Protein AF-A0A919NDW6-F1 (afdb_monomer_lite)

Organism: NCBI:txid1223317

Sequence (455 aa):
MLDGATPSQVVRLFRKIVEAAEEIIGRDRRDPVPAIAAMSVSAFMNWDSELAAWFRKYTDPRTRLFLIALAFLEGEPAADVLDRSERLGATLGEARDFRGGIGTPGIRQLAQDVVAEVDELWQIRFTRAAYAASVLAFVHGDQSREFRRRLWEWAAVLPMRNGPPNLRIAGRVAAAMLDMHLAMPSPNTPELRFLVQSWWPHPALRPVVTNLITALALSPEAGSIMRRRLLQWAAEAADSRVLGAVAAVSAGSFADAYPQAAFTRMNWLAARGIVNDEVIGAVTALWQRPAHRTAVLRQVVSWTGEDGPRRMAGLRALAAISEEPSDVRAVFGELAGDDELRADLARMLADLFRQRGEPSGEFRQALKAWLEIAGERPEDRDLIAHLLIHGRPAGLDDGMSTHCAAVHSLLFEWRPVLGQDENSQARKFRTQLVRQLTQIDPLTRHRADPLAVAG

pLDDT: mean 84.76, std 16.21, range [28.59, 98.12]

Structure (mmCIF, N/CA/C/O backbone):
data_AF-A0A919NDW6-F1
#
_entry.id   AF-A0A919NDW6-F1
#
loop_
_atom_site.group_PDB
_atom_site.id
_atom_site.type_symbol
_atom_site.label_atom_id
_atom_site.label_alt_id
_atom_site.label_comp_id
_atom_site.label_asym_id
_atom_site.label_entity_id
_atom_site.label_seq_id
_atom_site.pdbx_PDB_ins_code
_atom_site.Cartn_x
_atom_site.Cartn_y
_atom_site.Cartn_z
_atom_site.occupancy
_atom_site.B_iso_or_equiv
_atom_site.auth_seq_id
_atom_site.auth_comp_id
_atom_site.auth_asym_id
_atom_site.auth_atom_id
_atom_site.pdbx_PDB_model_num
ATOM 1 N N . MET A 1 1 ? 3.712 -29.087 -14.406 1.00 39.53 1 MET A N 1
ATOM 2 C CA . MET A 1 1 ? 4.586 -30.029 -15.154 1.00 39.53 1 MET A CA 1
ATOM 3 C C . MET A 1 1 ? 5.912 -29.397 -15.616 1.00 39.53 1 MET A C 1
ATOM 5 O O . MET A 1 1 ? 6.682 -30.079 -16.275 1.00 39.53 1 MET A O 1
ATOM 9 N N . LEU A 1 2 ? 6.220 -28.142 -15.242 1.00 37.84 2 LEU A N 1
ATOM 10 C CA . LEU A 1 2 ? 7.505 -27.473 -15.519 1.00 37.84 2 LEU A CA 1
ATOM 11 C C . LEU A 1 2 ? 8.098 -26.792 -14.268 1.00 37.84 2 LEU A C 1
ATOM 13 O O . LEU A 1 2 ? 8.933 -25.900 -14.390 1.00 37.84 2 LEU A O 1
ATOM 17 N N . ASP A 1 3 ? 7.689 -27.203 -13.064 1.00 28.59 3 ASP A N 1
ATOM 18 C CA . ASP A 1 3 ? 8.279 -26.658 -11.839 1.00 28.59 3 ASP A CA 1
ATOM 19 C C . ASP A 1 3 ? 9.731 -27.132 -11.710 1.00 28.59 3 ASP A C 1
ATOM 21 O O . ASP A 1 3 ? 10.005 -28.332 -11.705 1.00 28.59 3 ASP A O 1
ATOM 25 N N . GLY A 1 4 ? 10.662 -26.177 -11.647 1.00 39.12 4 GLY A N 1
ATOM 26 C CA . GLY A 1 4 ? 12.099 -26.431 -11.506 1.00 39.12 4 GLY A CA 1
ATOM 27 C C . GLY A 1 4 ? 12.846 -26.767 -12.801 1.00 39.12 4 GLY A C 1
ATOM 28 O O . GLY A 1 4 ? 14.024 -27.118 -12.737 1.00 39.12 4 GLY A O 1
ATOM 29 N N . ALA A 1 5 ? 12.207 -26.661 -13.971 1.00 39.38 5 ALA A N 1
ATOM 30 C CA . ALA A 1 5 ? 12.891 -26.881 -15.242 1.00 39.38 5 ALA A CA 1
ATOM 31 C C . ALA A 1 5 ? 13.843 -25.715 -15.559 1.00 39.38 5 ALA A C 1
ATOM 33 O O . ALA A 1 5 ? 13.441 -24.552 -15.575 1.00 39.38 5 ALA A O 1
ATOM 34 N N . THR A 1 6 ? 15.109 -26.014 -15.853 1.00 46.75 6 THR A N 1
ATOM 35 C CA . THR A 1 6 ? 16.057 -24.989 -16.307 1.00 46.75 6 THR A CA 1
ATOM 36 C C . THR A 1 6 ? 15.668 -24.491 -17.708 1.00 46.75 6 THR A C 1
ATOM 38 O O . THR A 1 6 ? 15.090 -25.252 -18.492 1.00 46.75 6 THR A O 1
ATOM 41 N N . PRO A 1 7 ? 16.013 -23.249 -18.098 1.00 48.38 7 PRO A N 1
ATOM 42 C CA . PRO A 1 7 ? 15.682 -22.719 -19.427 1.00 48.38 7 PRO A CA 1
ATOM 43 C C . PRO A 1 7 ? 16.121 -23.633 -20.585 1.00 48.38 7 PRO A C 1
ATOM 45 O O . PRO A 1 7 ? 15.400 -23.807 -21.565 1.00 48.38 7 PRO A O 1
ATOM 48 N N . SER A 1 8 ? 17.257 -24.325 -20.441 1.00 43.81 8 SER A N 1
ATOM 49 C CA . SER A 1 8 ? 17.737 -25.306 -21.423 1.00 43.81 8 SER A CA 1
ATOM 50 C C . SER A 1 8 ? 16.869 -26.569 -21.507 1.00 43.81 8 SER A C 1
ATOM 52 O O . SER A 1 8 ? 16.726 -27.144 -22.587 1.00 43.81 8 SER A O 1
ATOM 54 N N . GLN A 1 9 ? 16.251 -26.998 -20.403 1.00 47.59 9 GLN A N 1
ATOM 55 C CA . GLN A 1 9 ? 15.308 -28.120 -20.377 1.00 47.59 9 GLN A CA 1
ATOM 56 C C . GLN A 1 9 ? 13.973 -27.753 -21.029 1.00 47.59 9 GLN A C 1
ATOM 58 O O . GLN A 1 9 ? 13.424 -28.575 -21.765 1.00 47.59 9 GLN A O 1
ATOM 63 N N . VAL A 1 10 ? 13.500 -26.518 -20.835 1.00 51.94 10 VAL A N 1
ATOM 64 C CA . VAL A 1 10 ? 12.293 -25.993 -21.491 1.00 51.94 10 VAL A CA 1
ATOM 65 C C . VAL A 1 10 ? 12.509 -25.882 -23.002 1.00 51.94 10 VAL A C 1
ATOM 67 O O . VAL A 1 10 ? 11.716 -26.427 -23.764 1.00 51.94 10 VAL A O 1
ATOM 70 N N . VAL A 1 11 ? 13.630 -25.303 -23.450 1.00 51.06 11 VAL A N 1
ATOM 71 C CA . VAL A 1 11 ? 13.991 -25.220 -24.881 1.00 51.06 11 VAL A CA 1
ATOM 72 C C . VAL A 1 11 ? 14.131 -26.610 -25.513 1.00 51.06 11 VAL A C 1
ATOM 74 O O . VAL A 1 11 ? 13.680 -26.829 -26.638 1.00 51.06 11 VAL A O 1
ATOM 77 N N . ARG A 1 12 ? 14.714 -27.580 -24.795 1.00 51.59 12 ARG A N 1
ATOM 78 C CA . ARG A 1 12 ? 14.836 -28.966 -25.275 1.00 51.59 12 ARG A CA 1
ATOM 79 C C . ARG A 1 12 ? 13.477 -29.653 -25.401 1.00 51.59 12 ARG A C 1
ATOM 81 O O . ARG A 1 12 ? 13.263 -30.382 -26.364 1.00 51.59 12 ARG A O 1
ATOM 88 N N . LEU A 1 13 ? 12.577 -29.448 -24.439 1.00 51.31 13 LEU A N 1
ATOM 89 C CA . LEU A 1 13 ? 11.221 -29.994 -24.484 1.00 51.31 13 LEU A CA 1
ATOM 90 C C . LEU A 1 13 ? 10.421 -29.367 -25.633 1.00 51.31 13 LEU A C 1
ATOM 92 O O . LEU A 1 13 ? 9.764 -30.084 -26.378 1.00 51.31 13 LEU A O 1
ATOM 96 N N . PHE A 1 14 ? 10.549 -28.055 -25.831 1.00 56.75 14 PHE A N 1
ATOM 97 C CA . PHE A 1 14 ? 9.870 -27.339 -26.909 1.00 56.75 14 PHE A CA 1
ATOM 98 C C . PHE A 1 14 ? 10.362 -27.771 -28.294 1.00 56.75 14 PHE A C 1
ATOM 100 O O . PHE A 1 14 ? 9.550 -27.999 -29.183 1.00 56.75 14 PHE A O 1
ATOM 107 N N . ARG A 1 15 ? 11.675 -27.982 -28.471 1.00 58.84 15 ARG A N 1
ATOM 108 C CA . ARG A 1 15 ? 12.238 -28.523 -29.721 1.00 58.84 15 ARG A CA 1
ATOM 109 C C . ARG A 1 15 ? 11.683 -29.909 -30.046 1.00 58.84 15 ARG A C 1
ATOM 111 O O . ARG A 1 15 ? 11.320 -30.153 -31.186 1.00 58.84 15 ARG A O 1
ATOM 118 N N . LYS A 1 16 ? 11.540 -30.772 -29.036 1.00 56.00 16 LYS A N 1
ATOM 119 C CA . LYS A 1 16 ? 10.923 -32.096 -29.202 1.00 56.00 16 LYS A CA 1
ATOM 120 C C . LYS A 1 16 ? 9.443 -32.021 -29.574 1.00 56.00 16 LYS A C 1
ATOM 122 O O . LYS A 1 16 ? 8.972 -32.860 -30.326 1.00 56.00 16 LYS A O 1
ATOM 127 N N . ILE A 1 17 ? 8.715 -31.031 -29.055 1.00 54.28 17 ILE A N 1
ATOM 128 C CA . ILE A 1 17 ? 7.313 -30.790 -29.426 1.00 54.28 17 ILE A CA 1
ATOM 129 C C . ILE A 1 17 ? 7.217 -30.316 -30.885 1.00 54.28 17 ILE A C 1
ATOM 131 O O . ILE A 1 17 ? 6.324 -30.758 -31.597 1.00 54.28 17 ILE A O 1
ATOM 135 N N . VAL A 1 18 ? 8.149 -29.473 -31.343 1.00 57.56 18 VAL A N 1
ATOM 136 C CA . VAL A 1 18 ? 8.225 -29.025 -32.746 1.00 57.56 18 VAL A CA 1
ATOM 137 C C . VAL A 1 18 ? 8.591 -30.179 -33.682 1.00 57.56 18 VAL A C 1
ATOM 139 O O . VAL A 1 18 ? 7.881 -30.393 -34.655 1.00 57.56 18 VAL A O 1
ATOM 142 N N . GLU A 1 19 ? 9.618 -30.969 -33.358 1.00 59.28 19 GLU A N 1
ATOM 143 C CA . GLU A 1 19 ? 10.011 -32.155 -34.140 1.00 59.28 19 GLU A CA 1
ATOM 144 C C . GLU A 1 19 ? 8.857 -33.170 -34.242 1.00 59.28 19 GLU A C 1
ATOM 146 O O . GLU A 1 19 ? 8.563 -33.668 -35.325 1.00 59.28 19 GLU A O 1
ATOM 151 N N . ALA A 1 20 ? 8.136 -33.416 -33.141 1.00 48.12 20 ALA A N 1
ATOM 152 C CA . ALA A 1 20 ? 6.965 -34.296 -33.142 1.00 48.12 20 ALA A CA 1
ATOM 153 C C . ALA A 1 20 ? 5.781 -33.716 -33.940 1.00 48.12 20 ALA A C 1
ATOM 155 O O . ALA A 1 20 ? 5.026 -34.462 -34.560 1.00 48.12 20 ALA A O 1
ATOM 156 N N . ALA A 1 21 ? 5.604 -32.392 -33.948 1.00 50.84 21 ALA A N 1
ATOM 157 C CA . ALA A 1 21 ? 4.569 -31.735 -34.745 1.00 50.84 21 ALA A CA 1
ATOM 158 C C . ALA A 1 21 ? 4.885 -31.772 -36.253 1.00 50.84 21 ALA A C 1
ATOM 160 O O . ALA A 1 21 ? 3.972 -31.960 -37.056 1.00 50.84 21 ALA A O 1
ATOM 161 N N . GLU A 1 22 ? 6.161 -31.655 -36.632 1.00 54.72 22 GLU A N 1
ATOM 162 C CA . GLU A 1 22 ? 6.642 -31.791 -38.017 1.00 54.72 22 GLU A CA 1
ATOM 163 C C . GLU A 1 22 ? 6.514 -33.228 -38.554 1.00 54.72 22 GLU A C 1
ATOM 165 O O . GLU A 1 22 ? 6.341 -33.426 -39.756 1.00 54.72 22 GLU A O 1
ATOM 170 N N . GLU A 1 23 ? 6.558 -34.232 -37.674 1.00 54.19 23 GLU A N 1
ATOM 171 C CA . GLU A 1 23 ? 6.392 -35.646 -38.034 1.00 54.19 23 GLU A CA 1
ATOM 172 C C . GLU A 1 23 ? 4.913 -36.039 -38.232 1.00 54.19 23 GLU A C 1
ATOM 174 O O . GLU A 1 23 ? 4.592 -36.890 -39.061 1.00 54.19 23 GLU A O 1
ATOM 179 N N . ILE A 1 24 ? 3.994 -35.383 -37.513 1.00 49.91 24 ILE A N 1
ATOM 180 C CA . ILE A 1 24 ? 2.544 -35.646 -37.570 1.00 49.91 24 ILE A CA 1
ATOM 181 C C . ILE A 1 24 ? 1.863 -34.870 -38.709 1.00 49.91 24 ILE A C 1
ATOM 183 O O . ILE A 1 24 ? 0.881 -35.341 -39.288 1.00 49.91 24 ILE A O 1
ATOM 187 N N . ILE A 1 25 ? 2.366 -33.681 -39.044 1.00 48.97 25 ILE A N 1
ATOM 188 C CA . ILE A 1 25 ? 1.751 -32.775 -40.015 1.00 48.97 25 ILE A CA 1
ATOM 189 C C . ILE A 1 25 ? 2.673 -32.703 -41.231 1.00 48.97 25 ILE A C 1
ATOM 191 O O . ILE A 1 25 ? 3.638 -31.945 -41.261 1.00 48.97 25 ILE A O 1
ATOM 195 N N . GLY A 1 26 ? 2.392 -33.539 -42.234 1.00 48.81 26 GLY A N 1
ATOM 196 C CA . GLY A 1 26 ? 3.147 -33.579 -43.486 1.00 48.81 26 GLY A CA 1
ATOM 197 C C . GLY A 1 26 ? 3.365 -32.187 -44.102 1.00 48.81 26 GLY A C 1
ATOM 198 O O . GLY A 1 26 ? 2.522 -31.306 -43.965 1.00 48.81 26 GLY A O 1
ATOM 199 N N . ARG A 1 27 ? 4.510 -32.048 -44.791 1.00 48.19 27 ARG A N 1
ATOM 200 C CA . ARG A 1 27 ? 5.217 -30.860 -45.337 1.00 48.19 27 ARG A CA 1
ATOM 201 C C . ARG A 1 27 ? 4.441 -29.749 -46.072 1.00 48.19 27 ARG A C 1
ATOM 203 O O . ARG A 1 27 ? 5.083 -28.898 -46.683 1.00 48.19 27 ARG A O 1
ATOM 210 N N . ASP A 1 28 ? 3.119 -29.704 -46.039 1.00 47.72 28 ASP A N 1
ATOM 211 C CA . ASP A 1 28 ? 2.334 -28.820 -46.892 1.00 47.72 28 ASP A CA 1
ATOM 212 C C . ASP A 1 28 ? 1.272 -28.037 -46.107 1.00 47.72 28 ASP A C 1
ATOM 214 O O . ASP A 1 28 ? 0.082 -28.343 -46.145 1.00 47.72 28 ASP A O 1
ATOM 218 N N . ARG A 1 29 ? 1.713 -27.007 -45.368 1.00 43.44 29 ARG A N 1
ATOM 219 C CA . ARG A 1 29 ? 0.954 -25.760 -45.154 1.00 43.44 29 ARG A CA 1
ATOM 220 C C . ARG A 1 29 ? 1.779 -24.700 -44.426 1.00 43.44 29 ARG A C 1
ATOM 222 O O . ARG A 1 29 ? 2.507 -24.976 -43.480 1.00 43.44 29 ARG A O 1
ATOM 229 N N . ARG A 1 30 ? 1.624 -23.455 -44.885 1.00 49.22 30 ARG A N 1
ATOM 230 C CA . ARG A 1 30 ? 2.110 -22.220 -44.253 1.00 49.22 30 ARG A CA 1
ATOM 231 C C . ARG A 1 30 ? 1.372 -21.974 -42.932 1.00 49.22 30 ARG A C 1
ATOM 233 O O . ARG A 1 30 ? 0.510 -21.102 -42.882 1.00 49.22 30 ARG A O 1
ATOM 240 N N . ASP A 1 31 ? 1.693 -22.734 -41.893 1.00 47.34 31 ASP A N 1
ATOM 241 C CA . ASP A 1 31 ? 1.179 -22.481 -40.547 1.00 47.34 31 ASP A CA 1
ATOM 242 C C . ASP A 1 31 ? 2.211 -21.759 -39.663 1.00 47.34 31 ASP A C 1
ATOM 244 O O . ASP A 1 31 ? 3.414 -21.999 -39.779 1.00 47.34 31 ASP A O 1
ATOM 248 N N . PRO A 1 32 ? 1.760 -20.870 -38.755 1.00 54.25 32 PRO A N 1
ATOM 249 C CA . PRO A 1 32 ? 2.601 -19.995 -37.933 1.00 54.25 32 PRO A CA 1
ATOM 250 C C . PRO A 1 32 ? 3.352 -20.726 -36.810 1.00 54.25 32 PRO A C 1
ATOM 252 O O . PRO A 1 32 ? 4.032 -20.082 -36.016 1.00 54.25 32 PRO A O 1
ATOM 255 N N . VAL A 1 33 ? 3.261 -22.055 -36.725 1.00 52.25 33 VAL A N 1
ATOM 256 C CA . VAL A 1 33 ? 3.845 -22.857 -35.639 1.00 52.25 33 VAL A CA 1
ATOM 257 C C . VAL A 1 33 ? 5.369 -22.694 -35.537 1.00 52.25 33 VAL A C 1
ATOM 259 O O . VAL A 1 33 ? 5.835 -22.462 -34.424 1.00 52.25 33 VAL A O 1
ATOM 262 N N . PRO A 1 34 ? 6.164 -22.689 -36.629 1.00 52.94 34 PRO A N 1
ATOM 263 C CA . PRO A 1 34 ? 7.604 -22.443 -36.537 1.00 52.94 34 PRO A CA 1
ATOM 264 C C . PRO A 1 34 ? 7.941 -21.012 -36.095 1.00 52.94 34 PRO A C 1
ATOM 266 O O . PRO A 1 34 ? 8.901 -20.808 -35.360 1.00 52.94 34 PRO A O 1
ATOM 269 N N . ALA A 1 35 ? 7.135 -20.019 -36.488 1.00 50.69 35 ALA A N 1
ATOM 270 C CA . ALA A 1 35 ? 7.319 -18.624 -36.083 1.00 50.69 35 ALA A CA 1
ATOM 271 C C . ALA A 1 35 ? 6.946 -18.412 -34.606 1.00 50.69 35 ALA A C 1
ATOM 273 O O . ALA A 1 35 ? 7.703 -17.798 -33.862 1.00 50.69 35 ALA A O 1
ATOM 274 N N . ILE A 1 36 ? 5.835 -18.995 -34.149 1.00 49.53 36 ILE A N 1
ATOM 275 C CA . ILE A 1 36 ? 5.407 -18.997 -32.744 1.00 49.53 36 ILE A CA 1
ATOM 276 C C . ILE A 1 36 ? 6.402 -19.784 -31.883 1.00 49.53 36 ILE A C 1
ATOM 278 O O . ILE A 1 36 ? 6.720 -19.357 -30.776 1.00 49.53 36 ILE A O 1
ATOM 282 N N . ALA A 1 37 ? 6.946 -20.894 -32.388 1.00 52.25 37 ALA A N 1
ATOM 283 C CA . ALA A 1 37 ? 7.984 -21.669 -31.716 1.00 52.25 37 ALA A CA 1
ATOM 284 C C . ALA A 1 37 ? 9.312 -20.906 -31.643 1.00 52.25 37 ALA A C 1
ATOM 286 O O . ALA A 1 37 ? 9.926 -20.880 -30.582 1.00 52.25 37 ALA A O 1
ATOM 287 N N . ALA A 1 38 ? 9.731 -20.223 -32.711 1.00 51.25 38 ALA A N 1
ATOM 288 C CA . ALA A 1 38 ? 10.908 -19.358 -32.696 1.00 51.25 38 ALA A CA 1
ATOM 289 C C . ALA A 1 38 ? 10.726 -18.169 -31.739 1.00 51.25 38 ALA A C 1
ATOM 291 O O . ALA A 1 38 ? 11.635 -17.867 -30.971 1.00 51.25 38 ALA A O 1
ATOM 292 N N . MET A 1 39 ? 9.540 -17.550 -31.706 1.00 45.91 39 MET A N 1
ATOM 293 C CA . MET A 1 39 ? 9.196 -16.492 -30.749 1.00 45.91 39 MET A CA 1
ATOM 294 C C . MET A 1 39 ? 9.178 -17.011 -29.307 1.00 45.91 39 MET A C 1
ATOM 296 O O . MET A 1 39 ? 9.727 -16.358 -28.423 1.00 45.91 39 MET A O 1
ATOM 300 N N . SER A 1 40 ? 8.631 -18.205 -29.075 1.00 47.97 40 SER A N 1
ATOM 301 C CA . SER A 1 40 ? 8.585 -18.843 -27.753 1.00 47.97 40 SER A CA 1
ATOM 302 C C . SER A 1 40 ? 9.985 -19.222 -27.275 1.00 47.97 40 SER A C 1
ATOM 304 O O . SER A 1 40 ? 10.356 -18.902 -26.156 1.00 47.97 40 SER A O 1
ATOM 306 N N . VAL A 1 41 ? 10.810 -19.819 -28.139 1.00 52.44 41 VAL A N 1
ATOM 307 C CA . VAL A 1 41 ? 12.219 -20.115 -27.844 1.00 52.44 41 VAL A CA 1
ATOM 308 C C . VAL A 1 41 ? 13.010 -18.823 -27.616 1.00 52.44 41 VAL A C 1
ATOM 310 O O . VAL A 1 41 ? 13.821 -18.787 -26.699 1.00 52.44 41 VAL A O 1
ATOM 313 N N . SER A 1 42 ? 12.742 -17.750 -28.371 1.00 47.75 42 SER A N 1
ATOM 314 C CA . SER A 1 42 ? 13.370 -16.435 -28.168 1.00 47.75 42 SER A CA 1
ATOM 315 C C . SER A 1 42 ? 12.979 -15.784 -26.840 1.00 47.75 42 SER A C 1
ATOM 317 O O . SER A 1 42 ? 13.825 -15.185 -26.188 1.00 47.75 42 SER A O 1
ATOM 319 N N . ALA A 1 43 ? 11.741 -15.980 -26.376 1.00 46.47 43 ALA A N 1
ATOM 320 C CA . ALA A 1 43 ? 11.298 -15.525 -25.060 1.00 46.47 43 ALA A CA 1
ATOM 321 C C . ALA A 1 43 ? 12.026 -16.251 -23.908 1.00 46.47 43 ALA A C 1
ATOM 323 O O . ALA A 1 43 ? 12.072 -15.735 -22.796 1.00 46.47 43 ALA A O 1
ATOM 324 N N . PHE A 1 44 ? 12.625 -17.419 -24.182 1.00 51.62 44 PHE A N 1
ATOM 325 C CA . PHE A 1 44 ? 13.460 -18.186 -23.251 1.00 51.62 44 PHE A CA 1
ATOM 326 C C . PHE A 1 44 ? 14.972 -18.051 -23.510 1.00 51.62 44 PHE A C 1
ATOM 328 O O . PHE A 1 44 ? 15.768 -18.647 -22.779 1.00 51.62 44 PHE A O 1
ATOM 335 N N . MET A 1 45 ? 15.398 -17.304 -24.536 1.00 55.72 45 MET A N 1
ATOM 336 C CA . MET A 1 45 ? 16.818 -17.073 -24.799 1.00 55.72 45 MET A CA 1
ATOM 337 C C . MET A 1 45 ? 17.367 -16.112 -23.747 1.00 55.72 45 MET A C 1
ATOM 339 O O . MET A 1 45 ? 16.857 -15.009 -23.566 1.00 55.72 45 MET A O 1
ATOM 343 N N . ASN A 1 46 ? 18.444 -16.517 -23.069 1.00 65.31 46 ASN A N 1
ATOM 344 C CA . ASN A 1 46 ? 19.235 -15.571 -22.300 1.00 65.31 46 ASN A CA 1
ATOM 345 C C . ASN A 1 46 ? 19.948 -14.619 -23.281 1.00 65.31 46 ASN A C 1
ATOM 347 O O . ASN A 1 46 ? 20.990 -14.965 -23.848 1.00 65.31 46 ASN A O 1
ATOM 351 N N . TRP A 1 47 ? 19.365 -13.436 -23.488 1.00 84.31 47 TRP A N 1
ATOM 352 C CA . TRP A 1 47 ? 19.872 -12.407 -24.395 1.00 84.31 47 TRP A CA 1
ATOM 353 C C . TRP A 1 47 ? 21.226 -11.822 -23.968 1.00 84.31 47 TRP A C 1
ATOM 355 O O . TRP A 1 47 ? 21.813 -11.083 -24.749 1.00 84.31 47 TRP A O 1
ATOM 365 N N . ASP A 1 48 ? 21.766 -12.169 -22.793 1.00 84.31 48 ASP A N 1
ATOM 366 C CA . ASP A 1 48 ? 23.028 -11.631 -22.264 1.00 84.31 48 ASP A CA 1
ATOM 367 C C . ASP A 1 48 ? 24.197 -11.713 -23.253 1.00 84.31 48 ASP A C 1
ATOM 369 O O . ASP A 1 48 ? 24.921 -10.739 -23.449 1.00 84.31 48 ASP A O 1
ATOM 373 N N . SER A 1 49 ? 24.397 -12.868 -23.899 1.00 86.38 49 SER A N 1
ATOM 374 C CA . SER A 1 49 ? 25.530 -13.051 -24.823 1.00 86.38 49 SER A CA 1
ATOM 375 C C . SER A 1 49 ? 25.397 -12.195 -26.083 1.00 86.38 49 SER A C 1
ATOM 377 O O . SER A 1 49 ? 26.385 -11.661 -26.597 1.00 86.38 49 SER A O 1
ATOM 379 N N . GLU A 1 50 ? 24.163 -12.023 -26.549 1.00 90.56 50 GLU A N 1
ATOM 380 C CA . GLU A 1 50 ? 23.849 -11.172 -27.678 1.00 90.56 50 GLU A CA 1
ATOM 381 C C . GLU A 1 50 ? 23.948 -9.692 -27.309 1.00 90.56 50 GLU A C 1
ATOM 383 O O . GLU A 1 50 ? 24.584 -8.936 -28.037 1.00 90.56 50 GLU A O 1
ATOM 388 N N . LEU A 1 51 ? 23.402 -9.281 -26.164 1.00 93.38 51 LEU A N 1
ATOM 389 C CA . LEU A 1 51 ? 23.516 -7.916 -25.660 1.00 93.38 51 LEU A CA 1
ATOM 390 C C . LEU A 1 51 ? 24.987 -7.554 -25.428 1.00 93.38 51 LEU A C 1
ATOM 392 O O . LEU A 1 51 ? 25.423 -6.492 -25.861 1.00 93.38 51 LEU A O 1
ATOM 396 N N . ALA A 1 52 ? 25.805 -8.461 -24.893 1.00 92.56 52 ALA A N 1
ATOM 397 C CA . ALA A 1 52 ? 27.248 -8.256 -24.775 1.00 92.56 52 ALA A CA 1
ATOM 398 C C . ALA A 1 52 ? 27.945 -8.097 -26.138 1.00 92.56 52 ALA A C 1
ATOM 400 O O . ALA A 1 52 ? 28.869 -7.292 -26.287 1.00 92.56 52 ALA A O 1
ATOM 401 N N . ALA A 1 53 ? 27.547 -8.859 -27.161 1.00 93.44 53 ALA A N 1
ATOM 402 C CA . ALA A 1 53 ? 28.056 -8.673 -28.521 1.00 93.44 53 ALA A CA 1
ATOM 403 C C . ALA A 1 53 ? 27.580 -7.343 -29.131 1.00 93.44 53 ALA A C 1
ATOM 405 O O . ALA A 1 53 ? 28.374 -6.628 -29.744 1.00 93.44 53 ALA A O 1
ATOM 406 N N . TRP A 1 54 ? 26.318 -6.983 -28.905 1.00 95.62 54 TRP A N 1
ATOM 407 C CA . TRP A 1 54 ? 25.700 -5.755 -29.385 1.00 95.62 54 TRP A CA 1
ATOM 408 C C . TRP A 1 54 ? 26.374 -4.522 -28.778 1.00 95.62 54 TRP A C 1
ATOM 410 O O . TRP A 1 54 ? 26.846 -3.665 -29.522 1.00 95.62 54 TRP A O 1
ATOM 420 N N . PHE A 1 55 ? 26.539 -4.470 -27.452 1.00 95.12 55 PHE A N 1
ATOM 421 C CA . PHE A 1 55 ? 27.223 -3.371 -26.768 1.00 95.12 55 PHE A CA 1
ATOM 422 C C . PHE A 1 55 ? 28.699 -3.273 -27.177 1.00 95.12 55 PHE A C 1
ATOM 424 O O . PHE A 1 55 ? 29.233 -2.170 -27.239 1.00 95.12 55 PHE A O 1
ATOM 431 N N . ARG A 1 56 ? 29.371 -4.381 -27.524 1.00 94.44 56 ARG A N 1
ATOM 432 C CA . ARG A 1 56 ? 30.731 -4.323 -28.096 1.00 94.44 56 ARG A CA 1
ATOM 433 C C . ARG A 1 56 ? 30.761 -3.734 -29.507 1.00 94.44 56 ARG A C 1
ATOM 435 O O . ARG A 1 56 ? 31.703 -3.019 -29.830 1.00 94.44 56 ARG A O 1
ATOM 442 N N . LYS A 1 57 ? 29.759 -4.037 -30.336 1.00 95.62 57 LYS A N 1
ATOM 443 C CA . LYS A 1 57 ? 29.652 -3.543 -31.718 1.00 95.62 57 LYS A CA 1
ATOM 444 C C . LYS A 1 57 ? 29.275 -2.059 -31.770 1.00 95.62 57 LYS A C 1
ATOM 446 O O . LYS A 1 57 ? 29.904 -1.301 -32.500 1.00 95.62 57 LYS A O 1
ATOM 451 N N . TYR A 1 58 ? 28.256 -1.659 -31.015 1.00 92.12 58 TYR A N 1
ATOM 452 C CA . TYR A 1 58 ? 27.738 -0.293 -30.986 1.00 92.12 58 TYR A CA 1
ATOM 453 C C . TYR A 1 58 ? 28.371 0.459 -29.825 1.00 92.12 58 TYR A C 1
ATOM 455 O O . TYR A 1 58 ? 27.953 0.312 -28.677 1.00 92.12 58 TYR A O 1
ATOM 463 N N . THR A 1 59 ? 29.424 1.225 -30.105 1.00 88.94 59 THR A N 1
ATOM 464 C CA . THR A 1 59 ? 30.152 2.010 -29.096 1.00 88.94 59 THR A CA 1
ATOM 465 C C . THR A 1 59 ? 29.631 3.430 -28.944 1.00 88.94 59 THR A C 1
ATOM 467 O O . THR A 1 59 ? 29.961 4.094 -27.962 1.00 88.94 59 THR A O 1
ATOM 470 N N . ASP A 1 60 ? 28.799 3.891 -29.876 1.00 88.44 60 ASP A N 1
ATOM 471 C CA . ASP A 1 60 ? 28.256 5.235 -29.846 1.00 88.44 60 ASP A CA 1
ATOM 472 C C . ASP A 1 60 ? 27.224 5.382 -28.704 1.00 88.44 60 ASP A C 1
ATOM 474 O O . ASP A 1 60 ? 26.306 4.563 -28.567 1.00 88.44 60 ASP A O 1
ATOM 478 N N . PRO A 1 61 ? 27.342 6.419 -27.849 1.00 90.31 61 PRO A N 1
ATOM 479 C CA . PRO A 1 61 ? 26.433 6.563 -26.717 1.00 90.31 61 PRO A CA 1
ATOM 480 C C . PRO A 1 61 ? 24.985 6.799 -27.147 1.00 90.31 61 PRO A C 1
ATOM 482 O O . PRO A 1 61 ? 24.073 6.343 -26.466 1.00 90.31 61 PRO A O 1
ATOM 485 N N . ARG A 1 62 ? 24.744 7.459 -28.287 1.00 90.31 62 ARG A N 1
ATOM 486 C CA . ARG A 1 62 ? 23.385 7.779 -28.744 1.00 90.31 62 ARG A CA 1
ATOM 487 C C . ARG A 1 62 ? 22.550 6.524 -28.985 1.00 90.31 62 ARG A C 1
ATOM 489 O O . ARG A 1 62 ? 21.441 6.440 -28.466 1.00 90.31 62 ARG A O 1
ATOM 496 N N . THR A 1 63 ? 23.077 5.545 -29.717 1.00 92.94 63 THR A N 1
ATOM 497 C CA . THR A 1 63 ? 22.364 4.294 -30.015 1.00 92.94 63 THR A CA 1
ATOM 498 C C . THR A 1 63 ? 22.166 3.463 -28.749 1.00 92.94 63 THR A C 1
ATOM 500 O O . THR A 1 63 ? 21.079 2.932 -28.526 1.00 92.94 63 THR A O 1
ATOM 503 N N . ARG A 1 64 ? 23.162 3.419 -27.850 1.00 95.12 64 ARG A N 1
ATOM 504 C CA . ARG A 1 64 ? 23.032 2.751 -26.540 1.00 95.12 64 ARG A CA 1
ATOM 505 C C . ARG A 1 64 ? 21.951 3.387 -25.663 1.00 95.12 64 ARG A C 1
ATOM 507 O O . ARG A 1 64 ? 21.129 2.682 -25.085 1.00 95.12 64 ARG A O 1
ATOM 514 N N . LEU A 1 65 ? 21.927 4.715 -25.576 1.00 95.12 65 LEU A N 1
ATOM 515 C CA . LEU A 1 65 ? 20.917 5.459 -24.821 1.00 95.12 65 LEU A CA 1
ATOM 516 C C . LEU A 1 65 ? 19.526 5.293 -25.434 1.00 95.12 65 LEU A C 1
ATOM 518 O O . LEU A 1 65 ? 18.550 5.178 -24.697 1.00 95.12 65 LEU A O 1
ATOM 522 N N . PHE A 1 66 ? 19.434 5.242 -26.765 1.00 95.69 66 PHE A N 1
ATOM 523 C CA . PHE A 1 66 ? 18.184 4.975 -27.467 1.00 95.69 66 PHE A CA 1
ATOM 524 C C . PHE A 1 66 ? 17.652 3.571 -27.161 1.00 95.69 66 PHE A C 1
ATOM 526 O O . PHE A 1 66 ? 16.479 3.442 -26.820 1.00 95.69 66 PHE A O 1
ATOM 533 N N . LEU A 1 67 ? 18.514 2.545 -27.176 1.00 97.31 67 LEU A N 1
ATOM 534 C CA . LEU A 1 67 ? 18.161 1.179 -26.769 1.00 97.31 67 LEU A CA 1
ATOM 535 C C . LEU A 1 67 ? 17.603 1.146 -25.336 1.00 97.31 67 LEU A C 1
ATOM 537 O O . LEU A 1 67 ? 16.543 0.571 -25.092 1.00 97.31 67 LEU A O 1
ATOM 541 N N . ILE A 1 68 ? 18.294 1.795 -24.393 1.00 97.12 68 ILE A N 1
ATOM 542 C CA . ILE A 1 68 ? 17.890 1.833 -22.979 1.00 97.12 68 ILE A CA 1
ATOM 543 C C . ILE A 1 68 ? 16.571 2.591 -22.800 1.00 97.12 68 ILE A C 1
ATOM 545 O O . ILE A 1 68 ? 15.685 2.134 -22.079 1.00 97.12 68 ILE A O 1
ATOM 549 N N . ALA A 1 69 ? 16.410 3.740 -23.458 1.00 97.25 69 ALA A N 1
ATOM 550 C CA . ALA A 1 69 ? 15.183 4.520 -23.363 1.00 97.25 69 ALA A CA 1
ATOM 551 C C . ALA A 1 69 ? 13.989 3.783 -23.978 1.00 97.25 69 ALA A C 1
ATOM 553 O O . ALA A 1 69 ? 12.903 3.785 -23.396 1.00 97.25 69 ALA A O 1
ATOM 554 N N . LEU A 1 70 ? 14.199 3.110 -25.112 1.00 97.62 70 LEU A N 1
ATOM 555 C CA . LEU A 1 70 ? 13.190 2.272 -25.747 1.00 97.62 70 LEU A CA 1
ATOM 556 C C . LEU A 1 70 ? 12.752 1.126 -24.832 1.00 97.62 70 LEU A C 1
ATOM 558 O O . LEU A 1 70 ? 11.561 0.847 -24.757 1.00 97.62 70 LEU A O 1
ATOM 562 N N . ALA A 1 71 ? 13.667 0.529 -24.067 1.00 96.56 71 ALA A N 1
ATOM 563 C CA . ALA A 1 71 ? 13.321 -0.520 -23.109 1.00 96.56 71 ALA A CA 1
ATOM 564 C C . ALA A 1 71 ? 12.333 -0.073 -22.015 1.00 96.56 71 ALA A C 1
ATOM 566 O O . ALA A 1 71 ? 11.541 -0.883 -21.543 1.00 96.56 71 ALA A O 1
ATOM 567 N N . PHE A 1 72 ? 12.298 1.215 -21.659 1.00 96.44 72 PHE A N 1
ATOM 568 C CA . PHE A 1 72 ? 11.265 1.764 -20.768 1.00 96.44 72 PHE A CA 1
ATOM 569 C C . PHE A 1 72 ? 9.992 2.222 -21.498 1.00 96.44 72 PHE A C 1
ATOM 571 O O . PHE A 1 72 ? 8.929 2.343 -20.883 1.00 96.44 72 PHE A O 1
ATOM 578 N N . LEU A 1 73 ? 10.093 2.526 -22.794 1.00 96.06 73 LEU A N 1
ATOM 579 C CA . LEU A 1 73 ? 9.091 3.264 -23.568 1.00 96.06 73 LEU A CA 1
ATOM 580 C C . LEU A 1 73 ? 8.576 2.481 -24.791 1.00 96.06 73 LEU A C 1
ATOM 582 O O . LEU A 1 73 ? 8.027 3.066 -25.718 1.00 96.06 73 LEU A O 1
ATOM 586 N N . GLU A 1 74 ? 8.711 1.159 -24.804 1.00 93.56 74 GLU A N 1
ATOM 587 C CA . GLU A 1 74 ? 8.333 0.304 -25.935 1.00 93.56 74 GLU A CA 1
ATOM 588 C C . GLU A 1 74 ? 6.856 0.456 -26.333 1.00 93.56 74 GLU A C 1
ATOM 590 O O . GLU A 1 74 ? 5.966 0.073 -25.590 1.00 93.56 74 GLU A O 1
ATOM 595 N N . GLY A 1 75 ? 6.538 0.995 -27.503 1.00 92.25 75 GLY A N 1
ATOM 596 C CA . GLY A 1 75 ? 5.176 1.301 -27.960 1.00 92.25 75 GLY A CA 1
ATOM 597 C C . GLY A 1 75 ? 4.731 2.733 -27.637 1.00 92.25 75 GLY A C 1
ATOM 598 O O . GLY A 1 75 ? 3.540 3.044 -27.629 1.00 92.25 75 GLY A O 1
ATOM 599 N N . GLU A 1 76 ? 5.668 3.611 -27.284 1.00 95.25 76 GLU A N 1
ATOM 600 C CA . GLU A 1 76 ? 5.486 5.063 -27.351 1.00 95.25 76 GLU A CA 1
ATOM 601 C C . GLU A 1 76 ? 5.802 5.583 -28.768 1.00 95.25 76 GLU A C 1
ATOM 603 O O . GLU A 1 76 ? 6.458 4.885 -29.551 1.00 95.25 76 GLU A O 1
ATOM 608 N N . PRO A 1 77 ? 5.374 6.813 -29.116 1.00 96.00 77 PRO A N 1
ATOM 609 C CA . PRO A 1 77 ? 5.795 7.460 -30.354 1.00 96.00 77 PRO A CA 1
ATOM 610 C C . PRO A 1 77 ? 7.324 7.527 -30.456 1.00 96.00 77 PRO A C 1
ATOM 612 O O . PRO A 1 77 ? 8.003 7.968 -29.529 1.00 96.00 77 PRO A O 1
ATOM 615 N N . ALA A 1 78 ? 7.881 7.137 -31.600 1.00 95.06 78 ALA A N 1
ATOM 616 C CA . ALA A 1 78 ? 9.326 7.008 -31.782 1.00 95.06 78 ALA A CA 1
ATOM 617 C C . ALA A 1 78 ? 10.085 8.333 -31.566 1.00 95.06 78 ALA A C 1
ATOM 619 O O . ALA A 1 78 ? 11.201 8.341 -31.047 1.00 95.06 78 ALA A O 1
ATOM 620 N N . ALA A 1 79 ? 9.454 9.464 -31.902 1.00 93.38 79 ALA A N 1
ATOM 621 C CA . ALA A 1 79 ? 9.991 10.797 -31.630 1.00 93.38 79 ALA A CA 1
ATOM 622 C C . ALA A 1 79 ? 10.066 11.108 -30.124 1.00 93.38 79 ALA A C 1
ATOM 624 O O . ALA A 1 79 ? 11.052 11.682 -29.666 1.00 93.38 79 ALA A O 1
ATOM 625 N N . ASP A 1 80 ? 9.062 10.684 -29.350 1.00 94.06 80 ASP A N 1
ATOM 626 C CA . ASP A 1 80 ? 9.073 10.825 -27.893 1.00 94.06 80 ASP A CA 1
ATOM 627 C C . ASP A 1 80 ? 10.171 9.948 -27.278 1.00 94.06 80 ASP A C 1
ATOM 629 O O . ASP A 1 80 ? 10.899 10.413 -26.405 1.00 94.06 80 ASP A O 1
ATOM 633 N N . VAL A 1 81 ? 10.359 8.711 -27.754 1.00 95.62 81 VAL A N 1
ATOM 634 C CA . VAL A 1 81 ? 11.461 7.846 -27.288 1.00 95.62 81 VAL A CA 1
ATOM 635 C C . VAL A 1 81 ? 12.822 8.491 -27.552 1.00 95.62 81 VAL A C 1
ATOM 637 O O . VAL A 1 81 ? 13.672 8.508 -26.659 1.00 95.62 81 VAL A O 1
ATOM 640 N N . LEU A 1 82 ? 13.017 9.084 -28.735 1.00 93.12 82 LEU A N 1
ATOM 641 C CA . LEU A 1 82 ? 14.249 9.797 -29.070 1.00 93.12 82 LEU A CA 1
ATOM 642 C C . LEU A 1 82 ? 14.489 10.996 -28.135 1.00 93.12 82 LEU A C 1
ATOM 644 O O . LEU A 1 82 ? 15.548 11.053 -27.511 1.00 93.12 82 LEU A O 1
ATOM 648 N N . ASP A 1 83 ? 13.507 11.889 -27.949 1.00 92.00 83 ASP A N 1
ATOM 649 C CA . ASP A 1 83 ? 13.605 13.028 -27.009 1.00 92.00 83 ASP A CA 1
ATOM 650 C C . ASP A 1 83 ? 13.954 12.553 -25.588 1.00 92.00 83 ASP A C 1
ATOM 652 O O . ASP A 1 83 ? 14.792 13.137 -24.895 1.00 92.00 83 ASP A O 1
ATOM 656 N N . ARG A 1 84 ? 13.356 11.446 -25.139 1.00 93.44 84 ARG A N 1
ATOM 657 C CA . ARG A 1 84 ? 13.634 10.882 -23.813 1.00 93.44 84 ARG A CA 1
ATOM 658 C C . ARG A 1 84 ? 15.024 10.270 -23.703 1.00 93.44 84 ARG A C 1
ATOM 660 O O . ARG A 1 84 ? 15.648 10.440 -22.654 1.00 93.44 84 ARG A O 1
ATOM 667 N N . SER A 1 85 ? 15.522 9.631 -24.758 1.00 94.31 85 SER A N 1
ATOM 668 C CA . SER A 1 85 ? 16.892 9.109 -24.815 1.00 94.31 85 SER A CA 1
ATOM 669 C C . SER A 1 85 ? 17.940 10.225 -24.742 1.00 94.31 85 SER A C 1
ATOM 671 O O . SER A 1 85 ? 18.934 10.103 -24.028 1.00 94.31 85 SER A O 1
ATOM 673 N N . GLU A 1 86 ? 17.679 11.368 -25.379 1.00 90.75 86 GLU A N 1
ATOM 674 C CA . GLU A 1 86 ? 18.573 12.529 -25.332 1.00 90.75 86 GLU A CA 1
ATOM 675 C C . GLU A 1 86 ? 18.591 13.150 -23.925 1.00 90.75 86 GLU A C 1
ATOM 677 O O . GLU A 1 86 ? 19.650 13.510 -23.402 1.00 90.75 86 GLU A O 1
ATOM 682 N N . ARG A 1 87 ? 17.433 13.197 -23.251 1.00 91.75 87 ARG A N 1
ATOM 683 C CA . ARG A 1 87 ? 17.352 13.612 -21.839 1.00 91.75 87 ARG A CA 1
ATOM 684 C C . ARG A 1 87 ? 18.041 12.629 -20.897 1.00 91.75 87 ARG A C 1
ATOM 686 O O . ARG A 1 87 ? 18.658 13.079 -19.937 1.00 91.75 87 ARG A O 1
ATOM 693 N N . LEU A 1 88 ? 17.967 11.324 -21.170 1.00 93.81 88 LEU A N 1
ATOM 694 C CA . LEU A 1 88 ? 18.710 10.313 -20.414 1.00 93.81 88 LEU A CA 1
ATOM 695 C C . LEU A 1 88 ? 20.217 10.568 -20.512 1.00 93.81 88 LEU A C 1
ATOM 697 O O . LEU A 1 88 ? 20.890 10.597 -19.485 1.00 93.81 88 LEU A O 1
ATOM 701 N N . GLY A 1 89 ? 20.731 10.836 -21.718 1.00 91.44 89 GLY A N 1
ATOM 702 C CA . GLY A 1 89 ? 22.134 11.211 -21.918 1.00 91.44 89 GLY A CA 1
ATOM 703 C C . GLY A 1 89 ? 22.540 12.418 -21.071 1.00 91.44 89 GLY A C 1
ATOM 704 O O . GLY A 1 89 ? 23.550 12.373 -20.369 1.00 91.44 89 GLY A O 1
ATOM 705 N N . ALA A 1 90 ? 21.701 13.459 -21.037 1.00 89.31 90 ALA A N 1
ATOM 706 C CA . ALA A 1 90 ? 21.933 14.625 -20.186 1.00 89.31 90 ALA A CA 1
ATOM 707 C C . ALA A 1 90 ? 21.938 14.285 -18.681 1.00 89.31 90 ALA A C 1
ATOM 709 O O . ALA A 1 90 ? 22.774 14.813 -17.950 1.00 89.31 90 ALA A O 1
ATOM 710 N N . THR A 1 91 ? 21.047 13.404 -18.212 1.00 90.75 91 THR A N 1
ATOM 711 C CA . THR A 1 91 ? 21.028 12.936 -16.813 1.00 90.75 91 THR A CA 1
ATOM 712 C C . THR A 1 91 ? 22.273 12.120 -16.462 1.00 90.75 91 THR A C 1
ATOM 714 O O . THR A 1 91 ? 22.794 12.227 -15.351 1.00 90.75 91 THR A O 1
ATOM 717 N N . LEU A 1 92 ? 22.780 11.325 -17.403 1.00 90.69 92 LEU A N 1
ATOM 718 C CA . LEU A 1 92 ? 23.979 10.512 -17.208 1.00 90.69 92 LEU A CA 1
ATOM 719 C C . LEU A 1 92 ? 25.279 11.322 -17.326 1.00 90.69 92 LEU A C 1
ATOM 721 O O . LEU A 1 92 ? 26.297 10.896 -16.787 1.00 90.69 92 LEU A O 1
ATOM 725 N N . GLY A 1 93 ? 25.224 12.533 -17.888 1.00 84.81 93 GLY A N 1
ATOM 726 C CA . GLY A 1 93 ? 26.384 13.409 -18.069 1.00 84.81 93 GLY A CA 1
ATOM 727 C C . GLY A 1 93 ? 27.139 13.159 -19.376 1.00 84.81 93 GLY A C 1
ATOM 728 O O . GLY A 1 93 ? 28.286 13.578 -19.502 1.00 84.81 93 GLY A O 1
ATOM 729 N N . GLU A 1 94 ? 26.501 12.497 -20.339 1.00 84.50 94 GLU A N 1
ATOM 730 C CA . GLU A 1 94 ? 27.052 12.271 -21.673 1.00 84.50 94 GLU A CA 1
ATOM 731 C C . GLU A 1 94 ? 27.068 13.591 -22.475 1.00 84.50 94 GLU A C 1
ATOM 733 O O . GLU A 1 94 ? 26.168 14.431 -22.345 1.00 84.50 94 GLU A O 1
ATOM 738 N N . ALA A 1 95 ? 28.113 13.805 -23.284 1.00 65.06 95 ALA A N 1
ATOM 739 C CA . ALA A 1 95 ? 28.367 15.073 -23.982 1.00 65.06 95 ALA A CA 1
ATOM 740 C C . ALA A 1 95 ? 27.196 15.502 -24.887 1.00 65.06 95 ALA A C 1
ATOM 742 O O . ALA A 1 95 ? 26.603 14.695 -25.582 1.00 65.06 95 ALA A O 1
ATOM 743 N N . ARG A 1 96 ? 26.853 16.795 -24.942 1.00 58.84 96 ARG A N 1
ATOM 744 C CA . ARG A 1 96 ? 25.653 17.287 -25.661 1.00 58.84 96 ARG A CA 1
ATOM 745 C C . ARG A 1 96 ? 25.736 17.258 -27.194 1.00 58.84 96 ARG A C 1
ATOM 747 O O . ARG A 1 96 ? 24.787 17.705 -27.840 1.00 58.84 96 ARG A O 1
ATOM 754 N N . ASP A 1 97 ? 26.799 16.713 -27.772 1.00 58.41 97 ASP A N 1
ATOM 755 C CA . ASP A 1 97 ? 27.018 16.680 -29.225 1.00 58.41 97 ASP A CA 1
ATOM 756 C C . ASP A 1 97 ? 26.046 15.734 -29.965 1.00 58.41 97 ASP A C 1
ATOM 758 O O . ASP A 1 97 ? 26.069 15.633 -31.187 1.00 58.41 97 ASP A O 1
ATOM 762 N N . PHE A 1 98 ? 25.119 15.088 -29.246 1.00 58.59 98 PHE A N 1
ATOM 763 C CA . PHE A 1 98 ? 24.052 14.238 -29.792 1.00 58.59 98 PHE A CA 1
ATOM 764 C C . PHE A 1 98 ? 22.882 14.987 -30.447 1.00 58.59 98 PHE A C 1
ATOM 766 O O . PHE A 1 98 ? 21.930 14.343 -30.892 1.00 58.59 98 PHE A O 1
ATOM 773 N N . ARG A 1 99 ? 22.895 16.327 -30.480 1.00 59.91 99 ARG A N 1
ATOM 774 C CA . ARG A 1 99 ? 21.769 17.111 -31.012 1.00 59.91 99 ARG A CA 1
ATOM 775 C C . ARG A 1 99 ? 21.637 16.891 -32.520 1.00 59.91 99 ARG A C 1
ATOM 777 O O . ARG A 1 99 ? 22.550 17.188 -33.283 1.00 59.91 99 ARG A O 1
ATOM 784 N N . GLY A 1 100 ? 20.492 16.334 -32.912 1.00 59.53 100 GLY A N 1
ATOM 785 C CA . GLY A 1 100 ? 20.213 15.850 -34.258 1.00 59.53 100 GLY A CA 1
ATOM 786 C C . GLY A 1 100 ? 20.508 16.843 -35.387 1.00 59.53 100 GLY A C 1
ATOM 787 O O . GLY A 1 100 ? 20.258 18.042 -35.288 1.00 59.53 100 GLY A O 1
ATOM 788 N N . GLY A 1 101 ? 20.995 16.283 -36.492 1.00 67.69 101 GLY A N 1
ATOM 789 C CA . GLY A 1 101 ? 21.171 16.923 -37.794 1.00 67.69 101 GLY A CA 1
ATOM 790 C C . GLY A 1 101 ? 21.151 15.862 -38.900 1.00 67.69 101 GLY A C 1
ATOM 791 O O . GLY A 1 101 ? 21.165 14.665 -38.604 1.00 67.69 101 GLY A O 1
ATOM 792 N N . ILE A 1 102 ? 21.134 16.274 -40.173 1.00 71.81 102 ILE A N 1
ATOM 793 C CA . ILE A 1 102 ? 21.042 15.342 -41.320 1.00 71.81 102 ILE A CA 1
ATOM 794 C C . ILE A 1 102 ? 22.204 14.334 -41.392 1.00 71.81 102 ILE A C 1
ATOM 796 O O . ILE A 1 102 ? 22.051 13.259 -41.957 1.00 71.81 102 ILE A O 1
ATOM 800 N N . GLY A 1 103 ? 23.352 14.657 -40.788 1.00 74.62 103 GLY A N 1
ATOM 801 C CA . GLY A 1 103 ? 24.511 13.763 -40.700 1.00 74.62 103 GLY A CA 1
ATOM 802 C C . GLY A 1 103 ? 24.425 12.706 -39.593 1.00 74.62 103 GLY A C 1
ATOM 803 O O . GLY A 1 103 ? 25.351 11.917 -39.447 1.00 74.62 103 GLY A O 1
ATOM 804 N N . THR A 1 104 ? 23.353 12.695 -38.797 1.00 80.75 104 THR A N 1
ATOM 805 C CA . THR A 1 104 ? 23.158 11.719 -37.715 1.00 80.75 104 THR A CA 1
ATOM 806 C C . THR A 1 104 ? 22.086 10.688 -38.081 1.00 80.75 104 THR A C 1
ATOM 808 O O . THR A 1 104 ? 21.149 11.051 -38.796 1.00 80.75 104 THR A O 1
ATOM 811 N N . PRO A 1 105 ? 22.171 9.435 -37.584 1.00 84.75 105 PRO A N 1
ATOM 812 C CA . PRO A 1 105 ? 21.163 8.415 -37.858 1.00 84.75 105 PRO A CA 1
ATOM 813 C C . PRO A 1 105 ? 19.747 8.900 -37.540 1.00 84.75 105 PRO A C 1
ATOM 815 O O . PRO A 1 105 ? 19.472 9.405 -36.448 1.00 84.75 105 PRO A O 1
ATOM 818 N N . GLY A 1 106 ? 18.842 8.748 -38.507 1.00 87.94 106 GLY A N 1
ATOM 819 C CA . GLY A 1 106 ? 17.423 9.028 -38.307 1.00 87.94 106 GLY A CA 1
ATOM 820 C C . GLY A 1 106 ? 16.749 7.963 -37.435 1.00 87.94 106 GLY A C 1
ATOM 821 O O . GLY A 1 106 ? 17.275 6.868 -37.256 1.00 87.94 106 GLY A O 1
ATOM 822 N N . ILE A 1 107 ? 15.533 8.245 -36.954 1.00 91.25 107 ILE A N 1
ATOM 823 C CA . ILE A 1 107 ? 14.767 7.344 -36.068 1.00 91.25 107 ILE A CA 1
ATOM 824 C C . ILE A 1 107 ? 14.637 5.922 -36.639 1.00 91.25 107 ILE A C 1
ATOM 826 O O . ILE A 1 107 ? 14.779 4.956 -35.899 1.00 91.25 107 ILE A O 1
ATOM 830 N N . ARG A 1 108 ? 14.392 5.770 -37.949 1.00 92.31 108 ARG A N 1
ATOM 831 C CA . ARG A 1 108 ? 14.266 4.442 -38.580 1.00 92.31 108 ARG A CA 1
ATOM 832 C C . ARG A 1 108 ? 15.581 3.661 -38.568 1.00 92.31 108 ARG A C 1
ATOM 834 O O . ARG A 1 108 ? 15.554 2.457 -38.355 1.00 92.31 108 ARG A O 1
ATOM 841 N N . GLN A 1 109 ? 16.706 4.345 -38.770 1.00 92.00 109 GLN A N 1
ATOM 842 C CA . GLN A 1 109 ? 18.028 3.725 -38.706 1.00 92.00 109 GLN A CA 1
ATOM 843 C C . GLN A 1 109 ? 18.365 3.332 -37.264 1.00 92.00 109 GLN A C 1
ATOM 845 O O . GLN A 1 109 ? 18.730 2.188 -37.024 1.00 92.00 109 GLN A O 1
ATOM 850 N N . LEU A 1 110 ? 18.122 4.228 -36.298 1.00 93.38 110 LEU A N 1
ATOM 851 C CA . LEU A 1 110 ? 18.279 3.921 -34.872 1.00 93.38 110 LEU A CA 1
ATOM 852 C C . LEU A 1 110 ? 17.420 2.725 -34.448 1.00 93.38 110 LEU A C 1
ATOM 854 O O . LEU A 1 110 ? 17.909 1.855 -33.739 1.00 93.38 110 LEU A O 1
ATOM 858 N N . ALA A 1 111 ? 16.163 2.655 -34.901 1.00 95.19 111 ALA A N 1
ATOM 859 C CA . ALA A 1 111 ? 15.279 1.523 -34.633 1.00 95.19 111 ALA A CA 1
ATOM 860 C C . ALA A 1 111 ? 15.873 0.209 -35.168 1.00 95.19 111 ALA A C 1
ATOM 862 O O . ALA A 1 111 ? 15.965 -0.762 -34.423 1.00 95.19 111 ALA A O 1
ATOM 863 N N . GLN A 1 112 ? 16.353 0.197 -36.415 1.00 94.00 112 GLN A N 1
ATOM 864 C CA . GLN A 1 112 ? 17.006 -0.978 -37.001 1.00 94.00 112 GLN A CA 1
ATOM 865 C C . GLN A 1 112 ? 18.248 -1.406 -36.208 1.00 94.00 112 GLN A C 1
ATOM 867 O O . GLN A 1 112 ? 18.415 -2.594 -35.932 1.00 94.00 112 GLN A O 1
ATOM 872 N N . ASP A 1 113 ? 19.081 -0.450 -35.789 1.00 94.69 113 ASP A N 1
ATOM 873 C CA . ASP A 1 113 ? 20.297 -0.723 -35.017 1.00 94.69 113 ASP A CA 1
ATOM 874 C C . ASP A 1 113 ? 20.005 -1.345 -33.643 1.00 94.69 113 ASP A C 1
ATOM 876 O O . ASP A 1 113 ? 20.785 -2.169 -33.162 1.00 94.69 113 ASP A O 1
ATOM 880 N N . VAL A 1 114 ? 18.861 -1.020 -33.033 1.00 94.94 114 VAL A N 1
ATOM 881 C CA . VAL A 1 114 ? 18.423 -1.569 -31.735 1.00 94.94 114 VAL A CA 1
ATOM 882 C C . VAL A 1 114 ? 17.451 -2.748 -31.860 1.00 94.94 114 VAL A C 1
ATOM 884 O O . VAL A 1 114 ? 16.826 -3.140 -30.875 1.00 94.94 114 VAL A O 1
ATOM 887 N N . VAL A 1 115 ? 17.339 -3.347 -33.052 1.00 93.56 115 VAL A N 1
ATOM 888 C CA . VAL A 1 115 ? 16.469 -4.508 -33.329 1.00 93.56 115 VAL A CA 1
ATOM 889 C C . VAL A 1 115 ? 14.982 -4.201 -33.072 1.00 93.56 115 VAL A C 1
ATOM 891 O O . VAL A 1 115 ? 14.199 -5.030 -32.594 1.00 93.56 115 VAL A O 1
ATOM 894 N N . ALA A 1 116 ? 14.584 -2.980 -33.413 1.00 96.31 116 ALA A N 1
ATOM 895 C CA . ALA A 1 116 ? 13.238 -2.451 -33.289 1.00 96.31 116 ALA A CA 1
ATOM 896 C C . ALA A 1 116 ? 12.654 -2.041 -34.648 1.00 96.31 116 ALA A C 1
ATOM 898 O O . ALA A 1 116 ? 13.366 -1.809 -35.627 1.00 96.31 116 ALA A O 1
ATOM 899 N N . GLU A 1 117 ? 11.333 -1.917 -34.690 1.00 96.19 117 GLU A N 1
ATOM 900 C CA . GLU A 1 117 ? 10.589 -1.419 -35.842 1.00 96.19 117 GLU A CA 1
ATOM 901 C C . GLU A 1 117 ? 9.700 -0.238 -35.451 1.00 96.19 117 GLU A C 1
ATOM 903 O O . GLU A 1 117 ? 9.260 -0.127 -34.306 1.00 96.19 117 GLU A O 1
ATOM 908 N N . VAL A 1 118 ? 9.449 0.648 -36.417 1.00 95.81 118 VAL A N 1
ATOM 909 C CA . VAL A 1 118 ? 8.498 1.758 -36.294 1.00 95.81 118 VAL A CA 1
ATOM 910 C C . VAL A 1 118 ? 7.291 1.433 -37.161 1.00 95.81 118 VAL A C 1
ATOM 912 O O . VAL A 1 118 ? 7.443 1.284 -38.377 1.00 95.81 118 VAL A O 1
ATOM 915 N N . ASP A 1 119 ? 6.122 1.321 -36.540 1.00 92.94 119 ASP A N 1
ATOM 916 C CA . ASP A 1 119 ? 4.879 0.989 -37.229 1.00 92.94 119 ASP A CA 1
ATOM 917 C C . ASP A 1 119 ? 4.256 2.194 -37.963 1.00 92.94 119 ASP A C 1
ATOM 919 O O . ASP A 1 119 ? 4.808 3.299 -38.010 1.00 92.94 119 ASP A O 1
ATOM 923 N N . GLU A 1 120 ? 3.094 1.973 -38.578 1.00 92.00 120 GLU A N 1
ATOM 924 C CA . GLU A 1 120 ? 2.359 2.994 -39.336 1.00 92.00 120 GLU A CA 1
ATOM 925 C C . GLU A 1 120 ? 1.859 4.154 -38.458 1.00 92.00 120 GLU A C 1
ATOM 927 O O . GLU A 1 120 ? 1.716 5.278 -38.942 1.00 92.00 120 GLU A O 1
ATOM 932 N N . LEU A 1 121 ? 1.654 3.910 -37.159 1.00 93.12 121 LEU A N 1
ATOM 933 C CA . LEU A 1 121 ? 1.268 4.916 -36.167 1.00 93.12 121 LEU A CA 1
ATOM 934 C C . LEU A 1 121 ? 2.484 5.632 -35.562 1.00 93.12 121 LEU A C 1
ATOM 936 O O . LEU A 1 121 ? 2.344 6.375 -34.588 1.00 93.12 121 LEU A O 1
ATOM 940 N N . TRP A 1 122 ? 3.675 5.421 -36.132 1.00 94.38 122 TRP A N 1
ATOM 941 C CA . TRP A 1 122 ? 4.945 5.931 -35.626 1.00 94.38 122 TRP A CA 1
ATOM 942 C C . TRP A 1 122 ? 5.268 5.480 -34.197 1.00 94.38 122 TRP A C 1
ATOM 944 O O . TRP A 1 122 ? 6.037 6.143 -33.495 1.00 94.38 122 TRP A O 1
ATOM 954 N N . GLN A 1 123 ? 4.724 4.344 -33.762 1.00 95.62 123 GLN A N 1
ATOM 955 C CA . GLN A 1 123 ? 5.089 3.713 -32.501 1.00 95.62 123 GLN A CA 1
ATOM 956 C C . GLN A 1 123 ? 6.272 2.778 -32.722 1.00 95.62 123 GLN A C 1
ATOM 958 O O . GLN A 1 123 ? 6.359 2.094 -33.741 1.00 95.62 123 GLN A O 1
ATOM 963 N N . ILE A 1 124 ? 7.203 2.765 -31.771 1.00 96.31 124 ILE A N 1
ATOM 964 C CA . ILE A 1 124 ? 8.411 1.942 -31.858 1.00 96.31 124 ILE A CA 1
ATOM 965 C C . ILE A 1 124 ? 8.323 0.738 -30.926 1.00 96.31 124 ILE A C 1
ATOM 967 O O . ILE A 1 124 ? 8.006 0.902 -29.752 1.00 96.31 124 ILE A O 1
ATOM 971 N N . ARG A 1 125 ? 8.635 -0.462 -31.416 1.00 95.12 125 ARG A N 1
ATOM 972 C CA . ARG A 1 125 ? 8.636 -1.696 -30.612 1.00 95.12 125 ARG A CA 1
ATOM 973 C C . ARG A 1 125 ? 9.811 -2.599 -30.938 1.00 95.12 125 ARG A C 1
ATOM 975 O O . ARG A 1 125 ? 10.318 -2.553 -32.059 1.00 95.12 125 ARG A O 1
ATOM 982 N N . PHE A 1 126 ? 10.236 -3.428 -29.987 1.00 94.19 126 PHE A N 1
ATOM 983 C CA . PHE A 1 126 ? 11.241 -4.437 -30.290 1.00 94.19 126 PHE A CA 1
ATOM 984 C C . PHE A 1 126 ? 10.637 -5.523 -31.173 1.00 94.19 126 PHE A C 1
ATOM 986 O O . PHE A 1 126 ? 9.487 -5.926 -31.019 1.00 94.19 126 PHE A O 1
ATOM 993 N N . THR A 1 127 ? 11.445 -6.031 -32.096 1.00 90.44 127 THR A N 1
ATOM 994 C CA . THR A 1 127 ? 11.055 -7.178 -32.933 1.00 90.44 127 THR A CA 1
ATOM 995 C C . THR A 1 127 ? 11.233 -8.514 -32.203 1.00 90.44 127 THR A C 1
ATOM 997 O O . THR A 1 127 ? 10.811 -9.561 -32.690 1.00 90.44 127 THR A O 1
ATOM 1000 N N . ARG A 1 128 ? 11.855 -8.488 -31.017 1.00 86.62 128 ARG A N 1
ATOM 1001 C CA . ARG A 1 128 ? 12.189 -9.659 -30.204 1.00 86.62 128 ARG A CA 1
ATOM 1002 C C . ARG A 1 128 ? 11.400 -9.684 -28.908 1.00 86.62 128 ARG A C 1
ATOM 1004 O O . ARG A 1 128 ? 11.318 -8.683 -28.200 1.00 86.62 128 ARG A O 1
ATOM 1011 N N . ALA A 1 129 ? 10.884 -10.861 -28.573 1.00 82.25 129 ALA A N 1
ATOM 1012 C CA . ALA A 1 129 ? 10.152 -11.077 -27.335 1.00 82.25 129 ALA A CA 1
ATOM 1013 C C . ALA A 1 129 ? 11.056 -10.867 -26.109 1.00 82.25 129 ALA A C 1
ATOM 1015 O O . ALA A 1 129 ? 12.215 -11.281 -26.107 1.00 82.25 129 ALA A O 1
ATOM 1016 N N . ALA A 1 130 ? 10.506 -10.236 -25.067 1.00 81.38 130 ALA A N 1
ATOM 1017 C CA . ALA A 1 130 ? 11.169 -9.965 -23.784 1.00 81.38 130 ALA A CA 1
ATOM 1018 C C . ALA A 1 130 ? 12.486 -9.156 -23.859 1.00 81.38 130 ALA A C 1
ATOM 1020 O O . ALA A 1 130 ? 13.171 -8.999 -22.849 1.00 81.38 130 ALA A O 1
ATOM 1021 N N . TYR A 1 131 ? 12.830 -8.590 -25.020 1.00 89.19 131 TYR A N 1
ATOM 1022 C CA . TYR A 1 131 ? 14.115 -7.922 -25.221 1.00 89.19 131 TYR A CA 1
ATOM 1023 C C . TYR A 1 131 ? 14.269 -6.668 -24.350 1.00 89.19 131 TYR A C 1
ATOM 1025 O O . TYR A 1 131 ? 15.340 -6.444 -23.794 1.00 89.19 131 TYR A O 1
ATOM 1033 N N . ALA A 1 132 ? 13.190 -5.902 -24.145 1.00 91.31 132 ALA A N 1
ATOM 1034 C CA . ALA A 1 132 ? 13.178 -4.741 -23.252 1.00 91.31 132 ALA A CA 1
ATOM 1035 C C . ALA A 1 132 ? 13.639 -5.092 -21.824 1.00 91.31 132 ALA A C 1
ATOM 1037 O O . ALA A 1 132 ? 14.554 -4.462 -21.289 1.00 91.31 132 ALA A O 1
ATOM 1038 N N . ALA A 1 133 ? 13.053 -6.132 -21.224 1.00 88.50 133 ALA A N 1
ATOM 1039 C CA . ALA A 1 133 ? 13.408 -6.579 -19.879 1.00 88.50 133 ALA A CA 1
ATOM 1040 C C . ALA A 1 133 ? 14.876 -7.028 -19.809 1.00 88.50 133 ALA A C 1
ATOM 1042 O O . ALA A 1 133 ? 15.599 -6.663 -18.881 1.00 88.50 133 ALA A O 1
ATOM 1043 N N . SER A 1 134 ? 15.350 -7.754 -20.824 1.00 90.06 134 SER A N 1
ATOM 1044 C CA . SER A 1 134 ? 16.735 -8.226 -20.875 1.00 90.06 134 SER A CA 1
ATOM 1045 C C . SER A 1 134 ? 17.753 -7.112 -21.083 1.00 90.06 134 SER A C 1
ATOM 1047 O O . SER A 1 134 ? 18.804 -7.146 -20.453 1.00 90.06 134 SER A O 1
ATOM 1049 N N . VAL A 1 135 ? 17.446 -6.089 -21.886 1.00 93.94 135 VAL A N 1
ATOM 1050 C CA . VAL A 1 135 ? 18.284 -4.885 -22.018 1.00 93.94 135 VAL A CA 1
ATOM 1051 C C . VAL A 1 135 ? 18.491 -4.231 -20.654 1.00 93.94 135 VAL A C 1
ATOM 1053 O O . VAL A 1 135 ? 19.620 -3.909 -20.283 1.00 93.94 135 VAL A O 1
ATOM 1056 N N . LEU A 1 136 ? 17.411 -4.049 -19.890 1.00 93.75 136 LEU A N 1
ATOM 1057 C CA . LEU A 1 136 ? 17.475 -3.409 -18.577 1.00 93.75 136 LEU A CA 1
ATOM 1058 C C . LEU A 1 136 ? 18.201 -4.276 -17.550 1.00 93.75 136 LEU A C 1
ATOM 1060 O O . LEU A 1 136 ? 19.006 -3.746 -16.785 1.00 93.75 136 LEU A O 1
ATOM 1064 N N . ALA A 1 137 ? 17.969 -5.590 -17.555 1.00 89.38 137 ALA A N 1
ATOM 1065 C CA . ALA A 1 137 ? 18.698 -6.527 -16.708 1.00 89.38 137 ALA A CA 1
ATOM 1066 C C . ALA A 1 137 ? 20.200 -6.520 -17.030 1.00 89.38 137 ALA A C 1
ATOM 1068 O O . ALA A 1 137 ? 21.013 -6.369 -16.122 1.00 89.38 137 ALA A O 1
ATOM 1069 N N . PHE A 1 138 ? 20.568 -6.579 -18.312 1.00 91.62 138 PHE A N 1
ATOM 1070 C CA . PHE A 1 138 ? 21.956 -6.540 -18.767 1.00 91.62 138 PHE A CA 1
ATOM 1071 C C . PHE A 1 138 ? 22.658 -5.253 -18.323 1.00 91.62 138 PHE A C 1
ATOM 1073 O O . PHE A 1 138 ? 23.690 -5.290 -17.656 1.00 91.62 138 PHE A O 1
ATOM 1080 N N . VAL A 1 139 ? 22.057 -4.097 -18.616 1.00 92.94 139 VAL A N 1
ATOM 1081 C CA . VAL A 1 139 ? 22.612 -2.790 -18.244 1.00 92.94 139 VAL A CA 1
ATOM 1082 C C . VAL A 1 139 ? 22.693 -2.637 -16.723 1.00 92.94 139 VAL A C 1
ATOM 1084 O O . VAL A 1 139 ? 23.662 -2.086 -16.206 1.00 92.94 139 VAL A O 1
ATOM 1087 N N . HIS A 1 140 ? 21.717 -3.150 -15.976 1.00 90.94 140 HIS A N 1
ATOM 1088 C CA . HIS A 1 140 ? 21.764 -3.131 -14.516 1.00 90.94 140 HIS A CA 1
ATOM 1089 C C . HIS A 1 140 ? 22.803 -4.109 -13.932 1.00 90.94 140 HIS A C 1
ATOM 1091 O O . HIS A 1 140 ? 23.347 -3.848 -12.862 1.00 90.94 140 HIS A O 1
ATOM 1097 N N . GLY A 1 141 ? 23.093 -5.227 -14.592 1.00 88.94 141 GLY A N 1
ATOM 1098 C CA . GLY A 1 141 ? 24.119 -6.174 -14.149 1.00 88.94 141 GLY A CA 1
ATOM 1099 C C . GLY A 1 141 ? 25.544 -5.682 -14.416 1.00 88.94 141 GLY A C 1
ATOM 1100 O O . GLY A 1 141 ? 26.430 -5.889 -13.590 1.00 88.94 141 GLY A O 1
ATOM 1101 N N . ASP A 1 142 ? 25.747 -5.004 -15.545 1.00 90.94 142 ASP A N 1
ATOM 1102 C CA . ASP A 1 142 ? 27.071 -4.629 -16.057 1.00 90.94 142 ASP A CA 1
ATOM 1103 C C . ASP A 1 142 ? 27.548 -3.240 -15.585 1.00 90.94 142 ASP A C 1
ATOM 1105 O O . ASP A 1 142 ? 28.745 -2.988 -15.450 1.00 90.94 142 ASP A O 1
ATOM 1109 N N . GLN A 1 143 ? 26.626 -2.315 -15.295 1.00 91.50 143 GLN A N 1
ATOM 1110 C CA . GLN A 1 143 ? 26.977 -0.916 -15.035 1.00 91.50 143 GLN A CA 1
ATOM 1111 C C . GLN A 1 143 ? 27.224 -0.572 -13.558 1.00 91.50 143 GLN A C 1
ATOM 1113 O O . GLN A 1 143 ? 26.728 -1.196 -12.613 1.00 91.50 143 GLN A O 1
ATOM 1118 N N . SER A 1 144 ? 27.976 0.515 -13.348 1.00 91.06 144 SER A N 1
ATOM 1119 C CA . SER A 1 144 ? 28.312 1.017 -12.012 1.00 91.06 144 SER A CA 1
ATOM 1120 C C . SER A 1 144 ? 27.072 1.372 -11.177 1.00 91.06 144 SER A C 1
ATOM 1122 O O . SER A 1 144 ? 26.003 1.707 -11.689 1.00 91.06 144 SER A O 1
ATOM 1124 N N . ARG A 1 145 ? 27.213 1.360 -9.846 1.00 89.81 145 ARG A N 1
ATOM 1125 C CA . ARG A 1 145 ? 26.136 1.768 -8.923 1.00 89.81 145 ARG A CA 1
ATOM 1126 C C . ARG A 1 145 ? 25.626 3.189 -9.198 1.00 89.81 145 ARG A C 1
ATOM 1128 O O . ARG A 1 145 ? 24.429 3.430 -9.100 1.00 89.81 145 ARG A O 1
ATOM 1135 N N . GLU A 1 146 ? 26.521 4.113 -9.538 1.00 90.62 146 GLU A N 1
ATOM 1136 C CA . GLU A 1 146 ? 26.158 5.503 -9.831 1.00 90.62 146 GLU A CA 1
ATOM 1137 C C . GLU A 1 146 ? 25.351 5.619 -11.130 1.00 90.62 146 GLU A C 1
ATOM 1139 O O . GLU A 1 146 ? 24.348 6.330 -11.167 1.00 90.62 146 GLU A O 1
ATOM 1144 N N . PHE A 1 147 ? 25.728 4.861 -12.166 1.00 92.81 147 PHE A N 1
ATOM 1145 C CA . PHE A 1 147 ? 24.954 4.775 -13.404 1.00 92.81 147 PHE A CA 1
ATOM 1146 C C . PHE A 1 147 ? 23.536 4.263 -13.129 1.00 92.81 147 PHE A C 1
ATOM 1148 O O . PHE A 1 147 ? 22.558 4.883 -13.544 1.00 92.81 147 PHE A O 1
ATOM 1155 N N . ARG A 1 148 ? 23.412 3.167 -12.369 1.00 92.19 148 ARG A N 1
ATOM 1156 C CA . ARG A 1 148 ? 22.113 2.564 -12.023 1.00 92.19 148 ARG A CA 1
ATOM 1157 C C . ARG A 1 148 ? 21.225 3.524 -11.249 1.00 92.19 148 ARG A C 1
ATOM 1159 O O . ARG A 1 148 ? 20.052 3.663 -11.585 1.00 92.19 148 ARG A O 1
ATOM 1166 N N . ARG A 1 149 ? 21.797 4.231 -10.270 1.00 92.06 149 ARG A N 1
ATOM 1167 C CA . ARG A 1 149 ? 21.097 5.278 -9.523 1.00 92.06 149 ARG A CA 1
ATOM 1168 C C . ARG A 1 149 ? 20.520 6.326 -10.478 1.00 92.06 149 ARG A C 1
ATOM 1170 O O . ARG A 1 149 ? 19.311 6.521 -10.486 1.00 92.06 149 ARG A O 1
ATOM 1177 N N . ARG A 1 150 ? 21.349 6.937 -11.332 1.00 94.56 150 ARG A N 1
ATOM 1178 C CA . ARG A 1 150 ? 20.908 7.982 -12.276 1.00 94.56 150 ARG A CA 1
ATOM 1179 C C . ARG A 1 150 ? 19.897 7.482 -13.309 1.00 94.56 150 ARG A C 1
ATOM 1181 O O . ARG A 1 150 ? 18.966 8.211 -13.643 1.00 94.56 150 ARG A O 1
ATOM 1188 N N . LEU A 1 151 ? 20.052 6.249 -13.794 1.00 95.50 151 LEU A N 1
ATOM 1189 C CA . LEU A 1 151 ? 19.106 5.627 -14.721 1.00 95.50 151 LEU A CA 1
ATOM 1190 C C . LEU A 1 151 ? 17.711 5.522 -14.095 1.00 95.50 151 LEU A C 1
ATOM 1192 O O . LEU A 1 151 ? 16.728 5.928 -14.709 1.00 95.50 151 LEU A O 1
ATOM 1196 N N . TRP A 1 152 ? 17.619 5.009 -12.868 1.00 95.25 152 TRP A N 1
ATOM 1197 C CA . TRP A 1 152 ? 16.334 4.860 -12.188 1.00 95.25 152 TRP A CA 1
ATOM 1198 C C . TRP A 1 152 ? 15.764 6.187 -11.684 1.00 95.25 152 TRP A C 1
ATOM 1200 O O . TRP A 1 152 ? 14.544 6.342 -11.648 1.00 95.25 152 TRP A O 1
ATOM 1210 N N . GLU A 1 153 ? 16.613 7.172 -11.385 1.00 94.12 153 GLU A N 1
ATOM 1211 C CA . GLU A 1 153 ? 16.178 8.551 -11.136 1.00 94.12 153 GLU A CA 1
ATOM 1212 C C . GLU A 1 153 ? 15.511 9.165 -12.369 1.00 94.12 153 GLU A C 1
ATOM 1214 O O . GLU A 1 153 ? 14.431 9.751 -12.269 1.00 94.12 153 GLU A O 1
ATOM 1219 N N . TRP A 1 154 ? 16.107 8.968 -13.546 1.00 95.69 154 TRP A N 1
ATOM 1220 C CA . TRP A 1 154 ? 15.504 9.362 -14.815 1.00 95.69 154 TRP A CA 1
ATOM 1221 C C . TRP A 1 154 ? 14.211 8.581 -15.105 1.00 95.69 154 TRP A C 1
ATOM 1223 O O . TRP A 1 154 ? 13.199 9.180 -15.472 1.00 95.69 154 TRP A O 1
ATOM 1233 N N . ALA A 1 155 ? 14.198 7.262 -14.890 1.00 96.38 155 ALA A N 1
ATOM 1234 C CA . ALA A 1 155 ? 13.021 6.434 -15.147 1.00 96.38 155 ALA A CA 1
ATOM 1235 C C . ALA A 1 155 ? 11.830 6.840 -14.261 1.00 96.38 155 ALA A C 1
ATOM 1237 O O . ALA A 1 155 ? 10.691 6.907 -14.728 1.00 96.38 155 ALA A O 1
ATOM 1238 N N . ALA A 1 156 ? 12.087 7.190 -12.998 1.00 95.81 156 ALA A N 1
ATOM 1239 C CA . ALA A 1 156 ? 11.064 7.622 -12.052 1.00 95.81 156 ALA A CA 1
ATOM 1240 C C . ALA A 1 156 ? 10.352 8.919 -12.473 1.00 95.81 156 ALA A C 1
ATOM 1242 O O . ALA A 1 156 ? 9.192 9.114 -12.108 1.00 95.81 156 ALA A O 1
ATOM 1243 N N . VAL A 1 157 ? 10.997 9.793 -13.253 1.00 94.94 157 VAL A N 1
ATOM 1244 C CA . VAL A 1 157 ? 10.380 11.044 -13.730 1.00 94.94 157 VAL A CA 1
ATOM 1245 C C . VAL A 1 157 ? 9.695 10.907 -15.092 1.00 94.94 157 VAL A C 1
ATOM 1247 O O . VAL A 1 157 ? 8.980 11.822 -15.503 1.00 94.94 157 VAL A O 1
ATOM 1250 N N . LEU A 1 158 ? 9.844 9.774 -15.791 1.00 94.94 158 LEU A N 1
ATOM 1251 C CA . LEU A 1 158 ? 9.190 9.540 -17.086 1.00 94.94 158 LEU A CA 1
ATOM 1252 C C . LEU A 1 158 ? 7.666 9.760 -17.061 1.00 94.94 158 LEU A C 1
ATOM 1254 O O . LEU A 1 158 ? 7.166 10.414 -17.985 1.00 94.94 158 LEU A O 1
ATOM 1258 N N . PRO A 1 159 ? 6.921 9.306 -16.028 1.00 95.31 159 PRO A N 1
ATOM 1259 C CA . PRO A 1 159 ? 5.477 9.521 -15.961 1.00 95.31 159 PRO A CA 1
ATOM 1260 C C . PRO A 1 159 ? 5.073 10.988 -15.748 1.00 95.31 159 PRO A C 1
ATOM 1262 O O . PRO A 1 159 ? 3.923 11.332 -15.997 1.00 95.31 159 PRO A O 1
ATOM 1265 N N . MET A 1 160 ? 5.984 11.858 -15.302 1.00 91.88 160 MET A N 1
ATOM 1266 C CA . MET A 1 160 ? 5.681 13.181 -14.735 1.00 91.88 160 MET A CA 1
ATOM 1267 C C . MET A 1 160 ? 5.727 14.329 -15.761 1.00 91.88 160 MET A C 1
ATOM 1269 O O . MET A 1 160 ? 6.317 15.375 -15.500 1.00 91.88 160 MET A O 1
ATOM 1273 N N . ARG A 1 161 ? 5.151 14.164 -16.963 1.00 82.31 161 ARG A N 1
ATOM 1274 C CA . ARG A 1 161 ? 5.032 15.300 -17.910 1.00 82.31 161 ARG A CA 1
ATOM 1275 C C . ARG A 1 161 ? 4.164 16.419 -17.322 1.00 82.31 161 ARG A C 1
ATOM 1277 O O . ARG A 1 161 ? 3.414 16.192 -16.383 1.00 82.31 161 ARG A O 1
ATOM 1284 N N . ASN A 1 162 ? 4.248 17.611 -17.922 1.00 75.00 162 ASN A N 1
ATOM 1285 C CA . ASN A 1 162 ? 3.352 18.736 -17.645 1.00 75.00 162 ASN A CA 1
ATOM 1286 C C . ASN A 1 162 ? 1.895 18.244 -17.576 1.00 75.00 162 ASN A C 1
ATOM 1288 O O . ASN A 1 162 ? 1.333 17.860 -18.601 1.00 75.00 162 ASN A O 1
ATOM 1292 N N . GLY A 1 163 ? 1.314 18.229 -16.374 1.00 85.12 163 GLY A N 1
ATOM 1293 C CA . GLY A 1 163 ? -0.025 17.699 -16.123 1.00 85.12 163 GLY A CA 1
ATOM 1294 C C . GLY A 1 163 ? -0.045 16.458 -15.215 1.00 85.12 163 GLY A C 1
ATOM 1295 O O . GLY A 1 163 ? 0.889 16.235 -14.443 1.00 85.12 163 GLY A O 1
ATOM 1296 N N . PRO A 1 164 ? -1.145 15.681 -15.237 1.00 90.75 164 PRO A N 1
ATOM 1297 C CA . PRO A 1 164 ? -1.280 14.486 -14.412 1.00 90.75 164 PRO A CA 1
ATOM 1298 C C . PRO A 1 164 ? -0.296 13.382 -14.849 1.00 90.75 164 PRO A C 1
ATOM 1300 O O . PRO A 1 164 ? 0.007 13.275 -16.041 1.00 90.75 164 PRO A O 1
ATOM 1303 N N . PRO A 1 165 ? 0.177 12.523 -13.921 1.00 94.81 165 PRO A N 1
ATOM 1304 C CA . PRO A 1 165 ? 1.101 11.449 -14.265 1.00 94.81 165 PRO A CA 1
ATOM 1305 C C . PRO A 1 165 ? 0.544 10.473 -15.310 1.00 94.81 165 PRO A C 1
ATOM 1307 O O . PRO A 1 165 ? -0.599 10.024 -15.219 1.00 94.81 165 PRO A O 1
ATOM 1310 N N . ASN A 1 166 ? 1.378 10.076 -16.273 1.00 94.44 166 ASN A N 1
ATOM 1311 C CA . ASN A 1 166 ? 1.031 9.070 -17.274 1.00 94.44 166 ASN A CA 1
ATOM 1312 C C . ASN A 1 166 ? 1.105 7.656 -16.669 1.00 94.44 166 ASN A C 1
ATOM 1314 O O . ASN A 1 166 ? 2.187 7.080 -16.526 1.00 94.44 166 ASN A O 1
ATOM 1318 N N . LEU A 1 167 ? -0.059 7.083 -16.347 1.00 94.19 167 LEU A N 1
ATOM 1319 C CA . LEU A 1 167 ? -0.164 5.766 -15.708 1.00 94.19 167 LEU A CA 1
ATOM 1320 C C . LEU A 1 167 ? 0.349 4.611 -16.579 1.00 94.19 167 LEU A C 1
ATOM 1322 O O . LEU A 1 167 ? 0.839 3.624 -16.036 1.00 94.19 167 LEU A O 1
ATOM 1326 N N . ARG A 1 168 ? 0.296 4.731 -17.913 1.00 92.81 168 ARG A N 1
ATOM 1327 C CA . ARG A 1 168 ? 0.833 3.706 -18.822 1.00 92.81 168 ARG A CA 1
ATOM 1328 C C . ARG A 1 168 ? 2.355 3.635 -18.724 1.00 92.81 168 ARG A C 1
ATOM 1330 O O . ARG A 1 168 ? 2.908 2.549 -18.571 1.00 92.81 168 ARG A O 1
ATOM 1337 N N . ILE A 1 169 ? 3.022 4.788 -18.752 1.00 94.31 169 ILE A N 1
ATOM 1338 C CA . ILE A 1 169 ? 4.479 4.873 -18.577 1.00 94.31 169 ILE A CA 1
ATOM 1339 C C . ILE A 1 169 ? 4.870 4.433 -17.162 1.00 94.31 169 ILE A C 1
ATOM 1341 O O . ILE A 1 169 ? 5.818 3.668 -17.004 1.00 94.31 169 ILE A O 1
ATOM 1345 N N . ALA A 1 170 ? 4.118 4.842 -16.133 1.00 96.12 170 ALA A N 1
ATOM 1346 C CA . ALA A 1 170 ? 4.363 4.385 -14.764 1.00 96.12 170 ALA A CA 1
ATOM 1347 C C . ALA A 1 170 ? 4.256 2.857 -14.638 1.00 96.12 170 ALA A C 1
ATOM 1349 O O . ALA A 1 170 ? 5.123 2.233 -14.033 1.00 96.12 170 ALA A O 1
ATOM 1350 N N . GLY A 1 171 ? 3.243 2.245 -15.259 1.00 94.44 171 GLY A N 1
ATOM 1351 C CA . GLY A 1 171 ? 3.090 0.791 -15.302 1.00 94.44 171 GLY A CA 1
ATOM 1352 C C . GLY A 1 171 ? 4.289 0.088 -15.940 1.00 94.44 171 GLY A C 1
ATOM 1353 O O . GLY A 1 171 ? 4.743 -0.925 -15.421 1.00 94.44 171 GLY A O 1
ATOM 1354 N N . ARG A 1 172 ? 4.864 0.657 -17.005 1.00 92.56 172 ARG A N 1
ATOM 1355 C CA . ARG A 1 172 ? 6.063 0.113 -17.668 1.00 92.56 172 ARG A CA 1
ATOM 1356 C C . ARG A 1 172 ? 7.319 0.242 -16.826 1.00 92.56 172 ARG A C 1
ATOM 1358 O O . ARG A 1 172 ? 8.058 -0.724 -16.698 1.00 92.56 172 ARG A O 1
ATOM 1365 N N . VAL A 1 173 ? 7.540 1.402 -16.209 1.00 95.88 173 VAL A N 1
ATOM 1366 C CA . VAL A 1 173 ? 8.669 1.599 -15.287 1.00 95.88 173 VAL A CA 1
ATOM 1367 C C . VAL A 1 173 ? 8.551 0.652 -14.087 1.00 95.88 173 VAL A C 1
ATOM 1369 O O . VAL A 1 173 ? 9.551 0.083 -13.656 1.00 95.88 173 VAL A O 1
ATOM 1372 N N . ALA A 1 174 ? 7.336 0.429 -13.578 1.00 95.50 174 ALA A N 1
ATOM 1373 C CA . ALA A 1 174 ? 7.086 -0.539 -12.516 1.00 95.50 174 ALA A CA 1
ATOM 1374 C C . ALA A 1 174 ? 7.335 -1.986 -12.971 1.00 95.50 174 ALA A C 1
ATOM 1376 O O . ALA A 1 174 ? 7.999 -2.724 -12.252 1.00 95.50 174 ALA A O 1
ATOM 1377 N N . ALA A 1 175 ? 6.865 -2.378 -14.159 1.00 91.44 175 ALA A N 1
ATOM 1378 C CA . ALA A 1 175 ? 7.121 -3.703 -14.728 1.00 91.44 175 ALA A CA 1
ATOM 1379 C C . ALA A 1 175 ? 8.622 -3.947 -14.937 1.00 91.44 175 ALA A C 1
ATOM 1381 O O . ALA A 1 175 ? 9.150 -4.942 -14.459 1.00 91.44 175 ALA A O 1
ATOM 1382 N N . ALA A 1 176 ? 9.338 -2.979 -15.512 1.00 91.81 176 ALA A N 1
ATOM 1383 C CA . ALA A 1 176 ? 10.791 -3.023 -15.640 1.00 91.81 176 ALA A CA 1
ATOM 1384 C C . ALA A 1 176 ? 11.495 -3.194 -14.282 1.00 91.81 176 ALA A C 1
ATOM 1386 O O . ALA A 1 176 ? 12.449 -3.962 -14.159 1.00 91.81 176 ALA A O 1
ATOM 1387 N N . MET A 1 177 ? 11.031 -2.484 -13.246 1.00 93.25 177 MET A N 1
ATOM 1388 C CA . MET A 1 177 ? 11.585 -2.600 -11.894 1.00 93.25 177 MET A CA 1
ATOM 1389 C C . MET A 1 177 ? 11.309 -3.985 -11.301 1.00 93.25 177 MET A C 1
ATOM 1391 O O . MET A 1 177 ? 12.183 -4.545 -10.639 1.00 93.25 177 MET A O 1
ATOM 1395 N N . LEU A 1 178 ? 10.110 -4.529 -11.528 1.00 90.94 178 LEU A N 1
ATOM 1396 C CA . LEU A 1 178 ? 9.725 -5.873 -11.112 1.00 90.94 178 LEU A CA 1
ATOM 1397 C C . LEU A 1 178 ? 10.618 -6.918 -11.785 1.00 90.94 178 LEU A C 1
ATOM 1399 O O . LEU A 1 178 ? 11.306 -7.649 -11.078 1.00 90.94 178 LEU A O 1
ATOM 1403 N N . ASP A 1 179 ? 10.673 -6.928 -13.117 1.00 87.56 179 ASP A N 1
ATOM 1404 C CA . ASP A 1 179 ? 11.457 -7.882 -13.908 1.00 87.56 179 ASP A CA 1
ATOM 1405 C C . ASP A 1 179 ? 12.930 -7.876 -13.487 1.00 87.56 179 ASP A C 1
ATOM 1407 O O . ASP A 1 179 ? 13.527 -8.927 -13.253 1.00 87.56 179 ASP A O 1
ATOM 1411 N N . MET A 1 180 ? 13.501 -6.684 -13.283 1.00 89.19 180 MET A N 1
ATOM 1412 C CA . MET A 1 180 ? 14.873 -6.532 -12.804 1.00 89.19 180 MET A CA 1
ATOM 1413 C C . MET A 1 180 ? 15.083 -7.179 -11.425 1.00 89.19 180 MET A C 1
ATOM 1415 O O . MET A 1 180 ? 16.103 -7.826 -11.196 1.00 89.19 180 MET A O 1
ATOM 1419 N N . HIS A 1 181 ? 14.138 -7.022 -10.493 1.00 87.62 181 HIS A N 1
ATOM 1420 C CA . HIS A 1 181 ? 14.269 -7.551 -9.130 1.00 87.62 181 HIS A CA 1
ATOM 1421 C C . HIS A 1 181 ? 14.018 -9.057 -9.064 1.00 87.62 181 HIS A C 1
ATOM 1423 O O . HIS A 1 181 ? 14.561 -9.714 -8.177 1.00 87.62 181 HIS A O 1
ATOM 1429 N N . LEU A 1 182 ? 13.204 -9.591 -9.976 1.00 86.31 182 LEU A N 1
ATOM 1430 C CA . LEU A 1 182 ? 13.010 -11.029 -10.133 1.00 86.31 182 LEU A CA 1
ATOM 1431 C C . LEU A 1 182 ? 14.260 -11.685 -10.727 1.00 86.31 182 LEU A C 1
ATOM 1433 O O . LEU A 1 182 ? 14.689 -12.728 -10.241 1.00 86.31 182 LEU A O 1
ATOM 1437 N N . ALA A 1 183 ? 14.878 -11.048 -11.726 1.00 84.31 183 ALA A N 1
ATOM 1438 C CA . ALA A 1 183 ? 16.097 -11.546 -12.359 1.00 84.31 183 ALA A CA 1
ATOM 1439 C C . ALA A 1 183 ? 17.328 -11.448 -11.442 1.00 84.31 183 ALA A C 1
ATOM 1441 O O . ALA A 1 183 ? 18.167 -12.347 -11.429 1.00 84.31 183 ALA A O 1
ATOM 1442 N N . MET A 1 184 ? 17.446 -10.366 -10.666 1.00 84.56 184 MET A N 1
ATOM 1443 C CA . MET A 1 184 ? 18.588 -10.107 -9.781 1.00 84.56 184 MET A CA 1
ATOM 1444 C C . MET A 1 184 ? 18.131 -9.683 -8.375 1.00 84.56 184 MET A C 1
ATOM 1446 O O . MET A 1 184 ? 18.231 -8.503 -8.012 1.00 84.56 184 MET A O 1
ATOM 1450 N N . PRO A 1 185 ? 17.644 -10.625 -7.543 1.00 84.81 185 PRO A N 1
ATOM 1451 C CA . PRO A 1 185 ? 17.189 -10.304 -6.197 1.00 84.81 185 PRO A CA 1
ATOM 1452 C C . PRO A 1 185 ? 18.332 -9.744 -5.339 1.00 84.81 185 PRO A C 1
ATOM 1454 O O . PRO A 1 185 ? 19.339 -10.410 -5.102 1.00 84.81 185 PRO A O 1
ATOM 1457 N N . SER A 1 186 ? 18.176 -8.515 -4.837 1.00 84.81 186 SER A N 1
ATOM 1458 C CA . SER A 1 186 ? 19.197 -7.841 -4.024 1.00 84.81 186 SER A CA 1
ATOM 1459 C C . SER A 1 186 ? 18.628 -7.265 -2.720 1.00 84.81 186 SER A C 1
ATOM 1461 O O . SER A 1 186 ? 17.607 -6.562 -2.735 1.00 84.81 186 SER A O 1
ATOM 1463 N N . PRO A 1 187 ? 19.307 -7.465 -1.569 1.00 80.31 187 PRO A N 1
ATOM 1464 C CA . PRO A 1 187 ? 18.937 -6.855 -0.294 1.00 80.31 187 PRO A CA 1
ATOM 1465 C C . PRO A 1 187 ? 19.242 -5.356 -0.231 1.00 80.31 187 PRO A C 1
ATOM 1467 O O . PRO A 1 187 ? 18.727 -4.680 0.662 1.00 80.31 187 PRO A O 1
ATOM 1470 N N . ASN A 1 188 ? 19.943 -4.789 -1.215 1.00 80.75 188 ASN A N 1
ATOM 1471 C CA . ASN A 1 188 ? 20.161 -3.350 -1.336 1.00 80.75 188 ASN A CA 1
ATOM 1472 C C . ASN A 1 188 ? 19.703 -2.836 -2.708 1.00 80.75 188 ASN A C 1
ATOM 1474 O O . ASN A 1 188 ? 20.388 -3.054 -3.703 1.00 80.75 188 ASN A O 1
ATOM 1478 N N . THR A 1 189 ? 18.546 -2.171 -2.748 1.00 81.25 189 THR A N 1
ATOM 1479 C CA . THR A 1 189 ? 17.945 -1.626 -3.981 1.00 81.25 189 THR A CA 1
ATOM 1480 C C . THR A 1 189 ? 17.491 -0.181 -3.727 1.00 81.25 189 THR A C 1
ATOM 1482 O O . THR A 1 189 ? 16.296 0.083 -3.504 1.00 81.25 189 THR A O 1
ATOM 1485 N N . PRO A 1 190 ? 18.436 0.773 -3.625 1.00 88.31 190 PRO A N 1
ATOM 1486 C CA . PRO A 1 190 ? 18.111 2.185 -3.415 1.00 88.31 190 PRO A CA 1
ATOM 1487 C C . PRO A 1 190 ? 17.163 2.741 -4.489 1.00 88.31 190 PRO A C 1
ATOM 1489 O O . PRO A 1 190 ? 16.396 3.655 -4.204 1.00 88.31 190 PRO A O 1
ATOM 1492 N N . GLU A 1 191 ? 17.156 2.141 -5.675 1.00 91.44 191 GLU A N 1
ATOM 1493 C CA . GLU A 1 191 ? 16.324 2.485 -6.826 1.00 91.44 191 GLU A CA 1
ATOM 1494 C C . GLU A 1 191 ? 14.829 2.338 -6.512 1.00 91.44 191 GLU A C 1
ATOM 1496 O O . GLU A 1 191 ? 14.047 3.248 -6.779 1.00 91.44 191 GLU A O 1
ATOM 1501 N N . LEU A 1 192 ? 14.426 1.234 -5.867 1.00 94.25 192 LEU A N 1
ATOM 1502 C CA . LEU A 1 192 ? 13.032 1.030 -5.459 1.00 94.25 192 LEU A CA 1
ATOM 1503 C C . LEU A 1 192 ? 12.606 2.074 -4.424 1.00 94.25 192 LEU A C 1
ATOM 1505 O O . LEU A 1 192 ? 11.514 2.624 -4.515 1.00 94.25 192 LEU A O 1
ATOM 1509 N N . ARG A 1 193 ? 13.473 2.374 -3.447 1.00 94.12 193 ARG A N 1
ATOM 1510 C CA . ARG A 1 193 ? 13.185 3.409 -2.443 1.00 94.12 193 ARG A CA 1
ATOM 1511 C C . ARG A 1 193 ? 13.012 4.775 -3.107 1.00 94.12 193 ARG A C 1
ATOM 1513 O O . ARG A 1 193 ? 12.057 5.473 -2.779 1.00 94.12 193 ARG A O 1
ATOM 1520 N N . PHE A 1 194 ? 13.903 5.129 -4.032 1.00 94.25 194 PHE A N 1
ATOM 1521 C CA . PHE A 1 194 ? 13.809 6.377 -4.782 1.00 94.25 194 PHE A CA 1
ATOM 1522 C C . PHE A 1 194 ? 12.484 6.459 -5.548 1.00 94.25 194 PHE A C 1
ATOM 1524 O O . PHE A 1 194 ? 11.765 7.446 -5.421 1.00 94.25 194 PHE A O 1
ATOM 1531 N N . LEU A 1 195 ? 12.100 5.383 -6.244 1.00 95.75 195 LEU A N 1
ATOM 1532 C CA . LEU A 1 195 ? 10.831 5.306 -6.968 1.00 95.75 195 LEU A CA 1
ATOM 1533 C C . LEU A 1 195 ? 9.629 5.588 -6.052 1.00 95.75 195 LEU A C 1
ATOM 1535 O O . LEU A 1 195 ? 8.775 6.406 -6.392 1.00 95.75 195 LEU A O 1
ATOM 1539 N N . VAL A 1 196 ? 9.592 4.975 -4.860 1.00 96.62 196 VAL A N 1
ATOM 1540 C CA . VAL A 1 196 ? 8.552 5.249 -3.852 1.00 96.62 196 VAL A CA 1
ATOM 1541 C C . VAL A 1 196 ? 8.547 6.728 -3.472 1.00 96.62 196 VAL A C 1
ATOM 1543 O O . VAL A 1 196 ? 7.498 7.364 -3.492 1.00 96.62 196 VAL A O 1
ATOM 1546 N N . GLN A 1 197 ? 9.708 7.300 -3.153 1.00 96.12 197 GLN A N 1
ATOM 1547 C CA . GLN A 1 197 ? 9.823 8.698 -2.730 1.00 96.12 197 GLN A CA 1
ATOM 1548 C C . GLN A 1 197 ? 9.389 9.689 -3.819 1.00 96.12 197 GLN A C 1
ATOM 1550 O O . GLN A 1 197 ? 8.830 10.739 -3.489 1.00 96.12 197 GLN A O 1
ATOM 1555 N N . SER A 1 198 ? 9.624 9.357 -5.091 1.00 95.81 198 SER A N 1
ATOM 1556 C CA . SER A 1 198 ? 9.205 10.155 -6.244 1.00 95.81 198 SER A CA 1
ATOM 1557 C C . SER A 1 198 ? 7.715 10.021 -6.548 1.00 95.81 198 SER A C 1
ATOM 1559 O O . SER A 1 198 ? 7.090 10.999 -6.942 1.00 95.81 198 SER A O 1
ATOM 1561 N N . TRP A 1 199 ? 7.130 8.831 -6.397 1.00 97.50 199 TRP A N 1
ATOM 1562 C CA . TRP A 1 199 ? 5.757 8.565 -6.845 1.00 97.50 199 TRP A CA 1
ATOM 1563 C C . TRP A 1 199 ? 4.708 8.737 -5.749 1.00 97.50 199 TRP A C 1
ATOM 1565 O O . TRP A 1 199 ? 3.589 9.147 -6.046 1.00 97.50 199 TRP A O 1
ATOM 1575 N N . TRP A 1 200 ? 5.049 8.482 -4.483 1.00 96.69 200 TRP A N 1
ATOM 1576 C CA . TRP A 1 200 ? 4.106 8.565 -3.361 1.00 96.69 200 TRP A CA 1
ATOM 1577 C C . TRP A 1 200 ? 3.389 9.920 -3.198 1.00 96.69 200 TRP A C 1
ATOM 1579 O O . TRP A 1 200 ? 2.195 9.920 -2.862 1.00 96.69 200 TRP A O 1
ATOM 1589 N N . PRO A 1 201 ? 4.044 11.076 -3.460 1.00 95.31 201 PRO A N 1
ATOM 1590 C CA . PRO A 1 201 ? 3.375 12.377 -3.430 1.00 95.31 201 PRO A CA 1
ATOM 1591 C C . PRO A 1 201 ? 2.215 12.514 -4.426 1.00 95.31 201 PRO A C 1
ATOM 1593 O O . PRO A 1 201 ? 1.374 13.387 -4.246 1.00 95.31 201 PRO A O 1
ATOM 1596 N N . HIS A 1 202 ? 2.136 11.657 -5.449 1.00 96.06 202 HIS A N 1
ATOM 1597 C CA . HIS A 1 202 ? 1.103 11.695 -6.479 1.00 96.06 202 HIS A CA 1
ATOM 1598 C C . HIS A 1 202 ? 0.051 10.600 -6.229 1.00 96.06 202 HIS A C 1
ATOM 1600 O O . HIS A 1 202 ? 0.325 9.426 -6.497 1.00 96.06 202 HIS A O 1
ATOM 1606 N N . PRO A 1 203 ? -1.176 10.938 -5.777 1.00 95.50 203 PRO A N 1
ATOM 1607 C CA . PRO A 1 203 ? -2.201 9.945 -5.437 1.00 95.50 203 PRO A CA 1
ATOM 1608 C C . PRO A 1 203 ? -2.494 8.936 -6.556 1.00 95.50 203 PRO A C 1
ATOM 1610 O O . PRO A 1 203 ? -2.637 7.749 -6.279 1.00 95.50 203 PRO A O 1
ATOM 1613 N N . ALA A 1 204 ? -2.485 9.383 -7.817 1.00 95.81 204 ALA A N 1
ATOM 1614 C CA . ALA A 1 204 ? -2.716 8.535 -8.988 1.00 95.81 204 ALA A CA 1
ATOM 1615 C C . ALA A 1 204 ? -1.665 7.418 -9.171 1.00 95.81 204 ALA A C 1
ATOM 1617 O O . ALA A 1 204 ? -1.958 6.397 -9.786 1.00 95.81 204 ALA A O 1
ATOM 1618 N N . LEU A 1 205 ? -0.452 7.585 -8.631 1.00 96.50 205 LEU A N 1
ATOM 1619 C CA . LEU A 1 205 ? 0.635 6.606 -8.749 1.00 96.50 205 LEU A CA 1
ATOM 1620 C C . LEU A 1 205 ? 0.767 5.680 -7.541 1.00 96.50 205 LEU A C 1
ATOM 1622 O O . LEU A 1 205 ? 1.434 4.650 -7.647 1.00 96.50 205 LEU A O 1
ATOM 1626 N N . ARG A 1 206 ? 0.125 5.999 -6.409 1.00 96.56 206 ARG A N 1
ATOM 1627 C CA . ARG A 1 206 ? 0.175 5.153 -5.206 1.00 96.56 206 ARG A CA 1
ATOM 1628 C C . ARG A 1 206 ? -0.257 3.707 -5.492 1.00 96.56 206 ARG A C 1
ATOM 1630 O O . ARG A 1 206 ? 0.484 2.817 -5.083 1.00 96.56 206 ARG A O 1
ATOM 1637 N N . PRO A 1 207 ? -1.341 3.431 -6.252 1.00 95.81 207 PRO A N 1
ATOM 1638 C CA . PRO A 1 207 ? -1.705 2.055 -6.596 1.00 95.81 207 PRO A CA 1
ATOM 1639 C C . PRO A 1 207 ? -0.618 1.323 -7.392 1.00 95.81 207 PRO A C 1
ATOM 1641 O O . PRO A 1 207 ? -0.368 0.149 -7.143 1.00 95.81 207 PRO A O 1
ATOM 1644 N N . VAL A 1 208 ? 0.074 2.012 -8.308 1.00 96.19 208 VAL A N 1
ATOM 1645 C CA . VAL A 1 208 ? 1.148 1.414 -9.121 1.00 96.19 208 VAL A CA 1
ATOM 1646 C C . VAL A 1 208 ? 2.329 1.005 -8.236 1.00 96.19 208 VAL A C 1
ATOM 1648 O O . VAL A 1 208 ? 2.810 -0.122 -8.336 1.00 96.19 208 VAL A O 1
ATOM 1651 N N . VAL A 1 209 ? 2.758 1.886 -7.324 1.00 96.50 209 VAL A N 1
ATOM 1652 C CA . VAL A 1 209 ? 3.827 1.589 -6.352 1.00 96.50 209 VAL A CA 1
ATOM 1653 C C . VAL A 1 209 ? 3.428 0.444 -5.424 1.00 96.50 209 VAL A C 1
ATOM 1655 O O . VAL A 1 209 ? 4.209 -0.486 -5.217 1.00 96.50 209 VAL A O 1
ATOM 1658 N N . THR A 1 210 ? 2.217 0.494 -4.868 1.00 96.81 210 THR A N 1
ATOM 1659 C CA . THR A 1 210 ? 1.714 -0.541 -3.960 1.00 96.81 210 THR A CA 1
ATOM 1660 C C . THR A 1 210 ? 1.649 -1.896 -4.659 1.00 96.81 210 THR A C 1
ATOM 1662 O O . THR A 1 210 ? 2.098 -2.889 -4.086 1.00 96.81 210 THR A O 1
ATOM 1665 N N . ASN A 1 211 ? 1.177 -1.948 -5.908 1.00 96.31 211 ASN A N 1
ATOM 1666 C CA . ASN A 1 211 ? 1.119 -3.180 -6.694 1.00 96.31 211 ASN A CA 1
ATOM 1667 C C . ASN A 1 211 ? 2.514 -3.731 -7.002 1.00 96.31 211 ASN A C 1
ATOM 1669 O O . ASN A 1 211 ? 2.734 -4.925 -6.824 1.00 96.31 211 ASN A O 1
ATOM 1673 N N . LEU A 1 212 ? 3.470 -2.876 -7.383 1.00 96.25 212 LEU A N 1
ATOM 1674 C CA . LEU A 1 212 ? 4.865 -3.272 -7.595 1.00 96.25 212 LEU A CA 1
ATOM 1675 C C . LEU A 1 212 ? 5.468 -3.912 -6.338 1.00 96.25 212 LEU A C 1
ATOM 1677 O O . LEU A 1 212 ? 5.998 -5.020 -6.388 1.00 96.25 212 LEU A O 1
ATOM 1681 N N . ILE A 1 213 ? 5.373 -3.230 -5.194 1.00 97.38 213 ILE A N 1
ATOM 1682 C CA . ILE A 1 213 ? 5.954 -3.729 -3.943 1.00 97.38 213 ILE A CA 1
ATOM 1683 C C . ILE A 1 213 ? 5.245 -5.008 -3.483 1.00 97.38 213 ILE A C 1
ATOM 1685 O O . ILE A 1 213 ? 5.894 -5.923 -2.975 1.00 97.38 213 ILE A O 1
ATOM 1689 N N . THR A 1 214 ? 3.929 -5.089 -3.677 1.00 96.62 214 THR A N 1
ATOM 1690 C CA . THR A 1 214 ? 3.147 -6.282 -3.342 1.00 96.62 214 THR A CA 1
ATOM 1691 C C . THR A 1 214 ? 3.550 -7.463 -4.220 1.00 96.62 214 THR A C 1
ATOM 1693 O O . THR A 1 214 ? 3.844 -8.526 -3.683 1.00 96.62 214 THR A O 1
ATOM 1696 N N . ALA A 1 215 ? 3.665 -7.275 -5.537 1.00 93.94 215 ALA A N 1
ATOM 1697 C CA . ALA A 1 215 ? 4.138 -8.307 -6.458 1.00 93.94 215 ALA A CA 1
ATOM 1698 C C . ALA A 1 215 ? 5.533 -8.815 -6.060 1.00 93.94 215 ALA A C 1
ATOM 1700 O O . ALA A 1 215 ? 5.746 -10.021 -5.947 1.00 93.94 215 ALA A O 1
ATOM 1701 N N . LEU A 1 216 ? 6.452 -7.901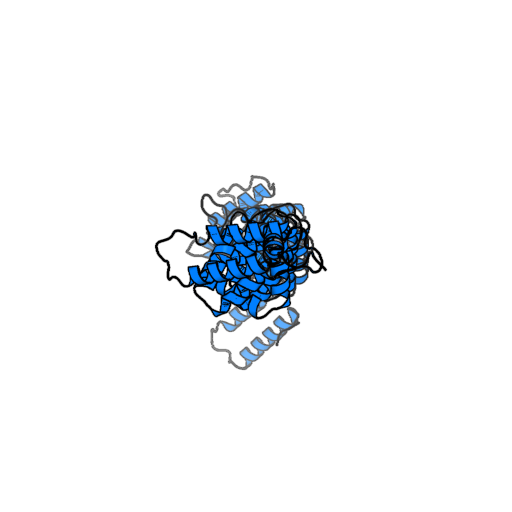 -5.726 1.00 93.88 216 LEU A N 1
ATOM 1702 C CA . LEU A 1 216 ? 7.774 -8.261 -5.213 1.00 93.88 216 LEU A CA 1
ATOM 1703 C C . LEU A 1 216 ? 7.704 -9.049 -3.903 1.00 93.88 216 LEU A C 1
ATOM 1705 O O . LEU A 1 216 ? 8.445 -10.007 -3.736 1.00 93.88 216 LEU A O 1
ATOM 1709 N N . ALA A 1 217 ? 6.831 -8.666 -2.969 1.00 95.94 217 ALA A N 1
ATOM 1710 C CA . ALA A 1 217 ? 6.692 -9.325 -1.670 1.00 95.94 217 ALA A CA 1
ATOM 1711 C C . ALA A 1 217 ? 6.031 -10.713 -1.741 1.00 95.94 217 ALA A C 1
ATOM 1713 O O . ALA A 1 217 ? 6.260 -11.532 -0.840 1.00 95.94 217 ALA A O 1
ATOM 1714 N N . LEU A 1 218 ? 5.230 -10.961 -2.780 1.00 92.75 218 LEU A N 1
ATOM 1715 C CA . LEU A 1 218 ? 4.556 -12.233 -3.050 1.00 92.75 218 LEU A CA 1
ATOM 1716 C C . LEU A 1 218 ? 5.364 -13.168 -3.968 1.00 92.75 218 LEU A C 1
ATOM 1718 O O . LEU A 1 218 ? 5.076 -14.360 -3.999 1.00 92.75 218 LEU A O 1
ATOM 1722 N N . SER A 1 219 ? 6.379 -12.663 -4.678 1.00 90.81 219 SER A N 1
ATOM 1723 C CA . SER A 1 219 ? 7.224 -13.478 -5.561 1.00 90.81 219 SER A CA 1
ATOM 1724 C C . SER A 1 219 ? 7.999 -14.565 -4.788 1.00 90.81 219 SER A C 1
ATOM 1726 O O . SER A 1 219 ? 8.547 -14.285 -3.714 1.00 90.81 219 SER A O 1
ATOM 1728 N N . PRO A 1 220 ? 8.105 -15.793 -5.329 1.00 86.25 220 PRO A N 1
ATOM 1729 C CA . PRO A 1 220 ? 8.987 -16.832 -4.792 1.00 86.25 220 PRO A CA 1
ATOM 1730 C C . PRO A 1 220 ? 10.471 -16.430 -4.766 1.00 86.25 220 PRO A C 1
ATOM 1732 O O . PRO A 1 220 ? 11.170 -16.708 -3.792 1.00 86.25 220 PRO A O 1
ATOM 1735 N N . GLU A 1 221 ? 10.940 -15.745 -5.808 1.00 84.38 221 GLU A N 1
ATOM 1736 C CA . GLU A 1 221 ? 12.345 -15.404 -6.053 1.00 84.38 221 GLU A CA 1
ATOM 1737 C C . GLU A 1 221 ? 12.819 -14.241 -5.169 1.00 84.38 221 GLU A C 1
ATOM 1739 O O 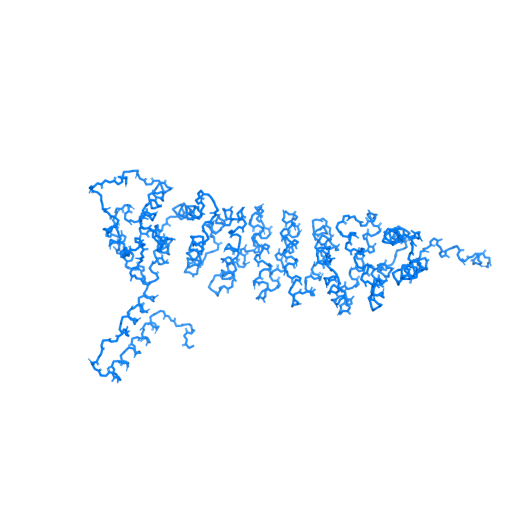. GLU A 1 221 ? 13.886 -14.302 -4.557 1.00 84.38 221 GLU A O 1
ATOM 1744 N N . ALA A 1 222 ? 12.011 -13.179 -5.072 1.00 88.75 222 ALA A N 1
ATOM 1745 C CA . ALA A 1 222 ? 12.380 -11.925 -4.407 1.00 88.75 222 ALA A CA 1
ATOM 1746 C C . ALA A 1 222 ? 11.600 -11.652 -3.105 1.00 88.75 222 ALA A C 1
ATOM 1748 O O . ALA A 1 222 ? 11.959 -10.753 -2.331 1.00 88.75 222 ALA A O 1
ATOM 1749 N N . GLY A 1 223 ? 10.557 -12.435 -2.811 1.00 92.06 223 GLY A N 1
ATOM 1750 C CA . GLY A 1 223 ? 9.605 -12.145 -1.737 1.00 92.06 223 GLY A CA 1
ATOM 1751 C C . GLY A 1 223 ? 10.209 -12.129 -0.345 1.00 92.06 223 GLY A C 1
ATOM 1752 O O . GLY A 1 223 ? 9.889 -11.245 0.449 1.00 92.06 223 GLY A O 1
ATOM 1753 N N . SER A 1 224 ? 11.123 -13.049 -0.029 1.00 94.19 224 SER A N 1
ATOM 1754 C CA . SER A 1 224 ? 11.772 -13.072 1.292 1.00 94.19 224 SER A CA 1
ATOM 1755 C C . SER A 1 224 ? 12.568 -11.785 1.561 1.00 94.19 224 SER A C 1
ATOM 1757 O O . SER A 1 224 ? 12.480 -11.210 2.652 1.00 94.19 224 SER A O 1
ATOM 1759 N N . ILE A 1 225 ? 13.270 -11.284 0.541 1.00 95.00 225 ILE A N 1
ATOM 1760 C CA . ILE A 1 225 ? 14.056 -10.050 0.589 1.00 95.00 225 ILE A CA 1
ATOM 1761 C C . ILE A 1 225 ? 13.127 -8.845 0.732 1.00 95.00 225 ILE A C 1
ATOM 1763 O O . ILE A 1 225 ? 13.323 -8.021 1.631 1.00 95.00 225 ILE A O 1
ATOM 1767 N N . MET A 1 226 ? 12.081 -8.757 -0.095 1.00 95.94 226 MET A N 1
ATOM 1768 C CA . MET A 1 226 ? 11.156 -7.626 -0.044 1.00 95.94 226 MET A CA 1
ATOM 1769 C C . MET A 1 226 ? 10.360 -7.596 1.268 1.00 95.94 226 MET A C 1
ATOM 1771 O O . MET A 1 226 ? 10.206 -6.535 1.870 1.00 95.94 226 MET A O 1
ATOM 1775 N N . ARG A 1 227 ? 9.923 -8.749 1.791 1.00 97.06 227 ARG A N 1
ATOM 1776 C CA . ARG A 1 227 ? 9.229 -8.824 3.088 1.00 97.06 227 ARG A CA 1
ATOM 1777 C C . ARG A 1 227 ? 10.113 -8.377 4.250 1.00 97.06 227 ARG A C 1
ATOM 1779 O O . ARG A 1 227 ? 9.608 -7.674 5.131 1.00 97.06 227 ARG A O 1
ATOM 1786 N N . ARG A 1 228 ? 11.401 -8.746 4.250 1.00 96.06 228 ARG A N 1
ATOM 1787 C CA . ARG A 1 228 ? 12.384 -8.266 5.238 1.00 96.06 228 ARG A CA 1
ATOM 1788 C C . ARG A 1 228 ? 12.583 -6.759 5.119 1.00 96.06 228 ARG A C 1
ATOM 1790 O O . ARG A 1 228 ? 12.586 -6.061 6.126 1.00 96.06 228 ARG A O 1
ATOM 1797 N N . ARG A 1 229 ? 12.668 -6.247 3.892 1.00 95.56 229 ARG A N 1
ATOM 1798 C CA . ARG A 1 229 ? 12.808 -4.813 3.639 1.00 95.56 229 ARG A CA 1
ATOM 1799 C C . ARG A 1 229 ? 11.588 -4.008 4.078 1.00 95.56 229 ARG A C 1
ATOM 1801 O O . ARG A 1 229 ? 11.762 -2.962 4.683 1.00 95.56 229 ARG A O 1
ATOM 1808 N N . LEU A 1 230 ? 10.371 -4.492 3.830 1.00 97.00 230 LEU A N 1
ATOM 1809 C CA . LEU A 1 230 ? 9.148 -3.853 4.326 1.00 97.00 230 LEU A CA 1
ATOM 1810 C C . LEU A 1 230 ? 9.137 -3.762 5.857 1.00 97.00 230 LEU A C 1
ATOM 1812 O O . LEU A 1 230 ? 8.715 -2.748 6.404 1.00 97.00 230 LEU A O 1
ATOM 1816 N N . LEU A 1 231 ? 9.612 -4.806 6.546 1.00 97.31 231 LEU A N 1
ATOM 1817 C CA . LEU A 1 231 ? 9.752 -4.782 8.004 1.00 97.31 231 LEU A CA 1
ATOM 1818 C C . LEU A 1 231 ? 10.802 -3.753 8.446 1.00 97.31 231 LEU A C 1
ATOM 1820 O O . LEU A 1 231 ? 10.522 -2.945 9.326 1.00 97.31 231 LEU A O 1
ATOM 1824 N N . GLN A 1 232 ? 11.964 -3.734 7.789 1.00 96.12 232 GLN A N 1
ATOM 1825 C CA . GLN A 1 232 ? 13.002 -2.738 8.048 1.00 96.12 232 GLN A CA 1
ATOM 1826 C C . GLN A 1 232 ? 12.485 -1.310 7.823 1.00 96.12 232 GLN A C 1
ATOM 1828 O O . GLN A 1 232 ? 12.731 -0.421 8.628 1.00 96.12 232 GLN A O 1
ATOM 1833 N N . TRP A 1 233 ? 11.737 -1.072 6.744 1.00 96.75 233 TRP A N 1
ATOM 1834 C CA . TRP A 1 233 ? 11.144 0.233 6.470 1.00 96.75 233 TRP A CA 1
ATOM 1835 C C . TRP A 1 233 ? 10.146 0.640 7.551 1.00 96.75 233 TRP A C 1
ATOM 1837 O O . TRP A 1 233 ? 10.228 1.770 8.023 1.00 96.75 233 TRP A O 1
ATOM 1847 N N . ALA A 1 234 ? 9.272 -0.272 7.988 1.00 96.88 234 ALA A N 1
ATOM 1848 C CA . ALA A 1 234 ? 8.343 -0.005 9.084 1.00 96.88 234 ALA A CA 1
ATOM 1849 C C . ALA A 1 234 ? 9.084 0.426 10.363 1.00 96.88 234 ALA A C 1
ATOM 1851 O O . ALA A 1 234 ? 8.732 1.439 10.969 1.00 96.88 234 ALA A O 1
ATOM 1852 N N . ALA A 1 235 ? 10.140 -0.307 10.728 1.00 95.25 235 ALA A N 1
ATOM 1853 C CA . ALA A 1 235 ? 10.898 -0.082 11.954 1.00 95.25 235 ALA A CA 1
ATOM 1854 C C . ALA A 1 235 ? 11.798 1.169 11.901 1.00 95.25 235 ALA A C 1
ATOM 1856 O O . ALA A 1 235 ? 11.822 1.943 12.853 1.00 95.25 235 ALA A O 1
ATOM 1857 N N . GLU A 1 236 ? 12.510 1.399 10.793 1.00 94.31 236 GLU A N 1
ATOM 1858 C CA . GLU A 1 236 ? 13.668 2.310 10.762 1.00 94.31 236 GLU A CA 1
ATOM 1859 C C . GLU A 1 236 ? 13.516 3.508 9.809 1.00 94.31 236 GLU A C 1
ATOM 1861 O O . GLU A 1 236 ? 14.216 4.509 9.960 1.00 94.31 236 GLU A O 1
ATOM 1866 N N . ALA A 1 237 ? 12.653 3.453 8.785 1.00 91.38 237 ALA A N 1
ATOM 1867 C CA . ALA A 1 237 ? 12.669 4.487 7.743 1.00 91.38 237 ALA A CA 1
ATOM 1868 C C . ALA A 1 237 ? 12.103 5.820 8.246 1.00 91.38 237 ALA A C 1
ATOM 1870 O O . ALA A 1 237 ? 10.935 5.886 8.598 1.00 91.38 237 ALA A O 1
ATOM 1871 N N . ALA A 1 238 ? 12.877 6.904 8.225 1.00 92.12 238 ALA A N 1
ATOM 1872 C CA . ALA A 1 238 ? 12.406 8.229 8.654 1.00 92.12 238 ALA A CA 1
ATOM 1873 C C . ALA A 1 238 ? 11.408 8.898 7.682 1.00 92.12 238 ALA A C 1
ATOM 1875 O O . ALA A 1 238 ? 10.688 9.811 8.068 1.00 92.12 238 ALA A O 1
ATOM 1876 N N . ASP A 1 239 ? 11.366 8.459 6.424 1.00 94.81 239 ASP A N 1
ATOM 1877 C CA . ASP A 1 239 ? 10.579 9.099 5.369 1.00 94.81 239 ASP A CA 1
ATOM 1878 C C . ASP A 1 239 ? 9.110 8.645 5.390 1.00 94.81 239 ASP A C 1
ATOM 1880 O O . ASP A 1 239 ? 8.817 7.479 5.109 1.00 94.81 239 ASP A O 1
ATOM 1884 N N . SER A 1 240 ? 8.185 9.572 5.664 1.00 95.50 240 SER A N 1
ATOM 1885 C CA . SER A 1 240 ? 6.741 9.301 5.717 1.00 95.50 240 SER A CA 1
ATOM 1886 C C . SER A 1 240 ? 6.186 8.722 4.414 1.00 95.50 240 SER A C 1
ATOM 1888 O O . SER A 1 240 ? 5.261 7.918 4.454 1.00 95.50 240 SER A O 1
ATOM 1890 N N . ARG A 1 241 ? 6.790 9.027 3.258 1.00 96.25 241 ARG A N 1
ATOM 1891 C CA . ARG A 1 241 ? 6.376 8.467 1.960 1.00 96.25 241 ARG A CA 1
ATOM 1892 C C . ARG A 1 241 ? 6.611 6.964 1.890 1.00 96.25 241 ARG A C 1
ATOM 1894 O O . ARG A 1 241 ? 5.772 6.211 1.405 1.00 96.25 241 ARG A O 1
ATOM 1901 N N . VAL A 1 242 ? 7.758 6.525 2.404 1.00 97.00 242 VAL A N 1
ATOM 1902 C CA . VAL A 1 242 ? 8.105 5.102 2.471 1.00 97.00 242 VAL A CA 1
ATOM 1903 C C . VAL A 1 242 ? 7.194 4.394 3.470 1.00 97.00 242 VAL A C 1
ATOM 1905 O O . VAL A 1 242 ? 6.694 3.311 3.179 1.00 97.00 242 VAL A O 1
ATOM 1908 N N . LEU A 1 243 ? 6.930 5.016 4.620 1.00 97.44 243 LEU A N 1
ATOM 1909 C CA . LEU A 1 243 ? 6.036 4.460 5.638 1.00 97.44 243 LEU A CA 1
ATOM 1910 C C . LEU A 1 243 ? 4.587 4.345 5.153 1.00 97.44 243 LEU A C 1
ATOM 1912 O O . LEU A 1 243 ? 3.962 3.309 5.373 1.00 97.44 243 LEU A O 1
ATOM 1916 N N . GLY A 1 244 ? 4.083 5.344 4.426 1.00 97.38 244 GLY A N 1
ATOM 1917 C CA . GLY A 1 244 ? 2.770 5.286 3.788 1.00 97.38 244 GLY A CA 1
ATOM 1918 C C . GLY A 1 244 ? 2.670 4.134 2.784 1.00 97.38 244 GLY A C 1
ATOM 1919 O O . GLY A 1 244 ? 1.685 3.396 2.789 1.00 97.38 244 GLY A O 1
ATOM 1920 N N . ALA A 1 245 ? 3.717 3.904 1.982 1.00 97.50 245 ALA A N 1
ATOM 1921 C CA . ALA A 1 245 ? 3.765 2.757 1.073 1.00 97.50 245 ALA A CA 1
ATOM 1922 C C . ALA A 1 245 ? 3.738 1.420 1.826 1.00 97.50 245 ALA A C 1
ATOM 1924 O O . ALA A 1 245 ? 3.029 0.499 1.421 1.00 97.50 245 ALA A O 1
ATOM 1925 N N . VAL A 1 246 ? 4.454 1.312 2.952 1.00 98.12 246 VAL A N 1
ATOM 1926 C CA . VAL A 1 246 ? 4.403 0.118 3.811 1.00 98.12 246 VAL A CA 1
ATOM 1927 C C . VAL A 1 246 ? 2.996 -0.105 4.369 1.00 98.12 246 VAL A C 1
ATOM 1929 O O . VAL A 1 246 ? 2.537 -1.249 4.364 1.00 98.12 246 VAL A O 1
ATOM 1932 N N . ALA A 1 247 ? 2.306 0.949 4.817 1.00 97.94 247 ALA A N 1
ATOM 1933 C CA . ALA A 1 247 ? 0.930 0.860 5.308 1.00 97.94 247 ALA A CA 1
ATOM 1934 C C . ALA A 1 247 ? -0.019 0.351 4.212 1.00 97.94 247 ALA A C 1
ATOM 1936 O O . ALA A 1 247 ? -0.721 -0.637 4.417 1.00 97.94 247 ALA A O 1
ATOM 1937 N N . ALA A 1 248 ? 0.035 0.947 3.017 1.00 97.50 248 ALA A N 1
ATOM 1938 C CA . ALA A 1 248 ? -0.822 0.558 1.897 1.00 97.50 248 ALA A CA 1
ATOM 1939 C C . ALA A 1 248 ? -0.571 -0.879 1.418 1.00 97.50 248 ALA A C 1
ATOM 1941 O O . ALA A 1 248 ? -1.522 -1.609 1.150 1.00 97.50 248 ALA A O 1
ATOM 1942 N N . VAL A 1 249 ? 0.692 -1.317 1.353 1.00 97.75 249 VAL A N 1
ATOM 1943 C CA . VAL A 1 249 ? 1.022 -2.718 1.042 1.00 97.75 249 VAL A CA 1
ATOM 1944 C C . VAL A 1 249 ? 0.488 -3.639 2.135 1.00 97.75 249 VAL A C 1
ATOM 1946 O O . VAL A 1 249 ? -0.139 -4.647 1.826 1.00 97.75 249 VAL A O 1
ATOM 1949 N N . SER A 1 250 ? 0.680 -3.284 3.408 1.00 97.62 250 SER A N 1
ATOM 1950 C CA . SER A 1 250 ? 0.239 -4.103 4.545 1.00 97.62 250 SER A CA 1
ATOM 1951 C C . SER A 1 250 ? -1.285 -4.187 4.670 1.00 97.62 250 SER A C 1
ATOM 1953 O O . SER A 1 250 ? -1.769 -5.147 5.248 1.00 97.62 250 SER A O 1
ATOM 1955 N N . ALA A 1 251 ? -2.038 -3.245 4.104 1.00 96.12 251 ALA A N 1
ATOM 1956 C CA . ALA A 1 251 ? -3.496 -3.315 4.016 1.00 96.12 251 ALA A CA 1
ATOM 1957 C C . ALA A 1 251 ? -4.013 -3.975 2.729 1.00 96.12 251 ALA A C 1
ATOM 1959 O O . ALA A 1 251 ? -5.206 -4.233 2.608 1.00 96.12 251 ALA A O 1
ATOM 1960 N N . GLY A 1 252 ? -3.150 -4.211 1.736 1.00 94.00 252 GLY A N 1
ATOM 1961 C CA . GLY A 1 252 ? -3.508 -4.736 0.416 1.00 94.00 252 GLY A CA 1
ATO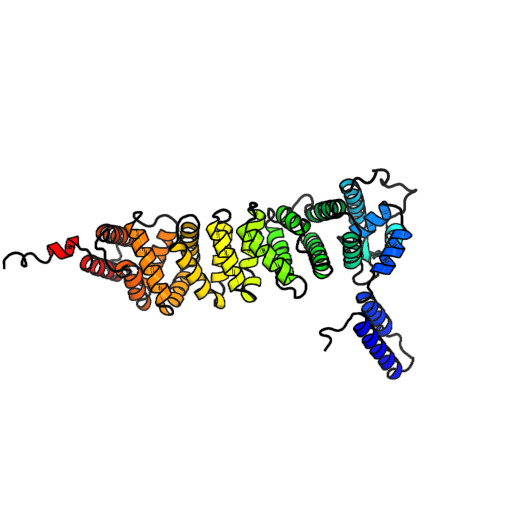M 1962 C C . GLY A 1 252 ? -3.651 -6.260 0.372 1.00 94.00 252 GLY A C 1
ATOM 1963 O O . GLY A 1 252 ? -3.833 -6.915 1.397 1.00 94.00 252 GLY A O 1
ATOM 1964 N N . SER A 1 253 ? -3.533 -6.847 -0.821 1.00 91.81 253 SER A N 1
ATOM 1965 C CA . SER A 1 253 ? -3.573 -8.309 -1.018 1.00 91.81 253 SER A CA 1
ATOM 1966 C C . SER A 1 253 ? -2.432 -9.056 -0.317 1.00 91.81 253 SER A C 1
ATOM 1968 O O . SER A 1 253 ? -2.523 -10.254 -0.058 1.00 91.81 253 SER A O 1
ATOM 1970 N N . PHE A 1 254 ? -1.363 -8.349 0.065 1.00 94.06 254 PHE A N 1
ATOM 1971 C CA . PHE A 1 254 ? -0.313 -8.901 0.916 1.00 94.06 254 PHE A CA 1
ATOM 1972 C C . PHE A 1 254 ? -0.859 -9.417 2.259 1.00 94.06 254 PHE A C 1
ATOM 1974 O O . PHE A 1 254 ? -0.379 -10.437 2.752 1.00 94.06 254 PHE A O 1
ATOM 1981 N N . ALA A 1 255 ? -1.850 -8.739 2.848 1.00 95.75 255 ALA A N 1
ATOM 1982 C CA . ALA A 1 255 ? -2.454 -9.151 4.115 1.00 95.75 255 ALA A CA 1
ATOM 1983 C C . ALA A 1 255 ? -3.193 -10.486 4.008 1.00 95.75 255 ALA A C 1
ATOM 1985 O O . ALA A 1 255 ? -3.224 -11.244 4.970 1.00 95.75 255 ALA A O 1
ATOM 1986 N N . ASP A 1 256 ? -3.746 -10.793 2.834 1.00 93.31 256 ASP A N 1
ATOM 1987 C CA . ASP A 1 256 ? -4.469 -12.042 2.604 1.00 93.31 256 ASP A CA 1
ATOM 1988 C C . ASP A 1 256 ? -3.492 -13.229 2.547 1.00 93.31 256 ASP A C 1
ATOM 1990 O O . ASP A 1 256 ? -3.774 -14.298 3.080 1.00 93.31 256 ASP A O 1
ATOM 1994 N N . ALA A 1 257 ? -2.301 -13.024 1.971 1.00 92.75 257 ALA A N 1
ATOM 1995 C CA . ALA A 1 257 ? -1.256 -14.047 1.897 1.00 92.75 257 ALA A CA 1
ATOM 1996 C C . ALA A 1 257 ? -0.407 -14.162 3.180 1.00 92.75 257 ALA A C 1
ATOM 1998 O O . ALA A 1 257 ? 0.058 -15.248 3.526 1.00 92.75 257 ALA A O 1
ATOM 1999 N N . TYR A 1 258 ? -0.165 -13.048 3.880 1.00 95.12 258 TYR A N 1
ATOM 2000 C CA . TYR A 1 258 ? 0.738 -12.972 5.036 1.00 95.12 258 TYR A CA 1
ATOM 2001 C C . TYR A 1 258 ? 0.182 -12.067 6.157 1.00 95.12 258 TYR A C 1
ATOM 2003 O O . TYR A 1 258 ? 0.823 -11.068 6.515 1.00 95.12 258 TYR A O 1
ATOM 2011 N N . PRO A 1 259 ? -0.967 -12.414 6.768 1.00 94.50 259 PRO A N 1
ATOM 2012 C CA . PRO A 1 259 ? -1.668 -11.544 7.719 1.00 94.50 259 PRO A CA 1
ATOM 2013 C C . PRO A 1 259 ? -0.798 -11.162 8.920 1.00 94.50 259 PRO A C 1
ATOM 2015 O O . PRO A 1 259 ? -0.654 -9.985 9.240 1.00 94.50 259 PRO A O 1
ATOM 2018 N N . GLN A 1 260 ? -0.102 -12.127 9.528 1.00 94.38 260 GLN A N 1
ATOM 2019 C CA . GLN A 1 260 ? 0.768 -11.865 10.685 1.00 94.38 260 GLN A CA 1
ATOM 2020 C C . GLN A 1 260 ? 1.893 -10.865 10.370 1.00 94.38 260 GLN A C 1
ATOM 2022 O O . GLN A 1 260 ? 2.207 -9.981 11.170 1.00 94.38 260 GLN A O 1
ATOM 2027 N N . ALA A 1 261 ? 2.481 -10.956 9.173 1.00 96.19 261 ALA A N 1
ATOM 2028 C CA . ALA A 1 261 ? 3.523 -10.028 8.748 1.00 96.19 261 ALA A CA 1
ATOM 2029 C C . ALA A 1 261 ? 2.961 -8.627 8.455 1.00 96.19 261 ALA A C 1
ATOM 2031 O O . ALA A 1 261 ? 3.653 -7.637 8.693 1.00 96.19 261 ALA A O 1
ATOM 2032 N N . ALA A 1 262 ? 1.730 -8.530 7.946 1.00 96.88 262 ALA A N 1
ATOM 2033 C CA . ALA A 1 262 ? 1.038 -7.259 7.760 1.00 96.88 262 ALA A CA 1
ATOM 2034 C C . ALA A 1 262 ? 0.769 -6.567 9.107 1.00 96.88 262 ALA A C 1
ATOM 2036 O O . ALA A 1 262 ? 1.208 -5.431 9.302 1.00 96.88 262 ALA A O 1
ATOM 2037 N N . PHE A 1 263 ? 0.160 -7.273 10.067 1.00 95.50 263 PHE A N 1
ATOM 2038 C CA . PHE A 1 263 ? -0.124 -6.736 11.403 1.00 95.50 263 PHE A CA 1
ATOM 2039 C C . PHE A 1 263 ? 1.143 -6.337 12.158 1.00 95.50 263 PHE A C 1
ATOM 2041 O O . PHE A 1 263 ? 1.201 -5.245 12.719 1.00 95.50 263 PHE A O 1
ATOM 2048 N N . THR A 1 264 ? 2.205 -7.146 12.081 1.00 96.62 264 THR A N 1
ATOM 2049 C CA . THR A 1 264 ? 3.506 -6.805 12.682 1.00 96.62 264 THR A CA 1
ATOM 2050 C C . THR A 1 264 ? 4.024 -5.458 12.172 1.00 96.62 264 THR A C 1
ATOM 2052 O O . THR A 1 264 ? 4.509 -4.637 12.950 1.00 96.62 264 THR A O 1
ATOM 2055 N N . ARG A 1 265 ? 3.913 -5.191 10.866 1.00 97.12 265 ARG A N 1
ATOM 2056 C CA . ARG A 1 265 ? 4.364 -3.916 10.290 1.00 97.12 265 ARG A CA 1
ATOM 2057 C C . ARG A 1 265 ? 3.461 -2.762 10.683 1.00 97.12 265 ARG A C 1
ATOM 2059 O O . ARG A 1 265 ? 3.982 -1.714 11.045 1.00 97.12 265 ARG A O 1
ATOM 2066 N N . MET A 1 266 ? 2.143 -2.952 10.670 1.00 96.06 266 MET A N 1
ATOM 2067 C CA . MET A 1 266 ? 1.218 -1.930 11.165 1.00 96.06 266 MET A CA 1
ATOM 2068 C C . MET A 1 266 ? 1.490 -1.590 12.633 1.00 96.06 266 MET A C 1
ATOM 2070 O O . MET A 1 266 ? 1.489 -0.417 12.986 1.00 96.06 266 MET A O 1
ATOM 2074 N N . ASN A 1 267 ? 1.833 -2.579 13.464 1.00 95.62 267 ASN A N 1
ATOM 2075 C CA . ASN A 1 267 ? 2.220 -2.359 14.856 1.00 95.62 267 ASN A CA 1
ATOM 2076 C C . ASN A 1 267 ? 3.491 -1.499 14.989 1.00 95.62 267 ASN A C 1
ATOM 2078 O O . ASN A 1 267 ? 3.553 -0.603 15.833 1.00 95.62 267 ASN A O 1
ATOM 2082 N N . TRP A 1 268 ? 4.494 -1.726 14.133 1.00 96.88 268 TRP A N 1
ATOM 2083 C CA . TRP A 1 268 ? 5.670 -0.852 14.053 1.00 96.88 268 TRP A CA 1
ATOM 2084 C C . TRP A 1 268 ? 5.302 0.568 13.623 1.00 96.88 268 TRP A C 1
ATOM 2086 O O . TRP A 1 268 ? 5.771 1.524 14.232 1.00 96.88 268 TRP A O 1
ATOM 2096 N N . LEU A 1 269 ? 4.442 0.725 12.615 1.00 96.44 269 LEU A N 1
ATOM 2097 C CA . LEU A 1 269 ? 4.016 2.042 12.141 1.00 96.44 269 LEU A CA 1
ATOM 2098 C C . LEU A 1 269 ? 3.221 2.813 13.208 1.00 96.44 269 LEU A C 1
ATOM 2100 O O . LEU A 1 269 ? 3.520 3.982 13.457 1.00 96.44 269 LEU A O 1
ATOM 2104 N N . ALA A 1 270 ? 2.284 2.150 13.891 1.00 95.56 270 ALA A N 1
ATOM 2105 C CA . ALA A 1 270 ? 1.509 2.718 14.995 1.00 95.56 270 ALA A CA 1
ATOM 2106 C C . ALA A 1 270 ? 2.410 3.173 16.156 1.00 95.56 270 ALA A C 1
ATOM 2108 O O . ALA A 1 270 ? 2.202 4.243 16.722 1.00 95.56 270 ALA A O 1
ATOM 2109 N N . ALA A 1 271 ? 3.464 2.408 16.469 1.00 94.19 271 ALA A N 1
ATOM 2110 C CA . ALA A 1 271 ? 4.434 2.771 17.506 1.00 94.19 271 ALA A CA 1
ATOM 2111 C C . ALA A 1 271 ? 5.176 4.079 17.219 1.00 94.19 271 ALA A C 1
ATOM 2113 O O . ALA A 1 271 ? 5.609 4.766 18.141 1.00 94.19 271 ALA A O 1
ATOM 2114 N N . ARG A 1 272 ? 5.339 4.415 15.939 1.00 92.25 272 ARG A N 1
ATOM 2115 C CA . ARG A 1 272 ? 6.131 5.567 15.513 1.00 92.25 272 ARG A CA 1
ATOM 2116 C C . ARG A 1 272 ? 5.334 6.860 15.464 1.00 92.25 272 ARG A C 1
ATOM 2118 O O . ARG A 1 272 ? 5.922 7.920 15.632 1.00 92.25 272 ARG A O 1
ATOM 2125 N N . GLY A 1 273 ? 4.031 6.795 15.200 1.00 88.12 273 GLY A N 1
ATOM 2126 C CA . GLY A 1 273 ? 3.160 7.973 15.191 1.00 88.12 273 GLY A CA 1
ATOM 2127 C C . GLY A 1 273 ? 3.331 8.935 14.005 1.00 88.12 273 GLY A C 1
ATOM 2128 O O . GLY A 1 273 ? 2.727 10.002 14.013 1.00 88.12 273 GLY A O 1
ATOM 2129 N N . ILE A 1 274 ? 4.163 8.601 13.008 1.00 88.12 274 ILE A N 1
ATOM 2130 C CA . ILE A 1 274 ? 4.536 9.509 11.898 1.00 88.12 274 ILE A CA 1
ATOM 2131 C C . ILE A 1 274 ? 3.507 9.486 10.756 1.00 88.12 274 ILE A C 1
ATOM 2133 O O . ILE A 1 274 ? 3.313 10.493 10.085 1.00 88.12 274 ILE A O 1
ATOM 2137 N N . VAL A 1 275 ? 2.862 8.340 10.527 1.00 87.88 275 VAL A N 1
ATOM 2138 C CA . VAL A 1 275 ? 1.921 8.092 9.416 1.00 87.88 275 VAL A CA 1
ATOM 2139 C C . VAL A 1 275 ? 0.569 7.614 9.944 1.00 87.88 275 VAL A C 1
ATOM 2141 O O . VAL A 1 275 ? 0.048 6.577 9.541 1.00 87.88 275 VAL A O 1
ATOM 2144 N N . ASN A 1 276 ? 0.041 8.321 10.947 1.00 87.81 276 ASN A N 1
ATOM 2145 C CA . ASN A 1 276 ? -1.171 7.895 11.651 1.00 87.81 276 ASN A CA 1
ATOM 2146 C C . ASN A 1 276 ? -2.367 7.763 10.710 1.00 87.81 276 ASN A C 1
ATOM 2148 O O . ASN A 1 276 ? -3.095 6.782 10.809 1.00 87.81 276 ASN A O 1
ATOM 2152 N N . ASP A 1 277 ? -2.547 8.699 9.781 1.00 92.44 277 ASP A N 1
ATOM 2153 C CA . ASP A 1 277 ? -3.693 8.674 8.873 1.00 92.44 277 ASP A CA 1
ATOM 2154 C C . ASP A 1 277 ? -3.579 7.516 7.868 1.00 92.44 277 ASP A C 1
ATOM 2156 O O . ASP A 1 277 ? -4.570 6.839 7.596 1.00 92.44 277 ASP A O 1
ATOM 2160 N N . GLU A 1 278 ? -2.374 7.190 7.383 1.00 94.00 278 GLU A N 1
ATOM 2161 C CA . GLU A 1 278 ? -2.165 5.995 6.561 1.00 94.00 278 GLU A CA 1
ATOM 2162 C C . GLU A 1 278 ? -2.352 4.694 7.351 1.00 94.00 278 GLU A C 1
ATOM 2164 O O . GLU A 1 278 ? -2.855 3.720 6.793 1.00 94.00 278 GLU A O 1
ATOM 2169 N N . VAL A 1 279 ? -1.981 4.658 8.636 1.00 95.81 279 VAL A N 1
ATOM 2170 C CA . VAL A 1 279 ? -2.233 3.503 9.516 1.00 95.81 279 VAL A CA 1
ATOM 2171 C C . VAL A 1 279 ? -3.732 3.322 9.759 1.00 95.81 279 VAL A C 1
ATOM 2173 O O . VAL A 1 279 ? -4.226 2.202 9.660 1.00 95.81 279 VAL A O 1
ATOM 2176 N N . ILE A 1 280 ? -4.473 4.402 10.015 1.00 95.81 280 ILE A N 1
ATOM 2177 C CA . ILE A 1 280 ? -5.931 4.360 10.203 1.00 95.81 280 ILE A CA 1
ATOM 2178 C C . ILE A 1 280 ? -6.623 3.935 8.903 1.00 95.81 280 ILE A C 1
ATOM 2180 O O . ILE A 1 280 ? -7.478 3.049 8.922 1.00 95.81 280 ILE A O 1
ATOM 2184 N N . GLY A 1 281 ? -6.210 4.489 7.759 1.00 96.00 281 GLY A N 1
ATOM 2185 C CA . GLY A 1 281 ? -6.710 4.071 6.449 1.00 96.00 281 GLY A CA 1
ATOM 2186 C C . GLY A 1 281 ? -6.415 2.597 6.151 1.00 96.00 281 GLY A C 1
ATOM 2187 O O . GLY A 1 281 ? -7.279 1.884 5.643 1.00 96.00 281 GLY A O 1
ATOM 2188 N N . ALA A 1 282 ? -5.228 2.110 6.526 1.00 96.25 282 ALA A N 1
ATOM 2189 C CA . ALA A 1 282 ? -4.845 0.705 6.401 1.00 96.25 282 ALA A CA 1
ATOM 2190 C C . ALA A 1 282 ? -5.711 -0.222 7.270 1.00 96.25 282 ALA A C 1
ATOM 2192 O O . ALA A 1 282 ? -6.202 -1.241 6.782 1.00 96.25 282 ALA A O 1
ATOM 2193 N N . VAL A 1 283 ? -5.940 0.147 8.533 1.00 97.00 283 VAL A N 1
ATOM 2194 C CA . VAL A 1 283 ? -6.826 -0.588 9.446 1.00 97.00 283 VAL A CA 1
ATOM 2195 C C . VAL A 1 283 ? -8.251 -0.633 8.907 1.00 97.00 283 VAL A C 1
ATOM 2197 O O . VAL A 1 283 ? -8.843 -1.708 8.841 1.00 97.00 283 VAL A O 1
ATOM 2200 N N . THR A 1 284 ? -8.772 0.505 8.456 1.00 96.88 284 THR A N 1
ATOM 2201 C CA . THR A 1 284 ? -10.128 0.605 7.903 1.00 96.88 284 THR A CA 1
ATOM 2202 C C . THR A 1 284 ? -10.271 -0.274 6.659 1.00 96.88 284 THR A C 1
ATOM 2204 O O . THR A 1 284 ? -11.220 -1.044 6.548 1.00 96.88 284 THR A O 1
ATOM 2207 N N . ALA A 1 285 ? -9.289 -0.263 5.753 1.00 95.88 285 ALA A N 1
ATOM 2208 C CA . ALA A 1 285 ? -9.301 -1.117 4.565 1.00 95.88 285 ALA A CA 1
ATOM 2209 C C . ALA A 1 285 ? -9.273 -2.624 4.893 1.00 95.88 285 ALA A C 1
ATOM 2211 O O . ALA A 1 285 ? -9.885 -3.418 4.175 1.00 95.88 285 ALA A O 1
ATOM 2212 N N . LEU A 1 286 ? -8.586 -3.030 5.968 1.00 96.38 286 LEU A N 1
ATOM 2213 C CA . LEU A 1 286 ? -8.599 -4.418 6.444 1.00 96.38 286 LEU A CA 1
ATOM 2214 C C . LEU A 1 286 ? -9.901 -4.776 7.161 1.00 96.38 286 LEU A C 1
ATOM 2216 O O . LEU A 1 286 ? -10.393 -5.887 6.990 1.00 96.38 286 LEU A O 1
ATOM 2220 N N . TRP A 1 287 ? -10.489 -3.846 7.914 1.00 97.19 287 TRP A N 1
ATOM 2221 C CA . TRP A 1 287 ? -11.778 -4.030 8.585 1.00 97.19 287 TRP A CA 1
ATOM 2222 C C . TRP A 1 287 ? -12.918 -4.342 7.606 1.00 97.19 287 TRP A C 1
ATOM 2224 O O . TRP A 1 287 ? -13.782 -5.186 7.870 1.00 97.19 287 TRP A O 1
ATOM 2234 N N . GLN A 1 288 ? -12.867 -3.736 6.417 1.00 96.00 288 GLN A N 1
ATOM 2235 C CA . GLN A 1 288 ? -13.817 -4.012 5.336 1.00 96.00 288 GLN A CA 1
ATOM 2236 C C . GLN A 1 288 ? -13.708 -5.440 4.765 1.00 96.00 288 GLN A C 1
ATOM 2238 O O . GLN A 1 288 ? -14.537 -5.847 3.952 1.00 96.00 288 GLN A O 1
ATOM 2243 N N . ARG A 1 289 ? -12.726 -6.243 5.198 1.00 95.00 289 ARG A N 1
ATOM 2244 C CA . ARG A 1 289 ? -12.567 -7.648 4.810 1.00 95.00 289 ARG A CA 1
ATOM 2245 C C . ARG A 1 289 ? -12.980 -8.562 5.966 1.00 95.00 289 ARG A C 1
ATOM 2247 O O . ARG A 1 289 ? -12.234 -8.662 6.940 1.00 95.00 289 ARG A O 1
ATOM 2254 N N . PRO A 1 290 ? -14.101 -9.303 5.857 1.00 94.50 290 PRO A N 1
ATOM 2255 C CA . PRO A 1 290 ? -14.610 -10.134 6.951 1.00 94.50 290 PRO A CA 1
ATOM 2256 C C . PRO A 1 290 ? -13.577 -11.097 7.549 1.00 94.50 290 PRO A C 1
ATOM 2258 O O . PRO A 1 290 ? -13.514 -11.241 8.762 1.00 94.50 290 PRO A O 1
ATOM 2261 N N . ALA A 1 291 ? -12.712 -11.686 6.716 1.00 94.12 291 ALA A N 1
ATOM 2262 C CA . ALA A 1 291 ? -11.676 -12.625 7.154 1.00 94.12 291 ALA A CA 1
ATOM 2263 C C . ALA A 1 291 ? -10.620 -12.019 8.103 1.00 94.12 291 ALA A C 1
ATOM 2265 O O . ALA A 1 291 ? -9.927 -12.767 8.787 1.00 94.12 291 ALA A O 1
ATOM 2266 N N . HIS A 1 292 ? -10.484 -10.688 8.149 1.00 95.44 292 HIS A N 1
ATOM 2267 C CA . HIS A 1 292 ? -9.477 -9.998 8.963 1.00 95.44 292 HIS A CA 1
ATOM 2268 C C . HIS A 1 292 ? -10.060 -9.269 10.177 1.00 95.44 292 HIS A C 1
ATOM 2270 O O . HIS A 1 292 ? -9.285 -8.795 11.004 1.00 95.44 292 HIS A O 1
ATOM 2276 N N . ARG A 1 293 ? -11.390 -9.178 10.320 1.00 95.69 293 ARG A N 1
ATOM 2277 C CA . ARG A 1 293 ? -12.051 -8.335 11.336 1.00 95.69 293 ARG A CA 1
ATOM 2278 C C . ARG A 1 293 ? -11.618 -8.644 12.762 1.00 95.69 293 ARG A C 1
ATOM 2280 O O . ARG A 1 293 ? -11.164 -7.734 13.451 1.00 95.69 293 ARG A O 1
ATOM 2287 N N . THR A 1 294 ? -11.657 -9.910 13.176 1.00 95.38 294 THR A N 1
ATOM 2288 C CA . THR A 1 294 ? -11.227 -10.315 14.524 1.00 95.38 294 THR A CA 1
ATOM 2289 C C . THR A 1 294 ? -9.775 -9.914 14.795 1.00 95.38 294 THR A C 1
ATOM 2291 O O . THR A 1 294 ? -9.458 -9.346 15.838 1.00 95.38 294 THR A O 1
ATOM 2294 N N . ALA A 1 295 ? -8.873 -10.161 13.837 1.00 95.25 295 ALA A N 1
ATOM 2295 C CA . ALA A 1 295 ? -7.455 -9.835 13.977 1.00 95.25 295 ALA A CA 1
ATOM 2296 C C . ALA A 1 295 ? -7.210 -8.318 14.016 1.00 95.25 295 ALA A C 1
ATOM 2298 O O . ALA A 1 295 ? -6.412 -7.845 14.826 1.00 95.25 295 ALA A O 1
ATOM 2299 N N . VAL A 1 296 ? -7.930 -7.555 13.187 1.00 97.06 296 VAL A N 1
ATOM 2300 C CA . VAL A 1 296 ? -7.915 -6.088 13.205 1.00 97.06 296 VAL A CA 1
ATOM 2301 C C . VAL A 1 296 ? -8.376 -5.569 14.561 1.00 97.06 296 VAL A C 1
ATOM 2303 O O . VAL A 1 296 ? -7.656 -4.782 15.173 1.00 97.06 296 VAL A O 1
ATOM 2306 N N . LEU A 1 297 ? -9.529 -6.024 15.058 1.00 97.06 297 LEU A N 1
ATOM 2307 C CA . LEU A 1 297 ? -10.080 -5.539 16.320 1.00 97.06 297 LEU A CA 1
ATOM 2308 C C . LEU A 1 297 ? -9.155 -5.866 17.496 1.00 97.06 297 LEU A C 1
ATOM 2310 O O . LEU A 1 297 ? -8.853 -4.976 18.285 1.00 97.06 297 LEU A O 1
ATOM 2314 N N . ARG A 1 298 ? -8.615 -7.091 17.565 1.00 95.88 298 ARG A N 1
ATOM 2315 C CA . ARG A 1 298 ? -7.603 -7.469 18.568 1.00 95.88 298 ARG A CA 1
ATOM 2316 C C . ARG A 1 298 ? -6.375 -6.566 18.526 1.00 95.88 298 ARG A C 1
ATOM 2318 O O . ARG A 1 298 ? -5.909 -6.113 19.567 1.00 95.88 298 ARG A O 1
ATOM 2325 N N . GLN A 1 299 ? -5.855 -6.281 17.333 1.00 95.50 299 GLN A N 1
ATOM 2326 C CA . GLN A 1 299 ? -4.685 -5.418 17.175 1.00 95.50 299 GLN A CA 1
ATOM 2327 C C . GLN A 1 299 ? -4.975 -3.964 17.578 1.00 95.50 299 GLN A C 1
ATOM 2329 O O . GLN A 1 299 ? -4.129 -3.317 18.191 1.00 95.50 299 GLN A O 1
ATOM 2334 N N . VAL A 1 300 ? -6.158 -3.448 17.243 1.00 96.00 300 VAL A N 1
ATOM 2335 C CA . VAL A 1 300 ? -6.585 -2.095 17.616 1.00 96.00 300 VAL A CA 1
ATOM 2336 C C . VAL A 1 300 ? -6.785 -1.989 19.128 1.00 96.00 300 VAL A C 1
ATOM 2338 O O . VAL A 1 300 ? -6.271 -1.054 19.739 1.00 96.00 300 VAL A O 1
ATOM 2341 N N . VAL A 1 301 ? -7.459 -2.960 19.753 1.00 94.88 301 VAL A N 1
ATOM 2342 C CA . VAL A 1 301 ? -7.653 -2.996 21.212 1.00 94.88 301 VAL A CA 1
ATOM 2343 C C . VAL A 1 301 ? -6.311 -3.116 21.936 1.00 94.88 301 VAL A C 1
ATOM 2345 O O . VAL A 1 301 ? -6.076 -2.376 22.892 1.00 94.88 301 VAL A O 1
ATOM 2348 N N . SER A 1 302 ? -5.376 -3.938 21.450 1.00 94.38 302 SER A N 1
ATOM 2349 C CA . SER A 1 302 ? -4.050 -4.032 22.073 1.00 94.38 302 SER A CA 1
ATOM 2350 C C . SER A 1 302 ? -3.285 -2.706 22.017 1.00 94.38 302 SER A C 1
ATOM 2352 O O . SER A 1 302 ? -2.675 -2.314 23.009 1.00 94.38 302 SER A O 1
ATOM 2354 N N . TRP A 1 303 ? -3.390 -1.944 20.921 1.00 94.81 303 TRP A N 1
ATOM 2355 C CA . TRP A 1 303 ? -2.817 -0.596 20.848 1.00 94.81 303 TRP A CA 1
ATOM 2356 C C . TRP A 1 303 ? -3.428 0.370 21.859 1.00 94.81 303 TRP A C 1
ATOM 2358 O O . TRP A 1 303 ? -2.714 1.222 22.379 1.00 94.81 303 TRP A O 1
ATOM 2368 N N . THR A 1 304 ? -4.726 0.255 22.154 1.00 91.12 304 THR A N 1
ATOM 2369 C CA . THR A 1 304 ? -5.393 1.137 23.127 1.00 91.12 304 THR A CA 1
ATOM 2370 C C . THR A 1 304 ? -4.960 0.901 24.577 1.00 91.12 304 THR A C 1
ATOM 2372 O O . THR A 1 304 ? -5.098 1.816 25.390 1.00 91.12 304 THR A O 1
ATOM 2375 N N . GLY A 1 305 ? -4.419 -0.281 24.892 1.00 86.31 305 GLY A N 1
ATOM 2376 C CA . GLY A 1 305 ? -3.852 -0.611 26.205 1.00 86.31 305 GLY A CA 1
ATOM 2377 C C . GLY A 1 305 ? -2.395 -0.172 26.404 1.00 86.31 305 GLY A C 1
ATOM 2378 O O . GLY A 1 305 ? -1.875 -0.281 27.508 1.00 86.31 305 GLY A O 1
ATOM 2379 N N . GLU A 1 306 ? -1.737 0.317 25.352 1.00 89.62 306 GLU A N 1
ATOM 2380 C CA . GLU A 1 306 ? -0.347 0.786 25.380 1.00 89.62 306 GLU A CA 1
ATOM 2381 C C . GLU A 1 306 ? -0.263 2.285 25.717 1.00 89.62 306 GLU A C 1
ATOM 2383 O O . GLU A 1 306 ? -1.275 2.983 25.798 1.00 89.62 306 GLU A O 1
ATOM 2388 N N . ASP A 1 307 ? 0.955 2.816 25.846 1.00 86.88 307 ASP A N 1
ATOM 2389 C CA . ASP A 1 307 ? 1.212 4.251 26.002 1.00 86.88 307 ASP A CA 1
ATOM 2390 C C . ASP A 1 307 ? 1.667 4.933 24.697 1.00 86.88 307 ASP A C 1
ATOM 2392 O O . ASP A 1 307 ? 2.052 4.310 23.703 1.00 86.88 307 ASP A O 1
ATOM 2396 N N . GLY A 1 308 ? 1.629 6.269 24.695 1.00 89.19 308 GLY A N 1
ATOM 2397 C CA . GLY A 1 308 ? 2.215 7.088 23.633 1.00 89.19 308 GLY A CA 1
ATOM 2398 C C . GLY A 1 308 ? 1.497 6.982 22.274 1.00 89.19 308 GLY A C 1
ATOM 2399 O O . GLY A 1 308 ? 0.263 6.957 22.227 1.00 89.19 308 GLY A O 1
ATOM 2400 N N . PRO A 1 309 ? 2.243 6.974 21.149 1.00 92.06 309 PRO A N 1
ATOM 2401 C CA . PRO A 1 309 ? 1.665 6.976 19.804 1.00 92.06 309 PRO A CA 1
ATOM 2402 C C . PRO A 1 309 ? 0.746 5.788 19.503 1.00 92.06 309 PRO A C 1
ATOM 2404 O O . PRO A 1 309 ? -0.263 5.972 18.822 1.00 92.06 309 PRO A O 1
ATOM 2407 N N . ARG A 1 310 ? 1.036 4.597 20.056 1.00 93.00 310 ARG A N 1
ATOM 2408 C CA . ARG A 1 310 ? 0.188 3.408 19.863 1.00 93.00 310 ARG A CA 1
ATOM 2409 C C . ARG A 1 310 ? -1.211 3.637 20.404 1.00 93.00 310 ARG A C 1
ATOM 2411 O O . ARG A 1 310 ? -2.170 3.423 19.673 1.00 93.00 310 ARG A O 1
ATOM 2418 N N . ARG A 1 311 ? -1.324 4.155 21.629 1.00 91.88 311 ARG A N 1
ATOM 2419 C CA . ARG A 1 311 ? -2.620 4.463 22.245 1.00 91.88 311 ARG A CA 1
ATOM 2420 C C . ARG A 1 311 ? -3.462 5.373 21.368 1.00 91.88 311 ARG A C 1
ATOM 2422 O O . ARG A 1 311 ? -4.640 5.112 21.148 1.00 91.88 311 ARG A O 1
ATOM 2429 N N . MET A 1 312 ? -2.842 6.431 20.843 1.00 90.81 312 MET A N 1
ATOM 2430 C CA . MET A 1 312 ? -3.514 7.387 19.965 1.00 90.81 312 MET A CA 1
ATOM 2431 C C . MET A 1 312 ? -3.968 6.729 18.657 1.00 90.81 312 MET A C 1
ATOM 2433 O O . MET A 1 312 ? -5.111 6.917 18.246 1.00 90.81 312 MET A O 1
ATOM 2437 N N . ALA A 1 313 ? -3.103 5.927 18.029 1.00 93.56 313 ALA A N 1
ATOM 2438 C CA . ALA A 1 313 ? -3.446 5.178 16.825 1.00 93.56 313 ALA A CA 1
ATOM 2439 C C . ALA A 1 313 ? -4.586 4.180 17.081 1.00 93.56 313 ALA A C 1
ATOM 2441 O O . ALA A 1 313 ? -5.508 4.109 16.278 1.00 93.56 313 ALA A O 1
ATOM 2442 N N . GLY A 1 314 ? -4.569 3.472 18.215 1.00 94.44 314 GLY A N 1
ATOM 2443 C CA . GLY A 1 314 ? -5.624 2.550 18.630 1.00 94.44 314 GLY A CA 1
ATOM 2444 C C . GLY A 1 314 ? -6.975 3.240 18.807 1.00 94.44 314 GLY A C 1
ATOM 2445 O O . GLY A 1 314 ? -7.965 2.789 18.242 1.00 94.44 314 GLY A O 1
ATOM 2446 N N . LEU A 1 315 ? -7.027 4.367 19.525 1.00 93.12 315 LEU A N 1
ATOM 2447 C CA . LEU A 1 315 ? -8.284 5.092 19.755 1.00 93.12 315 LEU A CA 1
ATOM 2448 C C . LEU A 1 315 ? -8.866 5.665 18.455 1.00 93.12 315 LEU A C 1
ATOM 2450 O O . LEU A 1 315 ? -10.068 5.547 18.221 1.00 93.12 315 LEU A O 1
ATOM 2454 N N . ARG A 1 316 ? -8.022 6.244 17.590 1.00 94.69 316 ARG A N 1
ATOM 2455 C CA . ARG A 1 316 ? -8.457 6.756 16.279 1.00 94.69 316 ARG A CA 1
ATOM 2456 C C . ARG A 1 316 ? -8.875 5.630 15.334 1.00 94.69 316 ARG A C 1
ATOM 2458 O O . ARG A 1 316 ? -9.877 5.758 14.644 1.00 94.69 316 ARG A O 1
ATOM 2465 N N . ALA A 1 317 ? -8.153 4.511 15.330 1.00 96.19 317 ALA A N 1
ATOM 2466 C CA . ALA A 1 317 ? -8.513 3.343 14.533 1.00 96.19 317 ALA A CA 1
ATOM 2467 C C . ALA A 1 317 ? -9.835 2.720 15.000 1.00 96.19 317 ALA A C 1
ATOM 2469 O O . ALA A 1 317 ? -10.667 2.393 14.161 1.00 96.19 317 ALA A O 1
ATOM 2470 N N . LEU A 1 318 ? -10.057 2.610 16.316 1.00 95.88 318 LEU A N 1
ATOM 2471 C CA . LEU A 1 318 ? -11.314 2.113 16.880 1.00 95.88 318 LEU A CA 1
ATOM 2472 C C . LEU A 1 318 ? -12.491 3.030 16.528 1.00 95.88 318 LEU A C 1
ATOM 2474 O O . LEU A 1 318 ? -13.580 2.542 16.233 1.00 95.88 318 LEU A O 1
ATOM 2478 N N . ALA A 1 319 ? -12.258 4.347 16.516 1.00 95.94 319 ALA A N 1
ATOM 2479 C CA . ALA A 1 319 ? -13.241 5.316 16.052 1.00 95.94 319 ALA A CA 1
ATOM 2480 C C . ALA A 1 319 ? -13.550 5.154 14.555 1.00 95.94 319 ALA A C 1
ATOM 2482 O O . ALA A 1 319 ? -14.717 5.095 14.186 1.00 95.94 319 ALA A O 1
ATOM 2483 N N . ALA A 1 320 ? -12.522 5.009 13.714 1.00 95.88 320 ALA A N 1
ATOM 2484 C CA . ALA A 1 320 ? -12.674 4.850 12.268 1.00 95.88 320 ALA A CA 1
ATOM 2485 C C . ALA A 1 320 ? -13.423 3.561 11.883 1.00 95.88 320 ALA A C 1
ATOM 2487 O O . ALA A 1 320 ? -14.312 3.595 11.041 1.00 95.88 320 ALA A O 1
ATOM 2488 N N . ILE A 1 321 ? -13.153 2.430 12.548 1.00 96.88 321 ILE A N 1
ATOM 2489 C CA . ILE A 1 321 ? -13.917 1.181 12.333 1.00 96.88 321 ILE A CA 1
ATOM 2490 C C . ILE A 1 321 ? -15.299 1.189 13.011 1.00 96.88 321 ILE A C 1
ATOM 2492 O O . ILE A 1 321 ? -15.950 0.153 13.091 1.00 96.88 321 ILE A O 1
ATOM 2496 N N . SER A 1 322 ? -15.727 2.335 13.542 1.00 95.94 322 SER A N 1
ATOM 2497 C CA . SER A 1 322 ? -17.029 2.550 14.181 1.00 95.94 322 SER A CA 1
ATOM 2498 C C . SER A 1 322 ? -17.785 3.737 13.573 1.00 95.94 322 SER A C 1
ATOM 2500 O O . SER A 1 322 ? -18.720 4.238 14.197 1.00 95.94 322 SER A O 1
ATOM 2502 N N . GLU A 1 323 ? -17.366 4.219 12.399 1.00 92.44 323 GLU A N 1
ATOM 2503 C CA . GLU A 1 323 ? -17.942 5.405 11.755 1.00 92.44 323 GLU A CA 1
ATOM 2504 C C . GLU A 1 323 ? -19.377 5.148 11.267 1.00 92.44 323 GLU A C 1
ATOM 2506 O O . GLU A 1 323 ? -20.269 5.963 11.503 1.00 92.44 323 GLU A O 1
ATOM 2511 N N . GLU A 1 324 ? -19.624 3.980 10.665 1.00 93.62 324 GLU A N 1
ATOM 2512 C CA . GLU A 1 324 ? -20.925 3.618 10.098 1.00 93.62 324 GLU A CA 1
ATOM 2513 C C . GLU A 1 324 ? -21.734 2.662 11.002 1.00 93.62 324 GLU A C 1
ATOM 2515 O O . GLU A 1 324 ? -21.174 1.752 11.627 1.00 93.62 324 GLU A O 1
ATOM 2520 N N . PRO A 1 325 ? -23.082 2.742 11.009 1.00 93.00 325 PRO A N 1
ATOM 2521 C CA . PRO A 1 325 ? -23.957 1.821 11.746 1.00 93.00 325 PRO A CA 1
ATOM 2522 C C . PRO A 1 325 ? -23.723 0.328 11.469 1.00 93.00 325 PRO A C 1
ATOM 2524 O O . PRO A 1 325 ? -23.996 -0.523 12.319 1.00 93.00 325 PRO A O 1
ATOM 2527 N N . SER A 1 326 ? -23.301 -0.029 10.254 1.00 93.94 326 SER A N 1
ATOM 2528 C CA . SER A 1 326 ? -22.943 -1.410 9.900 1.00 93.94 326 SER A CA 1
ATOM 2529 C C . SER A 1 326 ? -21.610 -1.840 10.502 1.00 93.94 326 SER A C 1
ATOM 2531 O O . SER A 1 326 ? -21.467 -3.004 10.871 1.00 93.94 326 SER A O 1
ATOM 2533 N N . ASP A 1 327 ? -20.662 -0.913 10.626 1.00 95.00 327 ASP A N 1
ATOM 2534 C CA . ASP A 1 327 ? -19.345 -1.185 11.190 1.00 95.00 327 ASP A CA 1
ATOM 2535 C C . ASP A 1 327 ? -19.429 -1.361 12.706 1.00 95.00 327 ASP A C 1
ATOM 2537 O O . ASP A 1 327 ? -18.905 -2.340 13.229 1.00 95.00 327 ASP A O 1
ATOM 2541 N N . VAL A 1 328 ? -20.217 -0.531 13.399 1.00 95.44 328 VAL A N 1
ATOM 2542 C CA . VAL A 1 328 ? -20.519 -0.720 14.832 1.00 95.44 328 VAL A CA 1
ATOM 2543 C C . VAL A 1 328 ? -21.133 -2.098 15.097 1.00 95.44 328 VAL A C 1
ATOM 2545 O O . VAL A 1 328 ? -20.718 -2.807 16.013 1.00 95.44 328 VAL A O 1
ATOM 2548 N N . ARG A 1 329 ? -22.086 -2.525 14.259 1.00 95.06 329 ARG A N 1
ATOM 2549 C CA . ARG A 1 329 ? -22.679 -3.869 14.354 1.00 95.06 329 ARG A CA 1
ATOM 2550 C C . ARG A 1 329 ? -21.649 -4.973 14.134 1.00 95.06 329 ARG A C 1
ATOM 2552 O O . ARG A 1 329 ? -21.702 -5.993 14.815 1.00 95.06 329 ARG A O 1
ATOM 2559 N N . ALA A 1 330 ? -20.713 -4.782 13.207 1.00 95.56 330 ALA A N 1
ATOM 2560 C CA . ALA A 1 330 ? -19.620 -5.723 13.010 1.00 95.56 330 ALA A CA 1
ATOM 2561 C C . ALA A 1 330 ? -18.687 -5.764 14.235 1.00 95.56 330 ALA A C 1
ATOM 2563 O O . ALA A 1 330 ? -18.345 -6.857 14.670 1.00 95.56 330 ALA A O 1
ATOM 2564 N N . VAL A 1 331 ? -18.359 -4.620 14.853 1.00 96.69 331 VAL A N 1
ATOM 2565 C CA . VAL A 1 331 ? -17.580 -4.568 16.105 1.00 96.69 331 VAL A CA 1
ATOM 2566 C C . VAL A 1 331 ? -18.277 -5.363 17.208 1.00 96.69 331 VAL A C 1
ATOM 2568 O O . VAL A 1 331 ? -17.642 -6.194 17.853 1.00 96.69 331 VAL A O 1
ATOM 2571 N N . PHE A 1 332 ? -19.585 -5.177 17.397 1.00 96.06 332 PHE A N 1
ATOM 2572 C CA . PHE A 1 332 ? -20.349 -5.941 18.389 1.00 96.06 332 PHE A CA 1
ATOM 2573 C C . PHE A 1 332 ? -20.372 -7.440 18.091 1.00 96.06 332 PHE A C 1
ATOM 2575 O O . PHE A 1 332 ? -20.205 -8.237 19.010 1.00 96.06 332 PHE A O 1
ATOM 2582 N N . GLY A 1 333 ? -20.508 -7.825 16.819 1.00 95.19 333 GLY A N 1
ATOM 2583 C CA . GLY A 1 333 ? -20.437 -9.224 16.399 1.00 95.19 333 GLY A CA 1
ATOM 2584 C C . GLY A 1 333 ? -19.101 -9.884 16.751 1.00 95.19 333 GLY A C 1
ATOM 2585 O O . GLY A 1 333 ? -19.095 -10.984 17.298 1.00 95.19 333 GLY A O 1
ATOM 2586 N N . GLU A 1 334 ? -17.981 -9.199 16.503 1.00 96.00 334 GLU A N 1
ATOM 2587 C CA . GLU A 1 334 ? -16.646 -9.694 16.871 1.00 96.00 334 GLU A CA 1
ATOM 2588 C C . GLU A 1 334 ? -16.468 -9.779 18.398 1.00 96.00 334 GLU A C 1
ATOM 2590 O O . GLU A 1 334 ? -15.960 -10.776 18.905 1.00 96.00 334 GLU A O 1
ATOM 2595 N N . LEU A 1 335 ? -16.933 -8.774 19.153 1.00 94.69 335 LEU A N 1
ATOM 2596 C CA . LEU A 1 335 ? -16.849 -8.758 20.622 1.00 94.69 335 LEU A CA 1
ATOM 2597 C C . LEU A 1 335 ? -17.729 -9.821 21.290 1.00 94.69 335 LEU A C 1
ATOM 2599 O O . LEU A 1 335 ? -17.377 -10.330 22.352 1.00 94.69 335 LEU A O 1
ATOM 2603 N N . ALA A 1 336 ? -18.878 -10.149 20.700 1.00 91.75 336 ALA A N 1
ATOM 2604 C CA . ALA A 1 336 ? -19.764 -11.187 21.218 1.00 91.75 336 ALA A CA 1
ATOM 2605 C C . ALA A 1 336 ? -19.152 -12.594 21.096 1.00 91.75 336 ALA A C 1
ATOM 2607 O O . ALA A 1 336 ? -19.497 -13.475 21.881 1.00 91.75 336 ALA A O 1
ATOM 2608 N N . GLY A 1 337 ? -18.254 -12.803 20.126 1.00 89.94 337 GLY A N 1
ATOM 2609 C CA . GLY A 1 337 ? -17.561 -14.073 19.896 1.00 89.94 337 GLY A CA 1
ATOM 2610 C C . GLY A 1 337 ? -16.218 -14.222 20.617 1.00 89.94 337 GLY A C 1
ATOM 2611 O O . GLY A 1 337 ? -15.603 -15.282 20.506 1.00 89.94 337 GLY A O 1
ATOM 2612 N N . ASP A 1 338 ? -15.747 -13.190 21.327 1.00 93.38 338 ASP A N 1
ATOM 2613 C CA . ASP A 1 338 ? -14.395 -13.135 21.890 1.00 93.38 338 ASP A CA 1
ATOM 2614 C C . ASP A 1 338 ? -14.375 -12.501 23.294 1.00 93.38 338 ASP A C 1
ATOM 2616 O O . ASP A 1 338 ? -14.270 -11.283 23.467 1.00 93.38 338 ASP A O 1
ATOM 2620 N N . ASP A 1 339 ? -14.474 -13.354 24.317 1.00 91.44 339 ASP A N 1
ATOM 2621 C CA . ASP A 1 339 ? -14.527 -12.944 25.725 1.00 91.44 339 ASP A CA 1
ATOM 2622 C C . ASP A 1 339 ? -13.265 -12.220 26.201 1.00 91.44 339 ASP A C 1
ATOM 2624 O O . ASP A 1 339 ? -13.362 -11.280 26.994 1.00 91.44 339 ASP A O 1
ATOM 2628 N N . GLU A 1 340 ? -12.095 -12.644 25.721 1.00 91.44 340 GLU A N 1
ATOM 2629 C CA . GLU A 1 340 ? -10.808 -12.048 26.086 1.00 91.44 340 GLU A CA 1
ATOM 2630 C C . GLU A 1 340 ? -10.712 -10.630 25.521 1.00 91.44 340 GLU A C 1
ATOM 2632 O O . GLU A 1 340 ? -10.473 -9.673 26.260 1.00 91.44 340 GLU A O 1
ATOM 2637 N N . LEU A 1 341 ? -11.033 -10.472 24.234 1.00 92.06 341 LEU A N 1
ATOM 2638 C CA . LEU A 1 341 ? -11.069 -9.173 23.570 1.00 92.06 341 LEU A CA 1
ATOM 2639 C C . LEU A 1 341 ? -12.083 -8.219 24.207 1.00 92.06 341 LEU A C 1
ATOM 2641 O O . LEU A 1 341 ? -11.799 -7.034 24.403 1.00 92.06 341 LEU A O 1
ATOM 2645 N N . ARG A 1 342 ? -13.264 -8.735 24.561 1.00 92.75 342 ARG A N 1
ATOM 2646 C CA . ARG A 1 342 ? -14.297 -7.980 25.275 1.00 92.75 342 ARG A CA 1
ATOM 2647 C C . ARG A 1 342 ? -13.808 -7.511 26.644 1.00 92.75 342 ARG A C 1
ATOM 2649 O O . ARG A 1 342 ? -14.023 -6.348 26.991 1.00 92.75 342 ARG A O 1
ATOM 2656 N N . ALA A 1 343 ? -13.141 -8.377 27.405 1.00 90.56 343 ALA A N 1
ATOM 2657 C CA . ALA A 1 343 ? -12.588 -8.030 28.710 1.00 90.56 343 ALA A CA 1
ATOM 2658 C C . ALA A 1 343 ? -11.464 -6.985 28.602 1.00 90.56 343 ALA A C 1
ATOM 2660 O O . ALA A 1 343 ? -11.407 -6.059 29.416 1.00 90.56 343 ALA A O 1
ATOM 2661 N N . ASP A 1 344 ? -10.602 -7.094 27.591 1.00 90.75 344 ASP A N 1
ATOM 2662 C CA . ASP A 1 344 ? -9.517 -6.143 27.343 1.00 90.75 344 ASP A CA 1
ATOM 2663 C C . ASP A 1 344 ? -10.040 -4.758 26.952 1.00 90.75 344 ASP A C 1
ATOM 2665 O O . ASP A 1 344 ? -9.599 -3.749 27.511 1.00 90.75 344 ASP A O 1
ATOM 2669 N N . LEU A 1 345 ? -11.041 -4.698 26.068 1.00 92.50 345 LEU A N 1
ATOM 2670 C CA . LEU A 1 345 ? -11.701 -3.446 25.702 1.00 92.50 345 LEU A CA 1
ATOM 2671 C C . LEU A 1 345 ? -12.412 -2.807 26.905 1.00 92.50 345 LEU A C 1
ATOM 2673 O O . LEU A 1 345 ? -12.294 -1.600 27.119 1.00 92.50 345 LEU A O 1
ATOM 2677 N N . ALA A 1 346 ? -13.112 -3.603 27.719 1.00 91.31 346 ALA A N 1
ATOM 2678 C CA . ALA A 1 346 ? -13.775 -3.110 28.925 1.00 91.31 346 ALA A CA 1
ATOM 2679 C C . ALA A 1 346 ? -12.766 -2.531 29.934 1.00 91.31 346 ALA A C 1
ATOM 2681 O O . ALA A 1 346 ? -13.003 -1.471 30.516 1.00 91.31 346 ALA A O 1
ATOM 2682 N N . ARG A 1 347 ? -11.613 -3.193 30.114 1.00 88.69 347 ARG A N 1
ATOM 2683 C CA . ARG A 1 347 ? -10.524 -2.708 30.977 1.00 88.69 347 ARG A CA 1
ATOM 2684 C C . ARG A 1 347 ? -9.954 -1.389 30.460 1.00 88.69 347 ARG A C 1
ATOM 2686 O O . ARG A 1 347 ? -9.830 -0.441 31.230 1.00 88.69 347 ARG A O 1
ATOM 2693 N N . MET A 1 348 ? -9.694 -1.301 29.155 1.00 89.25 348 MET A N 1
ATOM 2694 C CA . MET A 1 348 ? -9.200 -0.075 28.531 1.00 89.25 348 MET A CA 1
ATOM 2695 C C . MET A 1 348 ? -10.169 1.098 28.705 1.00 89.25 348 MET A C 1
ATOM 2697 O O . MET A 1 348 ? -9.737 2.192 29.069 1.00 89.25 348 MET A O 1
ATOM 2701 N N . LEU A 1 349 ? -11.469 0.886 28.473 1.00 90.25 349 LEU A N 1
ATOM 2702 C CA . LEU A 1 349 ? -12.479 1.931 28.650 1.00 90.25 349 LEU A CA 1
ATOM 2703 C C . LEU A 1 349 ? -12.516 2.418 30.099 1.00 90.25 349 LEU A C 1
ATOM 2705 O O . LEU A 1 349 ? -12.509 3.626 30.335 1.00 90.25 349 LEU A O 1
ATOM 2709 N N . ALA A 1 350 ? -12.488 1.498 31.064 1.00 87.50 350 ALA A N 1
ATOM 2710 C CA . ALA A 1 350 ? -12.449 1.845 32.479 1.00 87.50 350 ALA A CA 1
ATOM 2711 C C . ALA A 1 350 ? -11.208 2.673 32.849 1.00 87.50 350 ALA A C 1
ATOM 2713 O O . ALA A 1 350 ? -11.316 3.677 33.555 1.00 87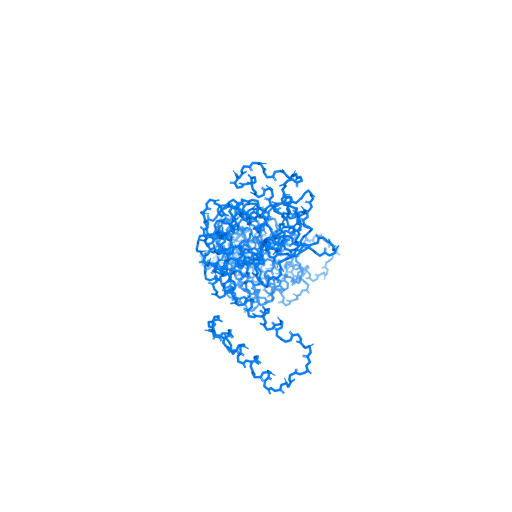.50 350 ALA A O 1
ATOM 2714 N N . ASP A 1 351 ? -10.035 2.304 32.331 1.00 85.19 351 ASP A N 1
ATOM 2715 C CA . ASP A 1 351 ? -8.799 3.058 32.550 1.00 85.19 351 ASP A CA 1
ATOM 2716 C C . ASP A 1 351 ? -8.840 4.438 31.872 1.00 85.19 351 ASP A C 1
ATOM 2718 O O . ASP A 1 351 ? -8.382 5.432 32.447 1.00 85.19 351 ASP A O 1
ATOM 2722 N N . LEU A 1 352 ? -9.430 4.532 30.674 1.00 86.56 352 LEU A N 1
ATOM 2723 C CA . LEU A 1 352 ? -9.616 5.787 29.942 1.00 86.56 352 LEU A CA 1
ATOM 2724 C C . LEU A 1 352 ? -10.499 6.768 30.725 1.00 86.56 352 LEU A C 1
ATOM 2726 O O . LEU A 1 352 ? -10.092 7.912 30.930 1.00 86.56 352 LEU A O 1
ATOM 2730 N N . PHE A 1 353 ? -11.660 6.313 31.203 1.00 87.00 353 PHE A N 1
ATOM 2731 C CA . PHE A 1 353 ? -12.580 7.128 32.000 1.00 87.00 353 PHE A CA 1
ATOM 2732 C C . PHE A 1 353 ? -11.999 7.514 33.371 1.00 87.00 353 PHE A C 1
ATOM 2734 O O . PHE A 1 353 ? -12.364 8.558 33.912 1.00 87.00 353 PHE A O 1
ATOM 2741 N N . ARG A 1 354 ? -11.073 6.718 33.927 1.00 82.94 354 ARG A N 1
ATOM 2742 C CA . ARG A 1 354 ? -10.419 6.997 35.215 1.00 82.94 354 ARG A CA 1
ATOM 2743 C C . ARG A 1 354 ? -9.303 8.039 35.122 1.00 82.94 354 ARG A C 1
ATOM 2745 O O . ARG A 1 354 ? -9.247 8.943 35.950 1.00 82.94 354 ARG A O 1
ATOM 2752 N N . GLN A 1 355 ? -8.384 7.886 34.166 1.00 74.12 355 GLN A N 1
ATOM 2753 C CA . GLN A 1 355 ? -7.089 8.584 34.187 1.00 74.12 355 GLN A CA 1
ATOM 2754 C C . GLN A 1 355 ? -7.090 9.980 33.550 1.00 74.12 355 GLN A C 1
ATOM 2756 O O . GLN A 1 355 ? -6.240 10.797 33.898 1.00 74.12 355 GLN A O 1
ATOM 2761 N N . ARG A 1 356 ? -7.958 10.258 32.568 1.00 59.97 356 ARG A N 1
ATOM 2762 C CA . ARG A 1 356 ? -7.815 11.450 31.701 1.00 59.97 356 ARG A CA 1
ATOM 2763 C C . ARG A 1 356 ? -9.046 12.351 31.612 1.00 59.97 356 ARG A C 1
ATOM 2765 O O . ARG A 1 356 ? -9.030 13.308 30.843 1.00 59.97 356 ARG A O 1
ATOM 2772 N N . GLY A 1 357 ? -10.083 12.089 32.405 1.00 59.22 357 GLY A N 1
ATOM 2773 C CA . GLY A 1 357 ? -11.395 12.674 32.141 1.00 59.22 357 GLY A CA 1
ATOM 2774 C C . GLY A 1 357 ? -12.004 12.088 30.864 1.00 59.22 357 GLY A C 1
ATOM 2775 O O . GLY A 1 357 ? -11.474 11.146 30.277 1.00 59.22 357 GLY A O 1
ATOM 2776 N N . GLU A 1 358 ? -13.167 12.593 30.472 1.00 60.72 358 GLU A N 1
ATOM 2777 C CA . GLU A 1 358 ? -13.996 11.975 29.437 1.00 60.72 358 GLU A CA 1
ATOM 2778 C C . GLU A 1 358 ? -13.268 11.789 28.084 1.00 60.72 358 GLU A C 1
ATOM 2780 O O . GLU A 1 358 ? -12.484 12.656 27.683 1.00 60.72 358 GLU A O 1
ATOM 2785 N N . PRO A 1 359 ? -13.572 10.712 27.326 1.00 70.44 359 PRO A N 1
ATOM 2786 C CA . PRO A 1 359 ? -13.106 10.544 25.954 1.00 70.44 359 PRO A CA 1
ATOM 2787 C C . PRO A 1 359 ? -13.409 11.802 25.136 1.00 70.44 359 PRO A C 1
ATOM 2789 O O . PRO A 1 359 ? -14.511 12.353 25.228 1.00 70.44 359 PRO A O 1
ATOM 2792 N N . SER A 1 360 ? -12.453 12.261 24.330 1.00 73.56 360 SER A N 1
ATOM 2793 C CA . SER A 1 360 ? -12.600 13.448 23.484 1.00 73.56 360 SER A CA 1
ATOM 2794 C C . SER A 1 360 ? -12.447 13.106 21.999 1.00 73.56 360 SER A C 1
ATOM 2796 O O . SER A 1 360 ? -11.936 12.047 21.633 1.00 73.56 360 SER A O 1
ATOM 2798 N N . GLY A 1 361 ? -12.933 14.002 21.135 1.00 85.38 361 GLY A N 1
ATOM 2799 C CA . GLY A 1 361 ? -12.788 13.890 19.682 1.00 85.38 361 GLY A CA 1
ATOM 2800 C C . GLY A 1 361 ? -13.543 12.711 19.055 1.00 85.38 361 GLY A C 1
ATOM 2801 O O . GLY A 1 361 ? -14.657 12.380 19.464 1.00 85.38 361 GLY A O 1
ATOM 2802 N N . GLU A 1 362 ? -12.917 12.099 18.049 1.00 87.56 362 GLU A N 1
ATOM 2803 C CA . GLU A 1 362 ? -13.471 11.032 17.196 1.00 87.56 362 GLU A CA 1
ATOM 2804 C C . GLU A 1 362 ? -13.955 9.823 18.015 1.00 87.56 362 GLU A C 1
ATOM 2806 O O . GLU A 1 362 ? -15.058 9.320 17.812 1.00 87.56 362 GLU A O 1
ATOM 2811 N N . PHE A 1 363 ? -13.184 9.394 19.020 1.00 90.00 363 PHE A N 1
ATOM 2812 C CA . PHE A 1 363 ? -13.542 8.216 19.813 1.00 90.00 363 PHE A CA 1
ATOM 2813 C C . PHE A 1 363 ? -14.797 8.425 20.670 1.00 90.00 363 PHE A C 1
ATOM 2815 O O . PHE A 1 363 ? -15.599 7.511 20.856 1.00 90.00 363 PHE A O 1
ATOM 2822 N N . ARG A 1 364 ? -15.033 9.652 21.147 1.00 90.31 364 ARG A N 1
ATOM 2823 C CA . ARG A 1 364 ? -16.272 9.982 21.862 1.00 90.31 364 ARG A CA 1
ATOM 2824 C C . ARG A 1 364 ? -17.497 9.865 20.953 1.00 90.31 364 ARG A C 1
ATOM 2826 O O . ARG A 1 364 ? -18.552 9.427 21.403 1.00 90.31 364 ARG A O 1
ATOM 2833 N N . GLN A 1 365 ? -17.365 10.260 19.686 1.00 91.38 365 GLN A N 1
ATOM 2834 C CA . GLN A 1 365 ? -18.437 10.123 18.698 1.00 91.38 365 GLN A CA 1
ATOM 2835 C C . GLN A 1 365 ? -18.722 8.648 18.404 1.00 91.38 365 GLN A C 1
ATOM 2837 O O . GLN A 1 365 ? -19.886 8.254 18.408 1.00 91.38 365 GLN A O 1
ATOM 2842 N N . ALA A 1 366 ? -17.677 7.823 18.284 1.00 93.75 366 ALA A N 1
ATOM 2843 C CA . ALA A 1 366 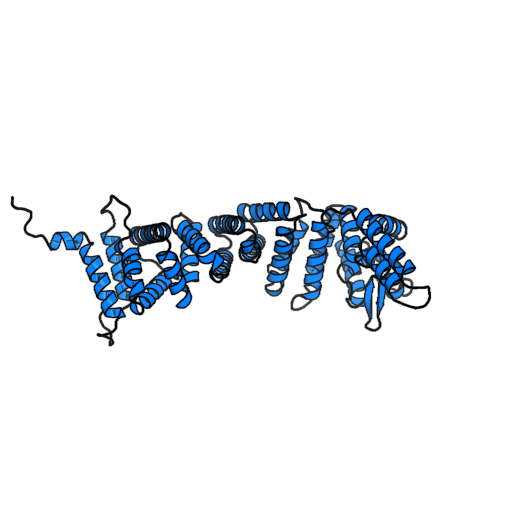? -17.822 6.375 18.148 1.00 93.75 366 ALA A CA 1
ATOM 2844 C C . ALA A 1 366 ? -18.586 5.751 19.330 1.00 93.75 366 ALA A C 1
ATOM 2846 O O . ALA A 1 366 ? -19.531 4.998 19.119 1.00 93.75 366 ALA A O 1
ATOM 2847 N N . LEU A 1 367 ? -18.276 6.136 20.575 1.00 94.25 367 LEU A N 1
ATOM 2848 C CA . LEU A 1 367 ? -19.021 5.660 21.751 1.00 94.25 367 LEU A CA 1
ATOM 2849 C C . LEU A 1 367 ? -20.507 6.054 21.725 1.00 94.25 367 LEU A C 1
ATOM 2851 O O . LEU A 1 367 ? -21.358 5.280 22.162 1.00 94.25 367 LEU A O 1
ATOM 2855 N N . LYS A 1 368 ? -20.848 7.237 21.202 1.00 93.00 368 LYS A N 1
ATOM 2856 C CA . LYS A 1 368 ? -22.256 7.624 21.010 1.00 93.00 368 LYS A CA 1
ATOM 2857 C C . LYS A 1 368 ? -22.929 6.795 19.918 1.00 93.00 368 LYS A C 1
ATOM 2859 O O . LYS A 1 368 ? -24.068 6.385 20.109 1.00 93.00 368 LYS A O 1
ATOM 2864 N N . ALA A 1 369 ? -22.233 6.507 18.818 1.00 93.50 369 ALA A N 1
ATOM 2865 C CA . ALA A 1 369 ? -22.743 5.617 17.775 1.00 93.50 369 ALA A CA 1
ATOM 2866 C C . ALA A 1 369 ? -23.006 4.205 18.329 1.00 93.50 369 ALA A C 1
ATOM 2868 O O . ALA A 1 369 ? -24.050 3.617 18.059 1.00 93.50 369 ALA A O 1
ATOM 2869 N N . TRP A 1 370 ? -22.119 3.700 19.190 1.00 95.88 370 TRP A N 1
ATOM 2870 C CA . TRP A 1 370 ? -22.309 2.429 19.895 1.00 95.88 370 TRP A CA 1
ATOM 2871 C C . TRP A 1 370 ? -23.566 2.434 20.774 1.00 95.88 370 TRP A C 1
ATOM 2873 O O . TRP A 1 370 ? -24.339 1.475 20.757 1.00 95.88 370 TRP A O 1
ATOM 2883 N N . LEU A 1 371 ? -23.801 3.525 21.511 1.00 95.19 371 LEU A N 1
ATOM 2884 C CA . LEU A 1 371 ? -24.998 3.694 22.336 1.00 95.19 371 LEU A CA 1
ATOM 2885 C C . LEU A 1 371 ? -26.287 3.776 21.503 1.00 95.19 371 LEU A C 1
ATOM 2887 O O . LEU A 1 371 ? -27.286 3.180 21.903 1.00 95.19 371 LEU A O 1
ATOM 2891 N N . GLU A 1 372 ? -26.278 4.464 20.356 1.00 93.69 372 GLU A N 1
ATOM 2892 C CA . GLU A 1 372 ? -27.435 4.499 19.447 1.00 93.69 372 GLU A CA 1
ATOM 2893 C C . GLU A 1 372 ? -27.773 3.093 18.928 1.00 93.69 372 GLU A C 1
ATOM 2895 O O . GLU A 1 372 ? -28.914 2.652 19.069 1.00 93.69 372 GLU A O 1
ATOM 2900 N N . ILE A 1 373 ? -26.780 2.335 18.445 1.00 94.06 373 ILE A N 1
ATOM 2901 C CA . ILE A 1 373 ? -26.998 0.967 17.943 1.00 94.06 373 ILE A CA 1
ATOM 2902 C C . ILE A 1 373 ? -27.548 0.042 19.034 1.00 94.06 373 ILE A C 1
ATOM 2904 O O . ILE A 1 373 ? -28.522 -0.671 18.793 1.00 94.06 373 ILE A O 1
ATOM 2908 N N . ALA A 1 374 ? -27.004 0.085 20.252 1.00 93.25 374 ALA A N 1
ATOM 2909 C CA . ALA A 1 374 ? -27.538 -0.701 21.370 1.00 93.25 374 ALA A CA 1
ATOM 2910 C C . ALA A 1 374 ? -28.913 -0.200 21.868 1.00 93.25 374 ALA A C 1
ATOM 2912 O O . ALA A 1 374 ? -29.720 -0.964 22.407 1.00 93.25 374 ALA A O 1
ATOM 2913 N N . GLY A 1 375 ? -29.228 1.082 21.670 1.00 90.44 375 GLY A N 1
ATOM 2914 C CA . GLY A 1 375 ? -30.564 1.628 21.904 1.00 90.44 375 GLY A CA 1
ATOM 2915 C C . GLY A 1 375 ? -31.615 0.994 20.988 1.00 90.44 375 GLY A C 1
ATOM 2916 O O . GLY A 1 375 ? -32.705 0.640 21.459 1.00 90.44 375 GLY A O 1
ATOM 2917 N N . GLU A 1 376 ? -31.263 0.806 19.715 1.00 90.12 376 GLU A N 1
ATOM 2918 C CA . GLU A 1 376 ? -32.096 0.196 18.671 1.00 90.12 376 GLU A CA 1
ATOM 2919 C C . GLU A 1 376 ? -32.163 -1.336 18.758 1.00 90.12 376 GLU A C 1
ATOM 2921 O O . GLU A 1 376 ? -33.209 -1.917 18.462 1.00 90.12 376 GLU A O 1
ATOM 2926 N N . ARG A 1 377 ? -31.076 -1.991 19.187 1.00 91.06 377 ARG A N 1
ATOM 2927 C CA . ARG A 1 377 ? -30.915 -3.454 19.182 1.00 91.06 377 ARG A CA 1
ATOM 2928 C C . ARG A 1 377 ? -30.805 -4.019 20.601 1.00 91.06 377 ARG A C 1
ATOM 2930 O O . ARG A 1 377 ? -29.758 -3.885 21.236 1.00 91.06 377 ARG A O 1
ATOM 2937 N N . PRO A 1 378 ? -31.867 -4.653 21.131 1.00 89.88 378 PRO A N 1
ATOM 2938 C CA . PRO A 1 378 ? -31.870 -5.193 22.487 1.00 89.88 378 PRO A CA 1
ATOM 2939 C C . PRO A 1 378 ? -30.740 -6.185 22.785 1.00 89.88 378 PRO A C 1
ATOM 2941 O O . PRO A 1 378 ? -30.248 -6.198 23.909 1.00 89.88 378 PRO A O 1
ATOM 2944 N N . GLU A 1 379 ? -30.320 -6.977 21.799 1.00 91.38 379 GLU A N 1
ATOM 2945 C CA . GLU A 1 379 ? -29.245 -7.970 21.921 1.00 91.38 379 GLU A CA 1
ATOM 2946 C C . GLU A 1 379 ? -27.866 -7.365 22.243 1.00 91.38 379 GLU A C 1
ATOM 2948 O O . GLU A 1 379 ? -27.043 -8.021 22.875 1.00 91.38 379 GLU A O 1
ATOM 2953 N N . ASP A 1 380 ? -27.631 -6.100 21.883 1.00 92.19 380 ASP A N 1
ATOM 2954 C CA . ASP A 1 380 ? -26.337 -5.426 22.059 1.00 92.19 380 ASP A CA 1
ATOM 2955 C C . ASP A 1 380 ? -26.247 -4.656 23.397 1.00 92.19 380 ASP A C 1
ATOM 2957 O O . ASP A 1 380 ? -25.188 -4.159 23.793 1.00 92.19 380 ASP A O 1
ATOM 2961 N N . ARG A 1 381 ? -27.361 -4.563 24.139 1.00 92.81 381 ARG A N 1
ATOM 2962 C CA . ARG A 1 381 ? -27.469 -3.771 25.378 1.00 92.81 381 ARG A CA 1
ATOM 2963 C C . ARG A 1 381 ? -26.599 -4.300 26.506 1.00 92.81 381 ARG A C 1
ATOM 2965 O O . ARG A 1 381 ? -25.946 -3.509 27.188 1.00 92.81 381 ARG A O 1
ATOM 2972 N N . ASP A 1 382 ? -26.584 -5.616 26.695 1.00 91.62 382 ASP A N 1
ATOM 2973 C CA . ASP A 1 382 ? -25.801 -6.254 27.756 1.00 91.62 382 ASP A CA 1
ATOM 2974 C C . ASP A 1 382 ? -24.299 -6.139 27.481 1.00 91.62 382 ASP A C 1
ATOM 2976 O O . ASP A 1 382 ? -23.516 -5.920 28.406 1.00 91.62 382 ASP A O 1
ATOM 2980 N N . LEU A 1 383 ? -23.899 -6.197 26.205 1.00 93.00 383 LEU A N 1
ATOM 2981 C CA . LEU A 1 383 ? -22.521 -5.947 25.793 1.00 93.00 383 LEU A CA 1
ATOM 2982 C C . LEU A 1 383 ? -22.101 -4.518 26.154 1.00 93.00 383 LEU A C 1
ATOM 2984 O O . LEU A 1 383 ? -21.076 -4.329 26.804 1.00 93.00 383 LEU A O 1
ATOM 2988 N N . ILE A 1 384 ? -22.900 -3.511 25.796 1.00 94.12 384 ILE A N 1
ATOM 2989 C CA . ILE A 1 384 ? -22.574 -2.113 26.108 1.00 94.12 384 ILE A CA 1
ATOM 2990 C C . ILE A 1 384 ? -22.575 -1.836 27.611 1.00 94.12 384 ILE A C 1
ATOM 2992 O O . ILE A 1 384 ? -21.678 -1.149 28.106 1.00 94.12 384 ILE A O 1
ATOM 2996 N N . ALA A 1 385 ? -23.527 -2.404 28.354 1.00 92.12 385 ALA A N 1
ATOM 2997 C CA . ALA A 1 385 ? -23.510 -2.342 29.810 1.00 92.12 385 ALA A CA 1
ATOM 2998 C C . ALA A 1 385 ? -22.218 -2.961 30.367 1.00 92.12 385 ALA A C 1
ATOM 3000 O O . ALA A 1 385 ? -21.564 -2.364 31.220 1.00 92.12 385 ALA A O 1
ATOM 3001 N N . HIS A 1 386 ? -21.790 -4.111 29.841 1.00 90.88 386 HIS A N 1
ATOM 3002 C CA . HIS A 1 386 ? -20.538 -4.741 30.244 1.00 90.88 386 HIS A CA 1
ATOM 3003 C C . HIS A 1 386 ? -19.318 -3.845 29.980 1.00 90.88 386 HIS A C 1
ATOM 3005 O O . HIS A 1 386 ? -18.534 -3.603 30.899 1.00 90.88 386 HIS A O 1
ATOM 3011 N N . LEU A 1 387 ? -19.195 -3.304 28.765 1.00 92.00 387 LEU A N 1
ATOM 3012 C CA . LEU A 1 387 ? -18.061 -2.475 28.346 1.00 92.00 387 LEU A CA 1
ATOM 3013 C C . LEU A 1 387 ? -17.941 -1.168 29.146 1.00 92.00 387 LEU A C 1
ATOM 3015 O O . LEU A 1 387 ? -16.833 -0.771 29.497 1.00 92.00 387 LEU A O 1
ATOM 3019 N N . LEU A 1 388 ? -19.062 -0.497 29.439 1.00 90.38 388 LEU A N 1
ATOM 3020 C CA . LEU A 1 388 ? -19.056 0.815 30.102 1.00 90.38 388 LEU A CA 1
ATOM 3021 C C . LEU A 1 388 ? -19.115 0.736 31.635 1.00 90.38 388 LEU A C 1
ATOM 3023 O O . LEU A 1 388 ? -18.629 1.641 32.314 1.00 90.38 388 LEU A O 1
ATOM 3027 N N . ILE A 1 389 ? -19.737 -0.306 32.193 1.00 86.06 389 ILE A N 1
ATOM 3028 C CA . ILE A 1 389 ? -20.066 -0.380 33.628 1.00 86.06 389 ILE A CA 1
ATOM 3029 C C . ILE A 1 389 ? -19.246 -1.462 34.340 1.00 86.06 389 ILE A C 1
ATOM 3031 O O . ILE A 1 389 ? -18.800 -1.255 35.470 1.00 86.06 389 ILE A O 1
ATOM 3035 N N . HIS A 1 390 ? -19.046 -2.620 33.705 1.00 75.12 390 HIS A N 1
ATOM 3036 C CA . HIS A 1 390 ? -18.515 -3.814 34.372 1.00 75.12 390 HIS A CA 1
ATOM 3037 C C . HIS A 1 390 ? -17.046 -4.127 34.060 1.00 75.12 390 HIS A C 1
ATOM 3039 O O . HIS A 1 390 ? -16.485 -5.021 34.695 1.00 75.12 390 HIS A O 1
ATOM 3045 N N . GLY A 1 391 ? -16.396 -3.375 33.167 1.00 66.81 391 GLY A N 1
ATOM 3046 C CA . GLY A 1 391 ? -14.945 -3.418 32.981 1.00 66.81 391 GLY A CA 1
ATOM 3047 C C . GLY A 1 391 ? -14.217 -2.989 34.254 1.00 66.81 391 GLY A C 1
ATOM 3048 O O . GLY A 1 391 ? -14.102 -1.802 34.537 1.00 66.81 391 GLY A O 1
ATOM 3049 N N . ARG A 1 392 ? -13.758 -3.942 35.069 1.00 66.50 392 ARG A N 1
ATOM 3050 C CA . ARG A 1 392 ? -13.043 -3.663 36.323 1.00 66.50 392 ARG A CA 1
ATOM 3051 C C . ARG A 1 392 ? -11.710 -4.407 36.356 1.00 66.50 392 ARG A C 1
ATOM 3053 O O . ARG A 1 392 ? -11.721 -5.636 36.307 1.00 66.50 392 ARG A O 1
ATOM 3060 N N . PRO A 1 393 ? -10.567 -3.723 36.521 1.00 53.88 393 PRO A N 1
ATOM 3061 C CA . PRO A 1 393 ? -9.391 -4.376 37.072 1.00 53.88 393 PRO A CA 1
ATOM 3062 C C . PRO A 1 393 ? -9.645 -4.689 38.557 1.00 53.88 393 PRO A C 1
ATOM 3064 O O . PRO A 1 393 ? -10.209 -3.874 39.290 1.00 53.88 393 PRO A O 1
ATOM 3067 N N . ALA A 1 394 ? -9.277 -5.889 39.001 1.00 50.69 394 ALA A N 1
ATOM 3068 C CA . ALA A 1 394 ? -9.452 -6.305 40.388 1.00 50.69 394 ALA A CA 1
ATOM 3069 C C . ALA A 1 394 ? -8.584 -5.448 41.332 1.00 50.69 394 ALA A C 1
ATOM 3071 O O . ALA A 1 394 ? -7.379 -5.339 41.120 1.00 50.69 394 ALA A O 1
ATOM 3072 N N . GLY A 1 395 ? -9.183 -4.888 42.393 1.00 54.16 395 GLY A N 1
ATOM 3073 C CA . GLY A 1 395 ? -8.442 -4.495 43.600 1.00 54.16 395 GLY A CA 1
ATOM 3074 C C . GLY A 1 395 ? -8.363 -3.016 44.000 1.00 54.16 395 GLY A C 1
ATOM 3075 O O . GLY A 1 395 ? -7.703 -2.752 44.999 1.00 54.16 395 GLY A O 1
ATOM 3076 N N . LEU A 1 396 ? -9.005 -2.052 43.327 1.00 53.81 396 LEU A N 1
ATOM 3077 C CA . LEU A 1 396 ? -8.930 -0.635 43.738 1.00 53.81 396 LEU A CA 1
ATOM 3078 C C . LEU A 1 396 ? -10.270 0.101 43.550 1.00 53.81 396 LEU A C 1
ATOM 3080 O O . LEU A 1 396 ? -10.746 0.233 42.426 1.00 53.81 396 LEU A O 1
ATOM 3084 N N . ASP A 1 397 ? -10.834 0.631 44.644 1.00 63.34 397 ASP A N 1
ATOM 3085 C CA . ASP A 1 397 ? -11.932 1.622 44.631 1.00 63.34 397 ASP A CA 1
ATOM 3086 C C . ASP A 1 397 ? -11.461 3.013 44.150 1.00 63.34 397 ASP A C 1
ATOM 3088 O O . ASP A 1 397 ? -12.266 3.922 43.926 1.00 63.34 397 ASP A O 1
ATOM 3092 N N . ASP A 1 398 ? -10.148 3.184 43.969 1.00 67.69 398 ASP A N 1
ATOM 3093 C CA . ASP A 1 398 ? -9.539 4.447 43.575 1.00 67.69 398 ASP A CA 1
ATOM 3094 C C . ASP A 1 398 ? -9.915 4.833 42.132 1.00 67.69 398 ASP A C 1
ATOM 3096 O O . ASP A 1 398 ? -9.727 4.074 41.175 1.00 67.69 398 ASP A O 1
ATOM 3100 N N . GLY A 1 399 ? -10.497 6.025 41.980 1.00 75.94 399 GLY A N 1
ATOM 3101 C CA . GLY A 1 399 ? -10.959 6.573 40.703 1.00 75.94 399 GLY A CA 1
ATOM 3102 C C . GLY A 1 399 ? -12.309 6.052 40.181 1.00 75.94 399 GLY A C 1
ATOM 3103 O O . GLY A 1 399 ? -12.726 6.458 39.092 1.00 75.94 399 GLY A O 1
ATOM 3104 N N . MET A 1 400 ? -13.040 5.219 40.935 1.00 80.19 400 MET A N 1
ATOM 3105 C CA . MET A 1 400 ? -14.372 4.739 40.523 1.00 80.19 400 MET A CA 1
ATOM 3106 C C . MET A 1 400 ? -15.415 5.856 40.414 1.00 80.19 400 MET A C 1
ATOM 3108 O O . MET A 1 400 ? -16.241 5.834 39.500 1.00 80.19 400 MET A O 1
ATOM 3112 N N . SER A 1 401 ? -15.366 6.858 41.292 1.00 82.75 401 SER A N 1
ATOM 3113 C CA . SER A 1 401 ? -16.255 8.023 41.205 1.00 82.75 401 SER A CA 1
ATOM 3114 C C . SER A 1 401 ? -15.989 8.839 39.938 1.00 82.75 401 SER A C 1
ATOM 3116 O O . SER A 1 401 ? -16.929 9.297 39.294 1.00 82.75 401 SER A O 1
ATOM 3118 N N . THR A 1 402 ? -14.719 8.966 39.532 1.00 84.19 402 THR A N 1
ATOM 3119 C CA . THR A 1 402 ? -14.321 9.633 38.282 1.00 84.19 402 THR A CA 1
ATOM 3120 C C . THR A 1 402 ? -14.842 8.874 37.067 1.00 84.19 402 THR A C 1
ATOM 3122 O O . THR A 1 402 ? -15.450 9.481 36.186 1.00 84.19 402 THR A O 1
ATOM 3125 N N . HIS A 1 403 ? -14.690 7.544 37.057 1.00 86.88 403 HIS A N 1
ATOM 3126 C CA . HIS A 1 403 ? -15.270 6.679 36.026 1.00 86.88 403 HIS A CA 1
ATOM 3127 C C . HIS A 1 403 ? -16.786 6.872 35.920 1.00 86.88 403 HIS A C 1
ATOM 3129 O O . HIS A 1 403 ? -17.305 7.147 34.840 1.00 86.88 403 HIS A O 1
ATOM 3135 N N . CYS A 1 404 ? -17.497 6.795 37.050 1.00 87.69 404 CYS A N 1
ATOM 3136 C CA . CYS A 1 404 ? -18.950 6.953 37.077 1.00 87.69 404 CYS A CA 1
ATOM 3137 C C . CYS A 1 404 ? -19.384 8.345 36.603 1.00 87.69 404 CYS A C 1
ATOM 3139 O O . CYS A 1 404 ? -20.314 8.449 35.806 1.00 87.69 404 CYS A O 1
ATOM 3141 N N . ALA A 1 405 ? -18.698 9.409 37.023 1.00 87.44 405 ALA A N 1
ATOM 3142 C CA . ALA A 1 405 ? -18.983 10.765 36.562 1.00 87.44 405 ALA A CA 1
ATOM 3143 C C . ALA A 1 405 ? -18.787 10.908 35.042 1.00 87.44 405 ALA A C 1
ATOM 3145 O O . ALA A 1 405 ? -19.649 11.470 34.362 1.00 87.44 405 ALA A O 1
ATOM 3146 N N . ALA A 1 406 ? -17.704 10.350 34.495 1.00 89.12 406 ALA A N 1
ATOM 3147 C CA . ALA A 1 406 ? -17.398 10.433 33.070 1.00 89.12 406 ALA A CA 1
ATOM 3148 C C . ALA A 1 406 ? -18.391 9.630 32.208 1.00 89.12 406 ALA A C 1
ATOM 3150 O O . ALA A 1 406 ? -18.883 10.135 31.196 1.00 89.12 406 ALA A O 1
ATOM 3151 N N . VAL A 1 407 ? -18.762 8.416 32.634 1.00 90.38 407 VAL A N 1
ATOM 3152 C CA . VAL A 1 407 ? -19.808 7.622 31.966 1.00 90.38 407 VAL A CA 1
ATOM 3153 C C . VAL A 1 407 ? -21.166 8.318 32.076 1.00 90.38 407 VAL A C 1
ATOM 3155 O O . VAL A 1 407 ? -21.898 8.397 31.092 1.00 90.38 407 VAL A O 1
ATOM 3158 N N . HIS A 1 408 ? -21.507 8.883 33.238 1.00 90.25 408 HIS A N 1
ATOM 3159 C CA . HIS A 1 408 ? -22.757 9.623 33.414 1.00 90.25 408 HIS A CA 1
ATOM 3160 C C . HIS A 1 408 ? -22.842 10.832 32.470 1.00 90.25 408 HIS A C 1
ATOM 3162 O O . HIS A 1 408 ? -23.890 11.072 31.867 1.00 90.25 408 HIS A O 1
ATOM 3168 N N . SER A 1 409 ? -21.739 11.564 32.303 1.00 90.38 409 SER A N 1
ATOM 3169 C CA . SER A 1 409 ? -21.647 12.682 31.363 1.00 90.38 409 SER A CA 1
ATOM 3170 C C . SER A 1 409 ? -21.824 12.238 29.908 1.00 90.38 409 SER A C 1
ATOM 3172 O O . SER A 1 409 ? -22.658 12.803 29.197 1.00 90.38 409 SER A O 1
ATOM 3174 N N . LEU A 1 410 ? -21.153 11.156 29.488 1.00 91.62 410 LEU A N 1
ATOM 3175 C CA . LEU A 1 410 ? -21.342 10.560 28.160 1.00 91.62 410 LEU A CA 1
ATOM 3176 C C . LEU A 1 410 ? -22.815 10.195 27.907 1.00 91.62 410 LEU A C 1
ATOM 3178 O O . LEU A 1 410 ? -23.365 10.535 26.860 1.00 91.62 410 LEU A O 1
ATOM 3182 N N . LEU A 1 411 ? -23.472 9.541 28.871 1.00 92.44 411 LEU A N 1
ATOM 3183 C CA . LEU A 1 411 ? -24.882 9.150 28.765 1.00 92.44 411 LEU A CA 1
ATOM 3184 C C . LEU A 1 411 ? -25.828 10.356 28.722 1.00 92.44 411 LEU A C 1
ATOM 3186 O O . LEU A 1 411 ? -26.852 10.309 28.038 1.00 92.44 411 LEU A O 1
ATOM 3190 N N . PHE A 1 412 ? -25.521 11.422 29.465 1.00 89.50 412 PHE A N 1
ATOM 3191 C CA . PHE A 1 412 ? -26.306 12.655 29.456 1.00 89.50 412 PHE A CA 1
ATOM 3192 C C . PHE A 1 412 ? -26.186 13.391 28.121 1.00 89.50 412 PHE A C 1
ATOM 3194 O O . PHE A 1 412 ? -27.191 13.852 27.585 1.00 89.50 412 PHE A O 1
ATOM 3201 N N . GLU A 1 413 ? -24.977 13.474 27.573 1.00 88.50 413 GLU A N 1
ATOM 3202 C CA . GLU A 1 413 ? -24.725 14.124 26.291 1.00 88.50 413 GLU A CA 1
ATOM 3203 C C . GLU A 1 413 ? -25.285 13.322 25.110 1.00 88.50 413 GLU A C 1
ATOM 3205 O O . GLU A 1 413 ? -25.758 13.907 24.139 1.00 88.50 413 GLU A O 1
ATOM 3210 N N . TRP A 1 414 ? -25.247 11.989 25.186 1.00 89.81 414 TRP A N 1
ATOM 3211 C CA . TRP A 1 414 ? -25.875 11.121 24.194 1.00 89.81 414 TRP A CA 1
ATOM 3212 C C . TRP A 1 414 ? -27.388 11.373 24.104 1.00 89.81 414 TRP A C 1
ATOM 3214 O O . TRP A 1 414 ? -27.910 11.613 23.017 1.00 89.81 414 TRP A O 1
ATOM 3224 N N . ARG A 1 415 ? -28.099 11.366 25.241 1.00 87.50 415 ARG A N 1
ATOM 3225 C CA . ARG A 1 415 ? -29.546 11.638 25.296 1.00 87.50 415 ARG A CA 1
ATOM 3226 C C . ARG A 1 415 ? -29.912 12.443 26.553 1.00 87.50 415 ARG A C 1
ATOM 3228 O O . ARG A 1 415 ? -30.084 11.839 27.618 1.00 87.50 415 ARG A O 1
ATOM 3235 N N . PRO A 1 416 ? -30.111 13.774 26.468 1.00 79.56 416 PRO A N 1
ATOM 3236 C CA . PRO A 1 416 ? -30.455 14.598 27.629 1.00 79.56 416 PRO A CA 1
ATOM 3237 C C . PRO A 1 416 ? -31.834 14.245 28.214 1.00 79.56 416 PRO A C 1
ATOM 3239 O O . PRO A 1 416 ? -32.688 13.651 27.560 1.00 79.56 416 PRO A O 1
ATOM 3242 N N . VAL A 1 417 ? -32.058 14.582 29.492 1.00 69.62 417 VAL A N 1
ATOM 3243 C CA . VAL A 1 417 ? -33.311 14.264 30.226 1.00 69.62 417 VAL A CA 1
ATOM 3244 C C . VAL A 1 417 ? -34.522 15.029 29.673 1.00 69.62 417 VAL A C 1
ATOM 3246 O O . VAL A 1 417 ? -35.648 14.541 29.744 1.00 69.62 417 VAL A O 1
ATOM 3249 N N . LEU A 1 418 ? -34.295 16.216 29.113 1.00 61.62 418 LEU A N 1
ATOM 3250 C CA . LEU A 1 418 ? -35.332 17.084 28.569 1.00 61.62 418 LEU A CA 1
ATOM 3251 C C . LEU A 1 418 ? -35.358 16.914 27.044 1.00 61.62 418 LEU A C 1
ATOM 3253 O O . LEU A 1 418 ? -34.494 17.434 26.345 1.00 61.62 418 LEU A O 1
ATOM 3257 N N . GLY A 1 419 ? -36.320 16.145 26.534 1.00 60.19 419 GLY A N 1
ATOM 3258 C CA . GLY A 1 419 ? -36.505 15.897 25.103 1.00 60.19 419 GLY A CA 1
ATOM 3259 C C . GLY A 1 419 ? -37.892 15.322 24.811 1.00 60.19 419 GLY A C 1
ATOM 3260 O O . GLY A 1 419 ? -38.438 14.602 25.647 1.00 60.19 419 GLY A O 1
ATOM 3261 N N . GLN A 1 420 ? -38.448 15.645 23.635 1.00 56.06 420 GLN A N 1
ATOM 3262 C CA . GLN A 1 420 ? -39.844 15.379 23.233 1.00 56.06 420 GLN A CA 1
ATOM 3263 C C . GLN A 1 420 ? -40.202 13.893 23.022 1.00 56.06 420 GLN A C 1
ATOM 3265 O O . GLN A 1 420 ? -41.341 13.581 22.699 1.00 56.06 420 GLN A O 1
ATOM 3270 N N . ASP A 1 421 ? -39.260 12.973 23.239 1.00 63.97 421 ASP A N 1
ATOM 3271 C CA . ASP A 1 421 ? -39.394 11.555 22.893 1.00 63.97 421 ASP A CA 1
ATOM 3272 C C . ASP A 1 421 ? -39.345 10.660 24.149 1.00 63.97 421 ASP A C 1
ATOM 3274 O O . ASP A 1 421 ? -38.463 9.811 24.337 1.00 63.97 421 ASP A O 1
ATOM 3278 N N . GLU A 1 422 ? -40.270 10.919 25.085 1.00 57.47 422 GLU A N 1
ATOM 3279 C CA . GLU A 1 422 ? -40.325 10.295 26.420 1.00 57.47 422 GLU A CA 1
ATOM 3280 C C . GLU A 1 422 ? -40.434 8.763 26.395 1.00 57.47 422 GLU A C 1
ATOM 3282 O O . GLU A 1 422 ? -39.994 8.107 27.340 1.00 57.47 422 GLU A O 1
ATOM 3287 N N . ASN A 1 423 ? -40.947 8.181 25.307 1.00 62.19 423 ASN A N 1
ATOM 3288 C CA . ASN A 1 423 ? -41.193 6.742 25.185 1.00 62.19 423 ASN A CA 1
ATOM 3289 C C . ASN A 1 423 ? -40.187 5.981 24.308 1.00 62.19 423 ASN A C 1
ATOM 3291 O O . ASN A 1 423 ? -40.359 4.776 24.090 1.00 62.19 423 ASN A O 1
ATOM 3295 N N . SER A 1 424 ? -39.128 6.641 23.834 1.00 80.56 424 SER A N 1
ATOM 3296 C CA . SER A 1 424 ? -38.120 5.999 22.988 1.00 80.56 424 SER A CA 1
ATOM 3297 C C . SER A 1 424 ? -37.370 4.874 23.723 1.00 80.56 424 SER A C 1
ATOM 3299 O O . SER A 1 424 ? -37.035 4.965 24.910 1.00 80.56 424 SER A O 1
ATOM 3301 N N . GLN A 1 425 ? -37.083 3.784 23.004 1.00 83.62 425 GLN A N 1
ATOM 3302 C CA . GLN A 1 425 ? -36.295 2.651 23.511 1.00 83.62 425 GLN A CA 1
ATOM 3303 C C . GLN A 1 425 ? -34.900 3.086 23.985 1.00 83.62 425 GLN A C 1
ATOM 3305 O O . GLN A 1 425 ? -34.432 2.624 25.026 1.00 83.62 425 GLN A O 1
ATOM 3310 N N . ALA A 1 426 ? -34.289 4.047 23.288 1.00 83.62 426 ALA A N 1
ATOM 3311 C CA . ALA A 1 426 ? -33.014 4.650 23.664 1.00 83.62 426 ALA A CA 1
ATOM 3312 C C . ALA A 1 426 ? -33.063 5.322 25.050 1.00 83.62 426 ALA A C 1
ATOM 3314 O O . ALA A 1 426 ? -32.153 5.138 25.857 1.00 83.62 426 ALA A O 1
ATOM 3315 N N . ARG A 1 427 ? -34.150 6.037 25.388 1.00 84.62 427 ARG A N 1
ATOM 3316 C CA . ARG A 1 427 ? -34.304 6.665 26.712 1.00 84.62 427 ARG A CA 1
ATOM 3317 C C . ARG A 1 427 ? -34.450 5.627 27.823 1.00 84.62 427 ARG A C 1
ATOM 3319 O O . ARG A 1 427 ? -33.807 5.765 28.862 1.00 84.62 427 ARG A O 1
ATOM 3326 N N . LYS A 1 428 ? -35.229 4.562 27.593 1.00 88.44 428 LYS A N 1
ATOM 3327 C CA . LYS A 1 428 ? -35.346 3.434 28.539 1.00 88.44 428 LYS A CA 1
ATOM 3328 C C . LYS A 1 428 ? -33.990 2.766 28.775 1.00 88.44 428 LYS A C 1
ATOM 3330 O O . LYS A 1 428 ? -33.636 2.507 29.925 1.00 88.44 428 LYS A O 1
ATOM 3335 N N . PHE A 1 429 ? -33.215 2.558 27.709 1.00 91.50 429 PHE A N 1
ATOM 3336 C CA . PHE A 1 429 ? -31.871 1.991 27.801 1.00 91.50 429 PHE A CA 1
ATOM 3337 C C . PHE A 1 429 ? -30.906 2.910 28.565 1.00 91.50 429 PHE A C 1
ATOM 3339 O O . PHE A 1 429 ? -30.243 2.456 29.496 1.00 91.50 429 PHE A O 1
ATOM 3346 N N . ARG A 1 430 ? -30.905 4.222 28.290 1.00 92.12 430 ARG A N 1
ATOM 3347 C CA . ARG A 1 430 ? -30.137 5.196 29.083 1.00 92.12 430 ARG A CA 1
ATOM 3348 C C . ARG A 1 430 ? -30.488 5.116 30.571 1.00 92.12 430 ARG A C 1
ATOM 3350 O O . ARG A 1 430 ? -29.589 5.050 31.404 1.00 92.12 430 ARG A O 1
ATOM 3357 N N . THR A 1 431 ? -31.776 5.125 30.923 1.00 90.69 431 THR A N 1
ATOM 3358 C CA . THR A 1 431 ? -32.220 5.030 32.325 1.00 90.69 431 THR A CA 1
ATOM 3359 C C . THR A 1 431 ? -31.748 3.730 32.981 1.00 90.69 431 THR A C 1
ATOM 3361 O O . THR A 1 431 ? -31.335 3.750 34.140 1.00 90.69 431 THR A O 1
ATOM 3364 N N . GLN A 1 432 ? -31.757 2.614 32.247 1.00 92.12 432 GLN A N 1
ATOM 3365 C CA . GLN A 1 432 ? -31.212 1.342 32.719 1.00 92.12 432 GLN A CA 1
ATOM 3366 C C . GLN A 1 432 ? -29.706 1.436 33.009 1.00 92.12 432 GLN A C 1
ATOM 3368 O O . GLN A 1 432 ? -29.297 1.032 34.098 1.00 92.12 432 GLN A O 1
ATOM 3373 N N . LEU A 1 433 ? -28.912 1.999 32.090 1.00 92.88 433 LEU A N 1
ATOM 3374 C CA . LEU A 1 433 ? -27.466 2.181 32.273 1.00 92.88 433 LEU A CA 1
ATOM 3375 C C . LEU A 1 433 ? -27.158 3.098 33.462 1.00 92.88 433 LEU A C 1
ATOM 3377 O O . LEU A 1 433 ? -26.327 2.755 34.295 1.00 92.88 433 LEU A O 1
ATOM 3381 N N . VAL A 1 434 ? -27.870 4.224 33.601 1.00 91.56 434 VAL A N 1
ATOM 3382 C CA . VAL A 1 434 ? -27.710 5.136 34.749 1.00 91.56 434 VAL A CA 1
ATOM 3383 C C . VAL A 1 434 ? -28.019 4.418 36.063 1.00 91.56 434 VAL A C 1
ATOM 3385 O O . VAL A 1 434 ? -27.250 4.530 37.010 1.00 91.56 434 VAL A O 1
ATOM 3388 N N . ARG A 1 435 ? -29.100 3.628 36.123 1.00 90.56 435 ARG A N 1
ATOM 3389 C CA . ARG A 1 435 ? -29.450 2.856 37.324 1.00 90.56 435 ARG A CA 1
ATOM 3390 C C . ARG A 1 435 ? -28.371 1.831 37.680 1.00 90.56 435 ARG A C 1
ATOM 3392 O O . ARG A 1 435 ? -28.017 1.717 38.850 1.00 90.56 435 ARG A O 1
ATOM 3399 N N . GLN A 1 436 ? -27.858 1.093 36.695 1.00 90.44 436 GLN A N 1
ATOM 3400 C CA . GLN A 1 436 ? -26.759 0.142 36.896 1.00 90.44 436 GLN A CA 1
ATOM 3401 C C . GLN A 1 436 ? -25.481 0.856 37.363 1.00 90.44 436 GLN A C 1
ATOM 3403 O O . GLN A 1 436 ? -24.809 0.375 38.272 1.00 90.44 436 GLN A O 1
ATOM 3408 N N . LEU A 1 437 ? -25.189 2.035 36.808 1.00 88.38 437 LEU A N 1
ATOM 3409 C CA . LEU A 1 437 ? -24.050 2.860 37.197 1.00 88.38 437 LEU A CA 1
ATOM 3410 C C . LEU A 1 437 ? -24.166 3.344 38.653 1.00 88.38 437 LEU A C 1
ATOM 3412 O O . LEU A 1 437 ? -23.224 3.204 39.424 1.00 88.38 437 LEU A O 1
ATOM 3416 N N . THR A 1 438 ? -25.338 3.828 39.076 1.00 87.06 438 THR A N 1
ATOM 3417 C CA . THR A 1 438 ? -25.587 4.222 40.476 1.00 87.06 438 THR A CA 1
ATOM 3418 C C . THR A 1 438 ? -25.443 3.042 41.440 1.00 87.06 438 THR A C 1
ATOM 3420 O O . THR A 1 438 ? -24.919 3.198 42.533 1.00 87.06 438 THR A O 1
ATOM 3423 N N . GLN A 1 439 ? -25.842 1.830 41.046 1.00 85.88 439 GLN A N 1
ATOM 3424 C CA . GLN A 1 439 ? -25.665 0.640 41.891 1.00 85.88 439 GLN A CA 1
ATOM 3425 C C . GLN A 1 439 ? -24.196 0.278 42.130 1.00 85.88 439 GLN A C 1
ATOM 3427 O O . GLN A 1 439 ? -23.899 -0.473 43.063 1.00 85.88 439 GLN A O 1
ATOM 3432 N N . ILE A 1 440 ? -23.276 0.762 41.295 1.00 83.00 440 ILE A N 1
ATOM 3433 C CA . ILE A 1 440 ? -21.846 0.483 41.420 1.00 83.00 440 ILE A CA 1
ATOM 3434 C C . ILE A 1 440 ? -21.015 1.654 41.942 1.00 83.00 440 ILE A C 1
ATOM 3436 O O . ILE A 1 440 ? -19.856 1.433 42.289 1.00 83.00 440 ILE A O 1
ATOM 3440 N N . ASP A 1 441 ? -21.594 2.850 42.021 1.00 80.00 441 ASP A N 1
ATOM 3441 C CA . ASP A 1 441 ? -20.922 4.058 42.489 1.00 80.00 441 ASP A CA 1
ATOM 3442 C C . ASP A 1 441 ? -20.742 4.027 44.026 1.00 80.00 441 ASP A C 1
ATOM 3444 O O . ASP A 1 441 ? -21.729 3.960 44.772 1.00 80.00 441 ASP A O 1
ATOM 3448 N N . PRO A 1 442 ? -19.495 4.077 44.536 1.00 74.06 442 PRO A N 1
ATOM 3449 C CA . PRO A 1 442 ? -19.222 4.026 45.972 1.00 74.06 442 PRO A CA 1
ATOM 3450 C C . PRO A 1 442 ? -19.866 5.184 46.757 1.00 74.06 442 PRO A C 1
ATOM 3452 O O . PRO A 1 442 ? -20.270 4.990 47.905 1.00 74.06 442 PRO A O 1
ATOM 3455 N N . LEU A 1 443 ? -20.049 6.364 46.149 1.00 72.88 443 LEU A N 1
ATOM 3456 C CA . LEU A 1 443 ? -20.630 7.533 46.827 1.00 72.88 443 LEU A CA 1
ATOM 3457 C C . LEU A 1 443 ? -22.135 7.395 47.083 1.00 72.88 443 LEU A C 1
ATOM 3459 O O . LEU A 1 443 ? -22.666 7.980 48.029 1.00 72.88 443 LEU A O 1
ATOM 3463 N N . THR A 1 444 ? -22.836 6.624 46.254 1.00 68.31 444 THR A N 1
ATOM 3464 C CA . THR A 1 444 ? -24.279 6.389 46.407 1.00 68.31 444 THR A CA 1
ATOM 3465 C C . THR A 1 444 ? -24.575 5.122 47.203 1.00 68.31 444 THR A C 1
ATOM 3467 O O . THR A 1 444 ? -25.555 5.108 47.950 1.00 68.31 444 THR A O 1
ATOM 3470 N N . ARG A 1 445 ? -23.686 4.116 47.171 1.00 59.41 445 ARG A N 1
ATOM 3471 C CA . ARG A 1 445 ? -23.752 2.941 48.061 1.00 59.41 445 ARG A CA 1
ATOM 3472 C C . ARG A 1 445 ? -23.710 3.318 49.541 1.00 59.41 445 ARG A C 1
ATOM 3474 O O . ARG A 1 445 ? -24.563 2.866 50.295 1.00 59.41 445 ARG A O 1
ATOM 3481 N N . HIS A 1 446 ? -22.799 4.204 49.948 1.00 53.16 446 HIS A N 1
ATOM 3482 C CA . HIS A 1 446 ? -22.710 4.648 51.348 1.00 53.16 446 HIS A CA 1
ATOM 3483 C C . HIS A 1 446 ? -23.895 5.508 51.813 1.00 53.16 446 HIS A C 1
ATOM 3485 O O . HIS A 1 446 ? -24.099 5.680 53.010 1.00 53.16 446 HIS A O 1
ATOM 3491 N N . ARG A 1 447 ? -24.703 6.038 50.887 1.00 51.00 447 ARG A N 1
ATOM 3492 C CA . ARG A 1 447 ? -25.898 6.831 51.211 1.00 51.00 447 ARG A CA 1
ATOM 3493 C C . ARG A 1 447 ? -27.156 5.977 51.387 1.00 51.00 447 ARG A C 1
ATOM 3495 O O . ARG A 1 447 ? -28.103 6.431 52.021 1.00 51.00 447 ARG A O 1
ATOM 3502 N N . ALA A 1 448 ? -27.168 4.770 50.819 1.00 46.34 448 ALA A N 1
ATOM 3503 C CA . ALA A 1 448 ? -28.279 3.825 50.902 1.00 46.34 448 ALA A CA 1
ATOM 3504 C C . ALA A 1 448 ? -28.238 2.941 52.161 1.00 46.34 448 ALA A C 1
ATOM 3506 O O . ALA A 1 448 ? -29.205 2.225 52.408 1.00 46.34 448 ALA A O 1
ATOM 3507 N N . ASP A 1 449 ? -27.175 3.030 52.970 1.00 41.59 449 ASP A N 1
ATOM 3508 C CA . ASP A 1 449 ? -27.004 2.227 54.183 1.00 41.59 449 ASP A CA 1
ATOM 3509 C C . ASP A 1 449 ? -26.774 3.099 55.442 1.00 41.59 449 ASP A C 1
ATOM 3511 O O . ASP A 1 449 ? -25.658 3.185 55.956 1.00 41.59 449 ASP A O 1
ATOM 3515 N N . PRO A 1 450 ? -27.801 3.803 55.970 1.00 41.44 450 PRO A N 1
ATOM 3516 C CA . PRO A 1 450 ? -27.661 4.603 57.188 1.00 41.44 450 PRO A CA 1
ATOM 3517 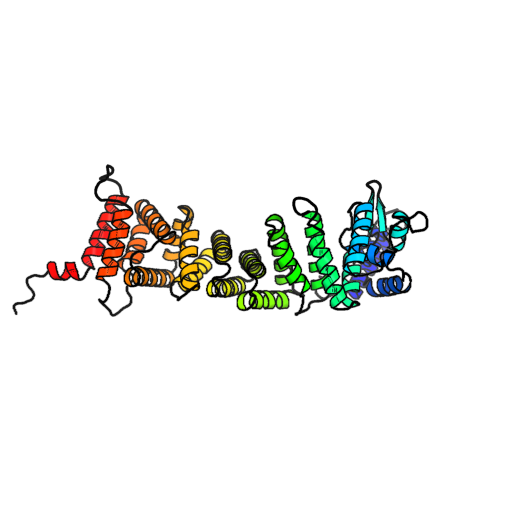C C . PRO A 1 450 ? -27.695 3.779 58.489 1.00 41.44 450 PRO A C 1
ATOM 3519 O O . PRO A 1 450 ? -27.716 4.374 59.563 1.00 41.44 450 PRO A O 1
ATOM 3522 N N . LEU A 1 451 ? -27.759 2.440 58.433 1.00 43.72 451 LEU A N 1
ATOM 3523 C CA . LEU A 1 451 ? -28.060 1.598 59.605 1.00 43.72 451 LEU A CA 1
ATOM 3524 C C . LEU A 1 451 ? -26.955 0.611 60.022 1.00 43.72 451 LEU A C 1
ATOM 3526 O O . LEU A 1 451 ? -27.165 -0.146 60.964 1.00 43.72 451 LEU A O 1
ATOM 3530 N N . ALA A 1 452 ? -25.766 0.648 59.416 1.00 41.56 452 ALA A N 1
ATOM 3531 C CA . ALA A 1 452 ? -24.660 -0.252 59.774 1.00 41.56 452 ALA A CA 1
ATOM 3532 C C . ALA A 1 452 ? -23.540 0.400 60.619 1.00 41.56 452 ALA A C 1
ATOM 3534 O O . ALA A 1 452 ? -22.412 -0.086 60.629 1.00 41.56 452 ALA A O 1
ATOM 3535 N N . VAL A 1 453 ? -23.829 1.489 61.346 1.00 41.47 453 VAL A N 1
ATOM 3536 C CA . VAL A 1 453 ? -22.925 2.046 62.376 1.00 41.47 453 VAL A CA 1
ATOM 3537 C C . VAL A 1 453 ? -23.693 2.262 63.682 1.00 41.47 453 VAL A C 1
ATOM 3539 O O . VAL A 1 453 ? -23.896 3.383 64.136 1.00 41.47 453 VAL A O 1
ATOM 3542 N N . ALA A 1 454 ? -24.174 1.163 64.258 1.00 41.72 454 ALA A N 1
ATOM 3543 C CA . ALA A 1 454 ? -24.476 1.016 65.681 1.00 41.72 454 ALA A CA 1
ATOM 3544 C C . ALA A 1 454 ? -24.651 -0.484 65.972 1.00 41.72 454 ALA A C 1
ATOM 3546 O O . ALA A 1 454 ? -25.733 -1.038 65.780 1.00 41.72 454 ALA A O 1
ATOM 3547 N N . GLY A 1 455 ? -23.567 -1.135 66.389 1.00 37.16 455 GLY A N 1
ATOM 3548 C CA . GLY A 1 455 ? -23.523 -2.541 66.787 1.00 37.16 455 GLY A CA 1
ATOM 3549 C C . GLY A 1 455 ? -22.158 -2.888 67.338 1.00 37.16 455 GLY A C 1
ATOM 3550 O O . GLY A 1 455 ? -21.248 -3.055 66.498 1.00 37.16 455 GLY A O 1
#

Radius of gyration: 32.18 Å; chains: 1; bounding box: 72×54×114 Å

Secondary structure (DSSP, 8-state):
--TT--HHHHHHHHHHHHHHHHHHS-S----SHHHHHHHHHHHTS-THHHHHHHHHH---HHHHHHHHHHHHHTTSBHHHHHHHHHHHHHHHT--GGG---TTS--HHHHHHHTTEEE-TTSBEEESSTTHHHHHHHHHHHHS-HHHHHHHHHHHHHTT--SSS--HHHHHHHHHHHHHHHHHS--S--HHHHHHHHHHTTSGGGHHHHHHHHHHHHH-TTTHHHHHHHHHHHHHH---HHHHHHHHHHHHTHHHHH-HHHHHHHHHHHHHH-SSHHHHHHHHHHHHTSGGGHHHHHHHHHHHHTS-THHHHHHHHHHHHTTSSHHHHHHHHHHHHT-HHHHHHHHHHHHHHHHHSSS--THHHHHHHHHHHHHHH-GGGHHHHHIIIII---TT--TTHHHHHHHHHHHHHHHS-SS-S-TT-HHHHHHHHHHHHHHHH-HHHHTTS-TTSS--

Foldseek 3Di:
DCVPPDLVNVLVVLVVVVVVVPVVDDDDDPDCSVVVSVQVNLLSDLCLVVLVVLCVVDVDLLLLLLLLLCLLQQFHQLVVSSVLSLVLCVLLVHDNPPPDDPPDDDSQRSQVSSQWHQDPVNGIHHPHHPVSLSSLLNCVVPDDPVSVQSSLLSLLCVQPPDDAGDVVSLLSSLVSVLSNCLVPPDLDDVSLVSSLVSQLVHPVCLVSNLVSLLSQLPDPRHNVSSLVVLQCCLQPPPDLSSLLSSLSNLLPCSCVVPVVSSLSSLQSNQVVLSNLVSSLVSLLSQCVPLVCVLVSLLSLLVLCPDDDSSVVSSLSSLLSLQVDLVSLVSSLVSLVVDVPSLLSLLQSLLCVLQPPNADDDSSLVSLLSNLVSCLVPVVCLVSNLCSLAVNDDPDDPHRLQSSLVRSLVSLCVSPPPDDPCCPRSSVVSSVVSNVSSLVPNPVNVVVVPPDPPDD